Protein AF-A0A2T5AIU8-F1 (afdb_monomer)

Solvent-accessible surface area (backbone atoms only — not comparable to full-atom values): 19998 Å² total; per-residue (Å²): 137,63,82,73,59,71,76,35,58,77,46,49,92,80,31,31,62,62,38,62,52,37,28,42,78,91,49,69,61,44,92,79,61,49,42,42,34,36,24,27,36,80,25,52,30,54,57,97,58,95,59,57,52,13,32,35,37,31,43,36,38,22,48,62,93,35,72,90,40,69,86,61,35,29,20,31,48,48,67,57,96,86,39,82,37,73,33,77,52,66,91,57,44,40,65,41,39,76,44,79,57,72,44,51,73,44,50,68,58,85,93,58,89,50,55,31,31,52,32,32,37,42,33,38,24,51,37,68,66,67,58,32,32,41,39,34,15,21,28,97,40,35,39,34,35,30,38,17,79,38,99,65,29,75,59,39,82,76,52,73,49,52,36,37,46,72,70,36,50,100,70,26,63,60,38,51,56,26,27,56,55,50,90,47,45,39,90,70,41,38,40,37,34,36,38,37,28,33,60,85,82,76,63,42,51,66,90,92,67,63,84,55,61,43,101,37,77,44,84,46,77,54,70,80,76,37,87,67,58,82,72,68,70,36,82,85,50,53,53,49,66,38,89,67,50,39,79,43,56,68,29,42,53,72,44,72,81,65,33,54,81,84,48,58,84,42,64,45,34,39,50,30,57,33,63,38,76,61,40,42,45,35,37,36,36,42,45,22,34,55,34,29,37,38,39,41,21,25,9,60,57,50,101,38,22,22,26,37,51,37,72,63,44,54,30,33,21,51,99,87,46,76,42,74,62,52,76,67,48,60,46,60,79,71,47,58,42,65,81,46,39,56,60,34,68,35,36,36,39,34,51,80,44,68,23,33,22,42,31,46,34,30,33,26,12,56,86,51,21,12,34,23,36,6,30,45,43,32,30,24,101

Foldseek 3Di:
DDPLPPLCVLCVVQFADKAWAACDDPVVNPPPQKTKIKGWPFYQFWDPDPTDGTFFIWMKIARSVCSVPLQRIWTFQDDDPNHTDTHSDSVNTDGLGGGADFDQQFFQDPPFDHRTTQAHAEHWYQLVLVQKIWTWHDHPFKIWIWIANDPSGVIDTDDMAGQFTDQGDPLTDDFPHWYWNPVQQDPNSFKTKIWGAHDPVNRHYDPPDRPRRDRDIDIDGDAAAAEDAPDDADPVDFPCPPPQKDKDWLHWPRNPSPAAPPFLQDKTKNQRSGPDFKIKIKIFGSYKHKFFKKKFFFADQDQFFAFFQDQWFKWAADPRDTDTFAAWDKPPGQDNHCVSDHRDIIMIGGDIDMHRMMMTMHTTDGNSRMHMGRHMTTGRD

pLDDT: mean 90.87, std 12.68, range [26.88, 98.88]

Sequence (381 aa):
MDVGQEQTDVLRPDMHHGMFLDYGKDNAGSPDGYVYAYGLDHNWRDTFDPDPDPADLCLARVPATSVQDRSAWRFYAGNSAGTPQWTPDIGQRVSVLHDDHRIYQNVTTAGRARDLSVISQGGVVYDKPLNRYLCTSWTEYTYEFYEAPTPRGPWKHFTAKDFGGYPWTHAKHGGYATTIPSKYISADGRSVWLQSNVCPCGGGYPAGDFWAYTFSLRRMSLTPSVPTPDNRPDAARDLARGPGTVPVERVTHFGTAIYNDGNTAHNEDDWNDERKPTSWWGYTWPRTYRLDQVAYTTGTMFGDGGWFSSAPRIQVRRAGVWTDVTGQRVTPSYLTSPSAGTNRTYVFDFDTTTGDGMRVIGGSGGTQTSTSIAELEAYYR

Mean predicted aligned error: 5.68 Å

Radius of gyration: 22.45 Å; Cα contacts (8 Å, |Δi|>4): 1009; chains: 1; bounding box: 50×53×61 Å

Secondary structure (DSSP, 8-state):
--HHHHHHTTTTTT-EEEEEEE-SGGGTT-SSSEEEEEEESS-SSS-SSSSPPP-EEEEEEEEGGGTT-GGG-EEEEEEETTEEEEES-GGG--EEEE---EE-SSBSSTTS--SEES--SEEEEEETTTTEEEEEEEETTEEEEEEESSTT---EEEEEEE--SSPP-SSS---EEEE--GGGS-TTSSEEEEEEE--TTTT-S-TT--TTSS--EEEEE----B----PPP-TT--GGGSTT-EEEES--SSS----SSS-TT--EE---SB--S-EEEEEEEEEEEEEEEEEEEE----SS-BSBSSPPEEEEEETTEEEEPSS-EEESPPPSSGGG-TT-EEEEEEEEEEEEEEEEEEPBBTTTTBBEEEEEEEE--

Nearest PDB structures (foldseek):
  4cu9-assembly2_B  TM=6.836E-01  e=2.466E-06  Streptococcus pneumoniae
  4cua-assembly2_B  TM=6.799E-01  e=2.089E-06  Streptococcus pneumoniae
  8c5g-assembly1_A  TM=6.045E-01  e=7.195E-02  Homo sapiens
  2orz-assembly1_A  TM=5.692E-01  e=1.560E-01  Rattus norvegicus
  2qqi-assembly1_A  TM=4.805E-01  e=1.397E-01  Homo sapiens

Structure (mmCIF, N/CA/C/O backbone):
data_AF-A0A2T5AIU8-F1
#
_entry.id   AF-A0A2T5AIU8-F1
#
loop_
_atom_site.group_PDB
_atom_site.id
_atom_site.type_symbol
_atom_site.label_atom_id
_atom_site.label_alt_id
_atom_site.label_comp_id
_atom_site.label_asym_id
_atom_site.label_entity_id
_atom_site.label_seq_id
_atom_site.pdbx_PDB_ins_code
_atom_site.Cartn_x
_atom_site.Cartn_y
_atom_site.Cartn_z
_atom_site.occupancy
_atom_site.B_iso_or_equiv
_atom_site.auth_seq_id
_atom_site.auth_comp_id
_atom_site.auth_asym_id
_atom_site.auth_atom_id
_atom_site.pdbx_PDB_model_num
ATOM 1 N N . MET A 1 1 ? -15.758 25.044 16.605 1.00 26.88 1 MET A N 1
ATOM 2 C CA . MET A 1 1 ? -16.028 24.260 17.825 1.00 26.88 1 MET A CA 1
ATOM 3 C C . MET A 1 1 ? -16.363 22.870 17.354 1.00 26.88 1 MET A C 1
ATOM 5 O O . MET A 1 1 ? -17.387 22.683 16.712 1.00 26.88 1 MET A O 1
ATOM 9 N N . ASP A 1 2 ? -15.385 21.987 17.488 1.00 27.03 2 ASP A N 1
ATOM 10 C CA . ASP A 1 2 ? -15.324 20.699 16.812 1.00 27.03 2 ASP A CA 1
ATOM 11 C C . ASP A 1 2 ? -15.953 19.633 17.714 1.00 27.03 2 ASP A C 1
ATOM 13 O O . ASP A 1 2 ? -15.487 19.404 18.829 1.00 27.03 2 ASP A O 1
ATOM 17 N N . VAL A 1 3 ? -17.044 19.016 17.263 1.00 27.75 3 VAL A N 1
ATOM 18 C CA . VAL A 1 3 ? -17.853 18.071 18.057 1.00 27.75 3 VAL A CA 1
ATOM 19 C C . VAL A 1 3 ? -17.060 16.787 18.387 1.00 27.75 3 VAL A C 1
ATOM 21 O O . VAL A 1 3 ? -17.431 16.039 19.287 1.00 27.75 3 VAL A O 1
ATOM 24 N N . GLY A 1 4 ? -15.916 16.561 17.727 1.00 30.41 4 GLY A N 1
ATOM 25 C CA . GLY A 1 4 ? -14.970 15.485 18.046 1.00 30.41 4 GLY A CA 1
ATOM 26 C C . GLY A 1 4 ? -14.050 15.751 19.248 1.00 30.41 4 GLY A C 1
ATOM 27 O O . GLY A 1 4 ? -13.448 14.810 19.770 1.00 30.41 4 GLY A O 1
ATOM 28 N N . GLN A 1 5 ? -13.934 16.997 19.728 1.00 32.62 5 GLN A N 1
ATOM 29 C CA . GLN A 1 5 ? -13.047 17.300 20.856 1.00 32.62 5 GLN A CA 1
ATOM 30 C C . GLN A 1 5 ? -13.634 16.902 22.221 1.00 32.62 5 GLN A C 1
ATOM 32 O O . GLN A 1 5 ? -12.872 16.446 23.066 1.00 32.62 5 GLN A O 1
ATOM 37 N N . GLU A 1 6 ? -14.947 16.994 22.442 1.00 31.77 6 GLU A N 1
ATOM 38 C CA . GLU A 1 6 ? -15.528 16.737 23.775 1.00 31.77 6 GLU A CA 1
ATOM 39 C C . GLU A 1 6 ? -15.693 15.243 24.111 1.00 31.77 6 GLU A C 1
ATOM 41 O O . GLU A 1 6 ? -15.639 14.869 25.278 1.00 31.77 6 GLU A O 1
ATOM 46 N N . GLN A 1 7 ? -15.841 14.345 23.126 1.00 38.69 7 GLN A N 1
ATOM 47 C CA . GLN A 1 7 ? -15.993 12.905 23.413 1.00 38.69 7 GLN A CA 1
ATOM 48 C C . GLN A 1 7 ? -14.664 12.188 23.697 1.00 38.69 7 GLN A C 1
ATOM 50 O O . GLN A 1 7 ? -14.667 11.112 24.295 1.00 38.69 7 GLN A O 1
ATOM 55 N N . THR A 1 8 ? -13.528 12.785 23.319 1.00 45.75 8 THR A N 1
ATOM 56 C CA . THR A 1 8 ? -12.192 12.247 23.625 1.00 45.75 8 THR A CA 1
ATOM 57 C C . THR A 1 8 ? -11.673 12.682 24.997 1.00 45.75 8 THR A C 1
ATOM 59 O O . THR A 1 8 ? -10.803 12.000 25.535 1.00 45.75 8 THR A O 1
ATOM 62 N N . ASP A 1 9 ? -12.226 13.735 25.614 1.00 47.09 9 ASP A N 1
ATOM 63 C CA . ASP A 1 9 ? -11.744 14.285 26.897 1.00 47.09 9 ASP A CA 1
ATOM 64 C C . ASP A 1 9 ? -11.783 13.280 28.064 1.00 47.09 9 ASP A C 1
ATOM 66 O O . ASP A 1 9 ? -10.960 13.365 28.973 1.00 47.09 9 ASP A O 1
ATOM 70 N N . VAL A 1 10 ? -12.660 12.270 28.018 1.00 51.53 10 VAL A N 1
ATOM 71 C CA . VAL A 1 10 ? -12.718 11.204 29.040 1.00 51.53 10 VAL A CA 1
ATOM 72 C C . VAL A 1 10 ? -11.456 10.327 29.024 1.00 51.53 10 VAL A C 1
ATOM 74 O O . VAL A 1 10 ? -11.043 9.822 30.066 1.00 51.53 10 VAL A O 1
ATOM 77 N N . LEU A 1 11 ? -10.823 10.149 27.860 1.00 53.75 11 LEU A N 1
ATOM 78 C CA . LEU A 1 11 ? -9.623 9.321 27.681 1.00 53.75 11 LEU A CA 1
ATOM 79 C C . LEU A 1 11 ? -8.337 10.147 27.506 1.00 53.75 11 LEU A C 1
ATOM 81 O O . LEU A 1 11 ? -7.248 9.583 27.588 1.00 53.75 11 LEU A O 1
ATOM 85 N N . ARG A 1 12 ? -8.448 11.467 27.295 1.00 48.72 12 ARG A N 1
ATOM 86 C CA . ARG A 1 12 ? -7.322 12.367 26.990 1.00 48.72 12 ARG A CA 1
ATOM 87 C C . ARG A 1 12 ? -6.160 12.397 27.979 1.00 48.72 12 ARG A C 1
ATOM 89 O O . ARG A 1 12 ? -5.057 12.642 27.502 1.00 48.72 12 ARG A O 1
ATOM 96 N N . PRO A 1 13 ? -6.325 12.177 29.297 1.00 50.44 13 PRO A N 1
ATOM 97 C CA . PRO A 1 13 ? -5.159 12.121 30.175 1.00 50.44 13 PRO A CA 1
ATOM 98 C C . PRO A 1 13 ? -4.221 10.951 29.840 1.00 50.44 13 PRO A C 1
ATOM 100 O O . PRO A 1 13 ? -3.059 10.986 30.227 1.00 50.44 13 PRO A O 1
ATOM 103 N N . ASP A 1 14 ? -4.717 9.931 29.123 1.00 52.03 14 ASP A N 1
ATOM 104 C CA . ASP A 1 14 ? -4.091 8.612 29.106 1.00 52.03 14 ASP A CA 1
ATOM 105 C C . ASP A 1 14 ? -3.989 7.949 27.702 1.00 52.03 14 ASP A C 1
ATOM 107 O O . ASP A 1 14 ? -3.223 6.995 27.533 1.00 52.03 14 ASP A O 1
ATOM 111 N N . MET A 1 15 ? -4.735 8.428 26.691 1.00 57.19 15 MET A N 1
ATOM 112 C CA . MET A 1 15 ? -4.590 8.070 25.267 1.00 57.19 15 MET A CA 1
ATOM 113 C C . MET A 1 15 ? -4.591 9.323 24.387 1.00 57.19 15 MET A C 1
ATOM 115 O O . MET A 1 15 ? -5.536 10.118 24.434 1.00 57.19 15 MET A O 1
ATOM 119 N N . HIS A 1 16 ? -3.576 9.470 23.536 1.00 62.47 16 HIS A N 1
ATOM 120 C CA . HIS A 1 16 ? -3.516 10.565 22.574 1.00 62.47 16 HIS A CA 1
ATOM 121 C C . HIS A 1 16 ? -4.375 10.202 21.355 1.00 62.47 16 HIS A C 1
ATOM 123 O O . HIS A 1 16 ? -4.253 9.111 20.812 1.00 62.47 16 HIS A O 1
ATOM 129 N N . HIS A 1 17 ? -5.292 11.103 20.974 1.00 70.69 17 HIS A N 1
ATOM 130 C CA . HIS A 1 17 ? -6.260 10.951 19.868 1.00 70.69 17 HIS A CA 1
ATOM 131 C C . HIS A 1 17 ? -7.018 9.609 19.846 1.00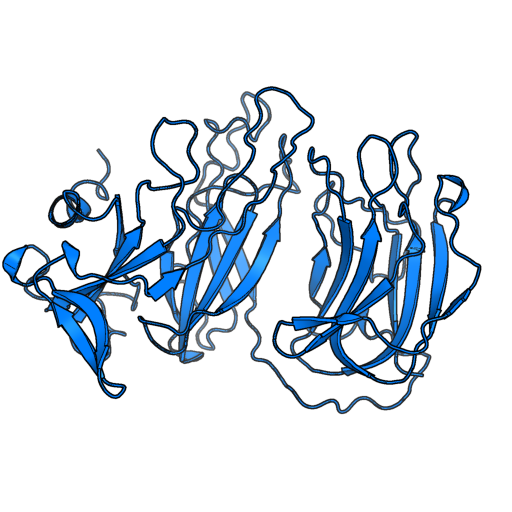 70.69 17 HIS A C 1
ATOM 133 O O . HIS A 1 17 ? -6.580 8.605 19.291 1.00 70.69 17 HIS A O 1
ATOM 139 N N . GLY A 1 18 ? -8.199 9.605 20.471 1.00 80.88 18 GLY A N 1
ATOM 140 C CA . GLY A 1 18 ? -9.083 8.442 20.499 1.00 80.88 18 GLY A CA 1
ATOM 141 C C . GLY A 1 18 ? -10.012 8.367 19.285 1.00 80.88 18 GLY A C 1
ATOM 142 O O . GLY A 1 18 ? -10.622 9.365 18.901 1.00 80.88 18 GLY A O 1
ATOM 143 N N . MET A 1 19 ? -10.189 7.163 18.743 1.00 90.81 19 MET A N 1
ATOM 144 C CA . MET A 1 19 ? -11.133 6.858 17.664 1.00 90.81 19 MET A CA 1
ATOM 145 C C . MET A 1 19 ? -12.041 5.686 18.053 1.00 90.81 19 MET A C 1
ATOM 147 O O . MET A 1 19 ? -11.572 4.642 18.506 1.00 90.81 19 MET A O 1
ATOM 151 N N . PHE A 1 20 ? -13.354 5.833 17.884 1.00 95.12 20 PHE A N 1
ATOM 152 C CA . PHE A 1 20 ? -14.283 4.723 18.097 1.00 95.12 20 PHE A CA 1
ATOM 153 C C . PHE A 1 20 ? -14.217 3.725 16.940 1.00 95.12 20 PHE A C 1
ATOM 155 O O . PHE A 1 20 ? -14.102 4.112 15.779 1.00 95.12 20 PHE A O 1
ATOM 162 N N . LEU A 1 21 ? -14.344 2.440 17.265 1.00 97.56 21 LEU A N 1
ATOM 163 C CA . LEU A 1 21 ? -14.570 1.391 16.279 1.00 97.56 21 LEU A CA 1
ATOM 164 C C . LEU A 1 21 ? -15.961 1.559 15.655 1.00 97.56 21 LEU A C 1
ATOM 166 O O . LEU A 1 21 ? -16.972 1.447 16.350 1.00 97.56 21 LEU A O 1
ATOM 170 N N . ASP A 1 22 ? -16.014 1.794 14.347 1.00 97.94 22 ASP A N 1
ATOM 171 C CA . ASP A 1 22 ? -17.262 1.938 13.603 1.00 97.94 22 ASP A CA 1
ATOM 172 C C . ASP A 1 22 ? -17.895 0.561 13.322 1.00 97.94 22 ASP A C 1
ATOM 174 O O . ASP A 1 22 ? -17.496 -0.173 12.415 1.00 97.94 22 ASP A O 1
ATOM 178 N N . TYR A 1 23 ? -18.906 0.215 14.121 1.00 97.62 23 TYR A N 1
ATOM 179 C CA . TYR A 1 23 ? -19.769 -0.960 13.936 1.00 97.62 23 TYR A CA 1
ATOM 180 C C . TYR A 1 23 ? -21.049 -0.661 13.140 1.00 97.62 23 TYR A C 1
ATOM 182 O O . TYR A 1 23 ? -21.981 -1.471 13.123 1.00 97.62 23 TYR A O 1
ATOM 190 N N . GLY A 1 24 ? -21.140 0.501 12.500 1.00 96.00 24 GLY A N 1
ATOM 191 C CA . GLY A 1 24 ? -22.365 0.973 11.878 1.00 96.00 24 GLY A CA 1
ATOM 192 C C . GLY A 1 24 ? -23.227 1.822 12.801 1.00 96.00 24 GLY A C 1
ATOM 193 O O . GLY A 1 24 ? -22.919 2.077 13.969 1.00 96.00 24 GLY A O 1
ATOM 194 N N . LYS A 1 25 ? -24.354 2.260 12.234 1.00 94.75 25 LYS A N 1
ATOM 195 C CA . LYS A 1 25 ? -25.335 3.108 12.911 1.00 94.75 25 LYS A CA 1
ATOM 196 C C . LYS A 1 25 ? -25.721 2.515 14.271 1.00 94.75 25 LYS A C 1
ATOM 198 O O . LYS A 1 25 ? -26.060 1.336 14.356 1.00 94.75 25 LYS A O 1
ATOM 203 N N . ASP A 1 26 ? -25.677 3.351 15.306 1.00 93.19 26 ASP A N 1
ATOM 204 C CA . ASP A 1 26 ? -26.059 3.019 16.683 1.00 93.19 26 ASP A CA 1
ATOM 205 C C . ASP A 1 26 ? -25.329 1.784 17.249 1.00 93.19 26 ASP A C 1
ATOM 207 O O . ASP A 1 26 ? -25.883 1.048 18.063 1.00 93.19 26 ASP A O 1
ATOM 211 N N . ASN A 1 27 ? -24.086 1.535 16.807 1.00 95.00 27 ASN A N 1
ATOM 212 C CA . ASN A 1 27 ? -23.272 0.384 17.220 1.00 95.00 27 ASN A CA 1
ATOM 213 C C . ASN A 1 27 ? -23.926 -0.980 16.896 1.00 95.00 27 ASN A C 1
ATOM 215 O O . ASN A 1 27 ? -23.592 -1.994 17.505 1.00 95.00 27 ASN A O 1
ATOM 219 N N . ALA A 1 28 ? -24.864 -1.028 15.939 1.00 94.44 28 ALA A N 1
ATOM 220 C CA . ALA A 1 28 ? -25.709 -2.199 15.677 1.00 94.44 28 ALA A CA 1
ATOM 221 C C . ALA A 1 28 ? -24.941 -3.451 15.211 1.00 94.44 28 ALA A C 1
ATOM 223 O O . ALA A 1 28 ? -25.461 -4.565 15.293 1.00 94.44 28 ALA A O 1
ATOM 224 N N . GLY A 1 29 ? -23.723 -3.285 14.690 1.00 93.44 29 GLY A N 1
ATOM 225 C CA . GLY A 1 29 ? -22.827 -4.381 14.328 1.00 93.44 29 GLY A CA 1
ATOM 226 C C . GLY A 1 29 ? -21.989 -4.935 15.484 1.00 93.44 29 GLY A C 1
ATOM 227 O O . GLY A 1 29 ? -21.296 -5.927 15.267 1.00 93.44 29 GLY A O 1
ATOM 228 N N . SER A 1 30 ? -22.027 -4.329 16.677 1.00 95.12 30 SER A N 1
ATOM 229 C CA . SER A 1 30 ? -21.240 -4.789 17.825 1.00 95.12 30 SER A CA 1
ATOM 230 C C . SER A 1 30 ? -21.755 -6.141 18.335 1.00 95.12 30 SER A C 1
ATOM 232 O O . SER A 1 30 ? -22.959 -6.294 18.560 1.00 95.12 30 SER A O 1
ATOM 234 N N . PRO A 1 31 ? -20.874 -7.138 18.534 1.00 93.56 31 PRO A N 1
ATOM 235 C CA . PRO A 1 31 ? -21.291 -8.490 18.894 1.00 93.56 31 PRO A CA 1
ATOM 236 C C . PRO A 1 31 ? -21.619 -8.671 20.383 1.00 93.56 31 PRO A C 1
ATOM 238 O O . PRO A 1 31 ? -22.216 -9.683 20.744 1.00 93.56 31 PRO A O 1
ATOM 241 N N . ASP A 1 32 ? -21.199 -7.753 21.258 1.00 94.69 32 ASP A N 1
ATOM 242 C CA . ASP A 1 32 ? -21.143 -8.000 22.706 1.00 94.69 32 ASP A CA 1
ATOM 243 C C . ASP A 1 32 ? -21.640 -6.834 23.578 1.00 94.69 32 ASP A C 1
ATOM 245 O O . ASP A 1 32 ? -21.476 -6.856 24.798 1.00 94.69 32 ASP A O 1
ATOM 249 N N . GLY A 1 33 ? -22.272 -5.823 22.975 1.00 94.31 33 GLY A N 1
ATOM 250 C CA . GLY A 1 33 ? -22.849 -4.682 23.696 1.00 94.31 33 GLY A CA 1
ATOM 251 C C . GLY A 1 33 ? -21.818 -3.678 24.224 1.00 94.31 33 GLY A C 1
ATOM 252 O O . GLY A 1 33 ? -22.191 -2.712 24.899 1.00 94.31 33 GLY A O 1
ATOM 253 N N . TYR A 1 34 ? -20.537 -3.869 23.900 1.00 97.31 34 TYR A N 1
ATOM 254 C CA . TYR A 1 34 ? -19.496 -2.888 24.163 1.00 97.31 34 TYR A CA 1
ATOM 255 C C . TYR A 1 34 ? -19.364 -1.897 23.003 1.00 97.31 34 TYR A C 1
ATOM 257 O O . TYR A 1 34 ? -19.585 -2.216 21.829 1.00 97.31 34 TYR A O 1
ATOM 265 N N . VAL A 1 35 ? -18.965 -0.680 23.360 1.00 97.38 35 VAL A N 1
ATOM 266 C CA . VAL A 1 35 ? -18.337 0.283 22.458 1.00 97.38 35 VAL A CA 1
ATOM 267 C C . VAL A 1 35 ? -16.830 0.128 22.621 1.00 97.38 35 VAL A C 1
ATOM 269 O O . VAL A 1 35 ? -16.327 0.059 23.745 1.00 97.38 35 VAL A O 1
ATOM 272 N N . TYR A 1 36 ? -16.121 0.053 21.501 1.00 97.62 36 TYR A N 1
ATOM 273 C CA . TYR A 1 36 ? -14.668 -0.064 21.461 1.00 97.62 36 TYR A CA 1
ATOM 274 C C . TYR A 1 36 ? -14.053 1.247 20.990 1.00 97.62 36 TYR A C 1
ATOM 276 O O . TYR A 1 36 ? -14.591 1.893 20.092 1.00 97.62 36 TYR A O 1
ATOM 284 N N . ALA A 1 37 ? -12.920 1.612 21.578 1.00 96.31 37 ALA A N 1
ATOM 285 C CA . ALA A 1 37 ? -12.130 2.757 21.153 1.00 96.31 37 ALA A CA 1
ATOM 286 C C . ALA A 1 37 ? -10.662 2.358 21.029 1.00 96.31 37 ALA A C 1
ATOM 288 O O . ALA A 1 37 ? -10.146 1.614 21.865 1.00 96.31 37 ALA A O 1
ATOM 289 N N . TYR A 1 38 ? -10.012 2.867 19.994 1.00 95.38 38 TYR A N 1
ATOM 290 C CA . TYR A 1 38 ? -8.573 2.795 19.823 1.00 95.38 38 TYR A CA 1
ATOM 291 C C . TYR A 1 38 ? -7.947 4.136 20.188 1.00 95.38 38 TYR A C 1
ATOM 293 O O . TYR A 1 38 ? -8.587 5.176 20.031 1.00 95.38 38 TYR A O 1
ATOM 301 N N . GLY A 1 39 ? -6.708 4.110 20.658 1.00 92.38 39 GLY A N 1
ATOM 302 C CA . GLY A 1 39 ? -5.926 5.319 20.897 1.00 92.38 39 GLY A CA 1
ATOM 303 C C . GLY A 1 39 ? -4.462 5.098 20.567 1.00 92.38 39 GLY A C 1
ATOM 304 O O . GLY A 1 39 ? -3.966 3.974 20.682 1.00 92.38 39 GLY A O 1
ATOM 305 N N . LEU A 1 40 ? -3.814 6.174 20.140 1.00 91.88 40 LEU A N 1
ATOM 306 C CA . LEU A 1 40 ? -2.410 6.196 19.757 1.00 91.88 40 LEU A CA 1
ATOM 307 C C . LEU A 1 40 ? -1.523 6.443 20.985 1.00 91.88 40 LEU A C 1
ATOM 309 O O . LEU A 1 40 ? -1.946 7.053 21.979 1.00 91.88 40 LEU A O 1
ATOM 313 N N . ASP A 1 41 ? -0.294 5.945 20.930 1.00 88.94 41 ASP A N 1
ATOM 314 C CA . ASP A 1 41 ? 0.767 6.327 21.852 1.00 88.94 41 ASP A CA 1
ATOM 315 C C . ASP A 1 41 ? 1.358 7.695 21.483 1.00 88.94 41 ASP A C 1
ATOM 317 O O . ASP A 1 41 ? 1.400 8.067 20.320 1.00 88.94 41 ASP A O 1
ATOM 321 N N . HIS A 1 42 ? 1.819 8.440 22.492 1.00 85.38 42 HIS A N 1
ATOM 322 C CA . HIS A 1 42 ? 2.572 9.701 22.378 1.00 85.38 42 HIS A CA 1
ATOM 323 C C . HIS A 1 42 ? 1.901 10.869 21.634 1.00 85.38 42 HIS A C 1
ATOM 325 O O . HIS A 1 42 ? 1.644 11.900 22.254 1.00 85.38 42 HIS A O 1
ATOM 331 N N . ASN A 1 43 ? 1.609 10.742 20.342 1.00 84.62 43 ASN A N 1
ATOM 332 C CA . ASN A 1 43 ? 1.022 11.794 19.528 1.00 84.62 43 ASN A CA 1
ATOM 333 C C . ASN A 1 43 ? -0.079 11.266 18.594 1.00 84.62 43 ASN A C 1
ATOM 335 O O . ASN A 1 43 ? -0.321 10.073 18.457 1.00 84.62 43 ASN A O 1
ATOM 339 N N . TRP A 1 44 ? -0.801 12.186 17.961 1.00 83.19 44 TRP A N 1
ATOM 340 C CA . TRP A 1 44 ? -1.914 11.877 17.068 1.00 83.19 44 TRP A CA 1
ATOM 341 C C . TRP A 1 44 ? -1.507 11.666 15.606 1.00 83.19 44 TRP A C 1
ATOM 343 O O . TRP A 1 44 ? -2.350 11.285 14.794 1.00 83.19 44 TRP A O 1
ATOM 353 N N . ARG A 1 45 ? -0.249 11.963 15.272 1.00 82.69 45 ARG A N 1
ATOM 354 C CA . ARG A 1 45 ? 0.362 11.813 13.948 1.00 82.69 45 ARG A CA 1
ATOM 355 C C . ARG A 1 45 ? 1.883 11.908 14.028 1.00 82.69 45 ARG A C 1
ATOM 357 O O . ARG A 1 45 ? 2.398 12.261 15.090 1.00 82.69 45 ARG A O 1
ATOM 364 N N . ASP A 1 46 ? 2.552 11.665 12.903 1.00 78.62 46 ASP A N 1
ATOM 365 C CA . ASP A 1 46 ? 3.955 12.025 12.693 1.00 78.62 46 ASP A CA 1
ATOM 366 C C . ASP A 1 46 ? 4.204 13.491 13.085 1.00 78.62 46 ASP A C 1
ATOM 368 O O . ASP A 1 46 ? 3.413 14.397 12.781 1.00 78.62 46 ASP A O 1
ATOM 372 N N . THR A 1 47 ? 5.251 13.721 13.869 1.00 66.31 47 THR A N 1
ATOM 373 C CA . THR A 1 47 ? 5.438 14.982 14.568 1.00 66.31 47 THR A CA 1
ATOM 374 C C . THR A 1 47 ? 6.289 15.948 13.751 1.00 66.31 47 THR A C 1
ATOM 376 O O . THR A 1 47 ? 7.296 15.619 13.128 1.00 66.31 47 THR A O 1
ATOM 379 N N . PHE A 1 48 ? 5.877 17.212 13.806 1.00 67.06 48 PHE A N 1
ATOM 380 C CA . PHE A 1 48 ? 6.743 18.368 13.562 1.00 67.06 48 PHE A CA 1
ATOM 381 C C . PHE A 1 48 ? 7.076 19.068 14.896 1.00 67.06 48 PHE A C 1
ATOM 383 O O . PHE A 1 48 ? 7.490 20.226 14.918 1.00 67.06 48 PHE A O 1
ATOM 390 N N . ASP A 1 49 ? 6.833 18.358 15.999 1.00 63.75 49 ASP A N 1
ATOM 391 C CA . ASP A 1 49 ? 6.685 18.818 17.380 1.00 63.75 49 ASP A CA 1
ATOM 392 C C . ASP A 1 49 ? 7.657 18.022 18.286 1.00 63.75 49 ASP A C 1
ATOM 394 O O . ASP A 1 49 ? 8.287 17.078 17.812 1.00 63.75 49 ASP A O 1
ATOM 398 N N . PRO A 1 50 ? 7.856 18.381 19.572 1.00 68.62 50 PRO A N 1
ATOM 399 C CA . PRO A 1 50 ? 8.835 17.694 20.426 1.00 68.62 50 PRO A CA 1
ATOM 400 C C . PRO A 1 50 ? 8.432 16.279 20.875 1.00 68.62 50 PRO A C 1
ATOM 402 O O . PRO A 1 50 ? 9.292 15.552 21.375 1.00 68.62 50 PRO A O 1
ATOM 405 N N . ASP A 1 51 ? 7.157 15.901 20.752 1.00 77.38 51 ASP A N 1
ATOM 406 C CA . ASP A 1 51 ? 6.678 14.582 21.172 1.00 77.38 51 ASP A CA 1
ATOM 407 C C . ASP A 1 51 ? 7.117 13.484 20.179 1.00 77.38 51 ASP A C 1
ATOM 409 O O . ASP A 1 51 ? 7.267 13.767 18.988 1.00 77.38 51 ASP A O 1
ATOM 413 N N . PRO A 1 52 ? 7.334 12.233 20.631 1.00 85.62 52 PRO A N 1
ATOM 414 C CA . PRO A 1 52 ? 7.620 11.114 19.735 1.00 85.62 52 PRO A CA 1
ATOM 415 C C . PRO A 1 52 ? 6.453 10.794 18.794 1.00 85.62 52 PRO A C 1
ATOM 417 O O . PRO A 1 52 ? 5.285 10.952 19.159 1.00 85.62 52 PRO A O 1
ATOM 420 N N . ASP A 1 53 ? 6.783 10.288 17.608 1.00 89.56 53 ASP A N 1
ATOM 421 C CA . ASP A 1 53 ? 5.794 9.790 16.653 1.00 89.56 53 ASP A CA 1
ATOM 422 C C . ASP A 1 53 ? 5.082 8.538 17.189 1.00 89.56 53 ASP A C 1
ATOM 424 O O . ASP A 1 53 ? 5.719 7.717 17.856 1.00 89.56 53 ASP A O 1
ATOM 428 N N . PRO A 1 54 ? 3.791 8.353 16.862 1.00 91.38 54 PRO A N 1
ATOM 429 C CA . PRO A 1 54 ? 3.063 7.154 17.240 1.00 91.38 54 PRO A CA 1
ATOM 430 C C . PRO A 1 54 ? 3.560 5.920 16.477 1.00 91.38 54 PRO A C 1
ATOM 432 O O . PRO A 1 54 ? 3.792 5.971 15.265 1.00 91.38 54 PRO A O 1
ATOM 435 N N . ALA A 1 55 ? 3.652 4.795 17.183 1.00 94.12 55 ALA A N 1
ATOM 436 C CA . ALA A 1 55 ? 3.970 3.470 16.638 1.00 94.12 55 ALA A CA 1
ATOM 437 C C . ALA A 1 55 ? 2.999 2.379 17.127 1.00 94.12 55 ALA A C 1
ATOM 439 O O . ALA A 1 55 ? 2.954 1.280 16.571 1.00 94.12 55 ALA A O 1
ATOM 440 N N . ASP A 1 56 ? 2.199 2.670 18.154 1.00 94.38 56 ASP A N 1
ATOM 441 C CA . ASP A 1 56 ? 1.343 1.713 18.838 1.00 94.38 56 ASP A CA 1
ATOM 442 C C . ASP A 1 56 ? -0.124 2.157 18.846 1.00 94.38 56 ASP A C 1
ATOM 444 O O . ASP A 1 56 ? -0.491 3.259 19.257 1.00 94.38 56 ASP A O 1
ATOM 448 N N . LEU A 1 57 ? -1.009 1.229 18.481 1.00 95.06 57 LEU A N 1
ATOM 449 C CA . LEU A 1 57 ? -2.450 1.373 18.655 1.00 95.06 57 LEU A CA 1
ATOM 450 C C . LEU A 1 57 ? -2.903 0.536 19.852 1.00 95.06 57 LEU A C 1
ATOM 452 O O . LEU A 1 57 ? -2.779 -0.692 19.863 1.00 95.06 57 LEU A O 1
ATOM 456 N N . CYS A 1 58 ? -3.472 1.187 20.859 1.00 95.56 58 CYS A N 1
ATOM 457 C CA . CYS A 1 58 ? -4.042 0.555 22.047 1.00 95.56 58 CYS A CA 1
ATOM 458 C C . CYS A 1 58 ? -5.562 0.403 21.915 1.00 95.56 58 CYS A C 1
ATOM 460 O O . CYS A 1 58 ? -6.205 1.176 21.212 1.00 95.56 58 CYS A O 1
ATOM 462 N N . LEU A 1 59 ? -6.156 -0.567 22.621 1.00 97.19 59 LEU A N 1
ATOM 463 C CA . LEU A 1 59 ? -7.603 -0.819 22.596 1.00 97.19 59 LEU A CA 1
ATOM 464 C C . LEU A 1 59 ? -8.232 -0.671 23.984 1.00 97.19 59 LEU A C 1
ATOM 466 O O . LEU A 1 59 ? -7.749 -1.227 24.973 1.00 97.19 59 LEU A O 1
ATOM 470 N N . ALA A 1 60 ? -9.384 -0.013 24.029 1.00 96.88 60 ALA A N 1
ATOM 471 C CA . ALA A 1 60 ? -10.274 0.037 25.176 1.00 96.88 60 ALA A CA 1
ATOM 472 C C . ALA A 1 60 ? -11.698 -0.379 24.802 1.00 96.88 60 ALA A C 1
ATOM 474 O O . ALA A 1 60 ? -12.093 -0.381 23.634 1.00 96.88 60 ALA A O 1
ATOM 475 N N . ARG A 1 61 ? -12.482 -0.723 25.822 1.00 97.38 61 ARG A N 1
ATOM 476 C CA . ARG A 1 61 ? -13.918 -0.959 25.697 1.00 97.38 61 ARG A CA 1
ATOM 477 C C . ARG A 1 61 ? -14.685 -0.426 26.897 1.00 97.38 61 ARG A C 1
ATOM 479 O O . ARG A 1 61 ? -14.152 -0.348 28.005 1.00 97.38 61 ARG A O 1
ATOM 486 N N . VAL A 1 62 ? -15.965 -0.160 26.685 1.00 97.50 62 VAL A N 1
ATOM 487 C CA . VAL A 1 62 ? -16.915 0.279 27.713 1.00 97.50 62 VAL A CA 1
ATOM 488 C C . VAL A 1 62 ? -18.316 -0.234 27.371 1.00 97.50 62 VAL A C 1
ATOM 490 O O . VAL A 1 62 ? -18.630 -0.354 26.183 1.00 97.50 62 VAL A O 1
ATOM 493 N N . PRO A 1 63 ? -19.167 -0.593 28.349 1.00 97.75 63 PRO A N 1
ATOM 494 C CA . PRO A 1 63 ? -20.571 -0.869 28.057 1.00 97.75 63 PRO A CA 1
ATOM 495 C C . PRO A 1 63 ? -21.204 0.320 27.325 1.00 97.75 63 PRO A C 1
ATOM 497 O O . PRO A 1 63 ? -20.969 1.469 27.703 1.00 97.75 63 PRO A O 1
ATOM 500 N N . ALA A 1 64 ? -22.019 0.067 26.296 1.00 96.00 64 ALA A N 1
ATOM 501 C CA . ALA A 1 64 ? -22.571 1.135 25.452 1.00 96.00 64 ALA A CA 1
ATOM 502 C C . ALA A 1 64 ? -23.375 2.197 26.232 1.00 96.00 64 ALA A C 1
ATOM 504 O O . ALA A 1 64 ? -23.425 3.359 25.840 1.00 96.00 64 ALA A O 1
ATOM 505 N N . THR A 1 65 ? -23.958 1.825 27.372 1.00 96.44 65 THR A N 1
ATOM 506 C CA . THR A 1 65 ? -24.723 2.717 28.259 1.00 96.44 65 THR A CA 1
ATOM 507 C C . THR A 1 65 ? -23.859 3.550 29.210 1.00 96.44 65 THR A C 1
ATOM 509 O O . THR A 1 65 ? -24.397 4.324 29.996 1.00 96.44 65 THR A O 1
ATOM 512 N N . SER A 1 66 ? -22.537 3.378 29.182 1.00 96.75 66 SER A N 1
ATOM 513 C CA . SER A 1 66 ? -21.611 3.916 30.187 1.00 96.75 66 SER A CA 1
ATOM 514 C C . SER A 1 66 ? -20.420 4.652 29.568 1.00 96.75 66 SER A C 1
ATOM 516 O O . SER A 1 66 ? -19.429 4.878 30.248 1.00 96.75 66 SER A O 1
ATOM 518 N N . VAL A 1 67 ? -20.499 5.049 28.291 1.00 92.44 67 VAL A N 1
ATOM 519 C CA . VAL A 1 67 ? -19.390 5.701 27.558 1.00 92.44 67 VAL A CA 1
ATOM 520 C C . VAL A 1 67 ? -18.853 6.944 28.282 1.00 92.44 67 VAL A C 1
ATOM 522 O O . VAL A 1 67 ? -17.646 7.168 28.301 1.00 92.44 67 VAL A O 1
ATOM 525 N N . GLN A 1 68 ? -19.733 7.718 28.921 1.00 91.38 68 GLN A N 1
ATOM 526 C CA . GLN A 1 68 ? -19.373 8.936 29.661 1.00 91.38 68 GLN A CA 1
ATOM 527 C C . GLN A 1 68 ? -18.810 8.663 31.072 1.00 91.38 68 GLN A C 1
ATOM 529 O O . GLN A 1 68 ? -18.342 9.583 31.736 1.00 91.38 68 GLN A O 1
ATOM 534 N N . ASP A 1 69 ? -18.840 7.417 31.553 1.00 94.25 69 ASP A N 1
ATOM 535 C CA . ASP A 1 69 ? -18.322 7.033 32.868 1.00 94.25 69 ASP A CA 1
ATOM 536 C C . ASP A 1 69 ? -16.896 6.480 32.747 1.00 94.25 69 ASP A C 1
ATOM 538 O O . ASP A 1 69 ? -16.690 5.308 32.419 1.00 94.25 69 ASP A O 1
ATOM 542 N N . ARG A 1 70 ? -15.894 7.310 33.073 1.00 90.06 70 ARG A N 1
ATOM 543 C CA . ARG A 1 70 ? -14.465 6.939 33.050 1.00 90.06 70 ARG A CA 1
ATOM 544 C C . ARG A 1 70 ? -14.154 5.658 33.833 1.00 90.06 70 ARG A C 1
ATOM 546 O O . ARG A 1 70 ? -13.239 4.924 33.452 1.00 90.06 70 ARG A O 1
ATOM 553 N N . SER A 1 71 ? -14.880 5.384 34.917 1.00 94.25 71 SER A N 1
ATOM 554 C CA . SER A 1 71 ? -14.635 4.227 35.787 1.00 94.25 71 SER A CA 1
ATOM 555 C C . SER A 1 71 ? -15.131 2.906 35.186 1.00 94.25 71 SER A C 1
ATOM 557 O O . SER A 1 71 ? -14.657 1.831 35.572 1.00 94.25 71 SER A O 1
ATOM 559 N N . ALA A 1 72 ? -16.039 2.969 34.207 1.00 96.62 72 ALA A N 1
ATOM 560 C CA . ALA A 1 72 ? -16.562 1.813 33.482 1.00 96.62 72 ALA A CA 1
ATOM 561 C C . ALA A 1 72 ? -15.633 1.343 32.350 1.00 96.62 72 ALA A C 1
ATOM 563 O O . ALA A 1 72 ? -15.726 0.193 31.910 1.00 96.62 72 ALA A O 1
ATOM 564 N N . TRP A 1 73 ? -14.719 2.202 31.893 1.00 96.81 73 TRP A N 1
ATOM 565 C CA . TRP A 1 73 ? -13.764 1.872 30.841 1.00 96.81 73 TRP A CA 1
ATOM 566 C C . TRP A 1 73 ? -12.779 0.788 31.274 1.00 96.81 73 TRP A C 1
ATOM 568 O O . TRP A 1 73 ? -12.326 0.729 32.422 1.00 96.81 73 TRP A O 1
ATOM 578 N N . ARG A 1 74 ? -12.444 -0.091 30.332 1.00 97.31 74 ARG A N 1
ATOM 579 C CA . ARG A 1 74 ? -11.433 -1.132 30.501 1.00 97.31 74 ARG A CA 1
ATOM 580 C C . ARG A 1 74 ? -10.481 -1.136 29.315 1.00 97.31 74 ARG A C 1
ATOM 582 O O . ARG A 1 74 ? -10.916 -1.020 28.173 1.00 97.31 74 ARG A O 1
ATOM 589 N N . PHE A 1 75 ? -9.205 -1.346 29.592 1.00 96.75 75 PHE A N 1
ATOM 590 C CA . PHE A 1 75 ? -8.117 -1.356 28.622 1.00 96.75 75 PHE A CA 1
ATOM 591 C C . PHE A 1 75 ? -7.665 -2.785 28.367 1.00 96.75 75 PHE A C 1
ATOM 593 O O . PHE A 1 75 ? -7.664 -3.614 29.281 1.00 96.75 75 PHE A O 1
ATOM 600 N N . TYR A 1 76 ? -7.331 -3.093 27.121 1.00 97.50 76 TYR A N 1
ATOM 601 C CA . TYR A 1 76 ? -6.822 -4.404 26.760 1.00 97.50 76 TYR A CA 1
ATOM 602 C C . TYR A 1 76 ? -5.418 -4.593 27.347 1.00 97.50 76 TYR A C 1
ATOM 604 O O . TYR A 1 76 ? -4.524 -3.792 27.089 1.00 97.50 76 TYR A O 1
ATOM 612 N N . ALA A 1 77 ? -5.235 -5.657 28.129 1.00 97.06 77 ALA A N 1
ATOM 613 C CA . ALA A 1 77 ? -3.991 -5.974 28.840 1.00 97.06 77 ALA A CA 1
ATOM 614 C C . ALA A 1 77 ? -3.346 -7.273 28.325 1.00 97.06 77 ALA A C 1
ATOM 616 O O . ALA A 1 77 ? -2.697 -8.008 29.067 1.00 97.06 77 ALA A O 1
ATOM 617 N N . GLY A 1 78 ? -3.581 -7.599 27.052 1.00 95.88 78 GLY A N 1
ATOM 618 C CA . GLY A 1 78 ? -3.063 -8.806 26.421 1.00 95.88 78 GLY A CA 1
ATOM 619 C C . GLY A 1 78 ? -3.983 -10.013 26.582 1.00 95.88 78 GLY A C 1
ATOM 620 O O . GLY A 1 78 ? -5.152 -9.906 26.958 1.00 95.88 78 GLY A O 1
ATOM 621 N N . ASN A 1 79 ? -3.441 -11.187 26.271 1.00 94.25 79 ASN A N 1
ATOM 622 C CA . ASN A 1 79 ? -4.149 -12.456 26.379 1.00 94.25 79 ASN A CA 1
ATOM 623 C C . ASN A 1 79 ? -3.542 -13.309 27.492 1.00 94.25 79 ASN A C 1
ATOM 625 O O . ASN A 1 79 ? -2.326 -13.447 27.586 1.00 94.25 79 ASN A O 1
ATOM 629 N N . SER A 1 80 ? -4.403 -13.958 28.272 1.00 94.00 80 SER A N 1
ATOM 630 C CA . SER A 1 80 ? -4.021 -15.023 29.200 1.00 94.00 80 SER A CA 1
ATOM 631 C C . SER A 1 80 ? -4.714 -16.308 28.766 1.00 94.00 80 SER A C 1
ATOM 633 O O . SER A 1 80 ? -5.936 -16.324 28.615 1.00 94.00 80 SER A O 1
ATOM 635 N N . ALA A 1 81 ? -3.936 -17.356 28.476 1.00 90.94 81 ALA A N 1
ATOM 636 C CA . ALA A 1 81 ? -4.434 -18.637 27.956 1.00 90.94 81 ALA A CA 1
ATOM 637 C C . ALA A 1 81 ? -5.418 -18.487 26.767 1.00 90.94 81 ALA A C 1
ATOM 639 O O . ALA A 1 81 ? -6.455 -19.143 26.708 1.00 90.94 81 ALA A O 1
ATOM 640 N N . GLY A 1 82 ? -5.121 -17.570 25.836 1.00 87.12 82 GLY A N 1
ATOM 641 C CA . GLY A 1 82 ? -5.962 -17.292 24.661 1.00 87.12 82 GLY A CA 1
ATOM 642 C C . GLY A 1 82 ? -7.209 -16.439 24.930 1.00 87.12 82 GLY A C 1
ATOM 643 O O . GLY A 1 82 ? -7.958 -16.156 23.999 1.00 87.12 82 GLY A O 1
ATOM 644 N N . THR A 1 83 ? -7.428 -15.996 26.171 1.00 92.19 83 THR A N 1
ATOM 645 C CA . THR A 1 83 ? -8.569 -15.154 26.555 1.00 92.19 83 THR A CA 1
ATOM 646 C C . THR A 1 83 ? -8.130 -13.702 26.766 1.00 92.19 83 THR A C 1
ATOM 648 O O . THR A 1 83 ? -7.179 -13.468 27.523 1.00 92.19 83 THR A O 1
ATOM 651 N N . PRO A 1 84 ? -8.828 -12.715 26.172 1.00 94.81 84 PRO A N 1
ATOM 652 C CA . PRO A 1 84 ? -8.479 -11.307 26.317 1.00 94.81 84 PRO A CA 1
ATOM 653 C C . PRO A 1 84 ? -8.671 -10.830 27.755 1.00 94.81 84 PRO A C 1
ATOM 655 O O . PRO A 1 84 ? -9.746 -10.990 28.337 1.00 94.81 84 PRO A O 1
ATOM 658 N N . GLN A 1 85 ? -7.631 -10.212 28.304 1.00 97.50 85 GLN A N 1
ATOM 659 C CA . GLN A 1 85 ? -7.643 -9.603 29.626 1.00 97.50 85 GLN A CA 1
ATOM 660 C C . GLN A 1 85 ? -7.969 -8.116 29.520 1.00 97.50 85 GLN A C 1
ATOM 662 O O . GLN A 1 85 ? -7.576 -7.433 28.571 1.00 97.50 85 GLN A O 1
ATOM 667 N N . TRP A 1 86 ? -8.713 -7.627 30.508 1.00 97.56 86 TRP A N 1
ATOM 668 C CA . TRP A 1 86 ? -9.217 -6.263 30.551 1.00 97.56 86 TRP A CA 1
ATOM 669 C C . TRP A 1 86 ? -8.984 -5.677 31.935 1.00 97.56 86 TRP A C 1
ATOM 671 O O . TRP A 1 86 ? -9.432 -6.244 32.929 1.00 97.56 86 TRP A O 1
ATOM 681 N N . THR A 1 87 ? -8.316 -4.534 31.992 1.00 97.00 87 THR A N 1
ATOM 682 C CA . THR A 1 87 ? -7.911 -3.873 33.238 1.00 97.00 87 THR A CA 1
ATOM 683 C C . THR A 1 87 ? -8.544 -2.482 33.339 1.00 97.00 87 THR A C 1
ATOM 685 O O . THR A 1 87 ? -8.759 -1.840 32.310 1.00 97.00 87 THR A O 1
ATOM 688 N N . PRO A 1 88 ? -8.904 -1.990 34.537 1.00 95.56 88 PRO A N 1
ATOM 689 C CA . PRO A 1 88 ? -9.259 -0.582 34.724 1.00 95.56 88 PRO A CA 1
ATOM 690 C C . PRO A 1 88 ? -8.033 0.348 34.691 1.00 95.56 88 PRO A C 1
ATOM 692 O O . PRO A 1 88 ? -8.199 1.554 34.510 1.00 95.56 88 PRO A O 1
ATOM 695 N N . ASP A 1 89 ? -6.827 -0.199 34.874 1.00 93.50 89 ASP A N 1
ATOM 696 C CA . ASP A 1 89 ? -5.568 0.544 34.919 1.00 93.50 89 ASP A CA 1
ATOM 697 C C . ASP A 1 89 ? -4.976 0.692 33.516 1.00 93.50 89 ASP A C 1
ATOM 699 O O . ASP A 1 89 ? -4.474 -0.259 32.918 1.00 93.50 89 ASP A O 1
ATOM 703 N N . ILE A 1 90 ? -5.014 1.909 32.986 1.00 88.69 90 ILE A N 1
ATOM 704 C CA . ILE A 1 90 ? -4.501 2.194 31.650 1.00 88.69 90 ILE A CA 1
ATOM 705 C C . ILE A 1 90 ? -2.984 2.005 31.536 1.00 88.69 90 ILE A C 1
ATOM 707 O O . ILE A 1 90 ? -2.499 1.710 30.444 1.00 88.69 90 ILE A O 1
ATOM 711 N N . GLY A 1 91 ? -2.231 2.106 32.637 1.00 90.19 91 GLY A N 1
ATOM 712 C CA . GLY A 1 91 ? -0.787 1.858 32.655 1.00 90.19 91 GLY A CA 1
ATOM 713 C C . GLY A 1 91 ? -0.416 0.401 32.361 1.00 90.19 91 GLY A 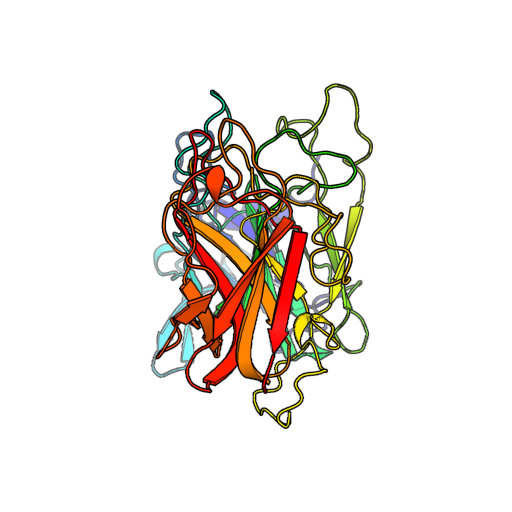C 1
ATOM 714 O O . GLY A 1 91 ? 0.717 0.124 31.986 1.00 90.19 91 GLY A O 1
ATOM 715 N N . GLN A 1 92 ? -1.376 -0.520 32.475 1.00 94.56 92 GLN A N 1
ATOM 716 C CA . GLN A 1 92 ? -1.215 -1.945 32.167 1.00 94.56 92 GLN A CA 1
ATOM 717 C C . GLN A 1 92 ? -1.701 -2.321 30.760 1.00 94.56 92 GLN A C 1
ATOM 719 O O . GLN A 1 92 ? -1.759 -3.506 30.421 1.00 94.56 92 GLN A O 1
ATOM 724 N N . ARG A 1 93 ? -2.107 -1.338 29.945 1.00 94.06 93 ARG A N 1
ATOM 725 C CA . ARG A 1 93 ? -2.512 -1.596 28.561 1.00 94.06 93 ARG A CA 1
ATOM 726 C C . ARG A 1 93 ? -1.337 -2.127 27.745 1.00 94.06 93 ARG A C 1
ATOM 728 O O . ARG A 1 93 ? -0.184 -1.795 28.006 1.00 94.06 93 ARG A O 1
ATOM 735 N N . VAL A 1 94 ? -1.655 -2.884 26.707 1.00 95.44 94 VAL A N 1
ATOM 736 C CA . VAL A 1 94 ? -0.691 -3.290 25.678 1.00 95.44 94 VAL A CA 1
ATOM 737 C C . VAL A 1 94 ? -1.223 -2.912 24.301 1.00 95.44 94 VAL A C 1
ATOM 739 O O . VAL A 1 94 ? -2.443 -2.803 24.115 1.00 95.44 94 VAL A O 1
ATOM 742 N N . SER A 1 95 ? -0.323 -2.729 23.335 1.00 95.94 95 SER A N 1
ATOM 743 C CA . SER A 1 95 ? -0.720 -2.461 21.958 1.00 95.94 95 SER A CA 1
ATOM 744 C C . SER A 1 95 ? -1.398 -3.681 21.331 1.00 95.94 95 SER A C 1
ATOM 746 O O . SER A 1 95 ? -1.095 -4.840 21.633 1.00 95.94 95 SER A O 1
ATOM 748 N N . VAL A 1 96 ? -2.397 -3.413 20.492 1.00 97.19 96 VAL A N 1
ATOM 749 C CA . VAL A 1 96 ? -3.029 -4.423 19.633 1.00 97.19 96 VAL A CA 1
ATOM 750 C C . VAL A 1 96 ? -2.398 -4.429 18.246 1.00 97.19 96 VAL A C 1
ATOM 752 O O . VAL A 1 96 ? -2.373 -5.476 17.606 1.00 97.19 96 VAL A O 1
ATOM 755 N N . LEU A 1 97 ? -1.863 -3.290 17.810 1.00 96.94 97 LEU A N 1
ATOM 756 C CA . LEU A 1 97 ? -1.111 -3.112 16.575 1.00 96.94 97 LEU A CA 1
ATOM 757 C C . LEU A 1 97 ? 0.146 -2.312 16.919 1.00 96.94 97 LEU A C 1
ATOM 759 O O . LEU A 1 97 ? 0.029 -1.270 17.557 1.00 96.94 97 LEU A O 1
ATOM 763 N N . HIS A 1 98 ? 1.300 -2.817 16.495 1.00 96.50 98 HIS A N 1
ATOM 764 C CA . HIS A 1 98 ? 2.588 -2.138 16.570 1.00 96.50 98 HIS A CA 1
ATOM 765 C C . HIS A 1 98 ? 3.178 -2.077 15.162 1.00 96.50 98 HIS A C 1
ATOM 767 O O . HIS A 1 98 ? 3.257 -3.117 14.498 1.00 96.50 98 HIS A O 1
ATOM 773 N N . ASP A 1 99 ? 3.554 -0.885 14.714 1.00 96.31 99 ASP A N 1
ATOM 774 C CA . ASP A 1 99 ? 4.289 -0.678 13.472 1.00 96.31 99 ASP A CA 1
ATOM 775 C C . ASP A 1 99 ? 5.182 0.569 13.607 1.00 96.31 99 ASP A C 1
ATOM 777 O O . ASP A 1 99 ? 4.706 1.705 13.613 1.00 96.31 99 ASP A O 1
ATOM 781 N N . ASP A 1 100 ? 6.485 0.332 13.753 1.00 94.62 100 ASP A N 1
ATOM 782 C CA . ASP A 1 100 ? 7.526 1.345 13.924 1.00 94.62 100 ASP A CA 1
ATOM 783 C C . ASP A 1 100 ? 8.255 1.680 12.611 1.00 94.62 100 ASP A C 1
ATOM 785 O O . ASP A 1 100 ? 9.278 2.377 12.621 1.00 94.62 100 ASP A O 1
ATOM 789 N N . HIS A 1 101 ? 7.747 1.207 11.463 1.00 93.31 101 HIS A N 1
ATOM 790 C CA . HIS A 1 101 ? 8.371 1.491 10.180 1.00 93.31 101 HIS A CA 1
ATOM 791 C C . HIS A 1 101 ? 8.407 3.000 9.912 1.00 93.31 101 HIS A C 1
ATOM 793 O O . HIS A 1 101 ? 7.450 3.745 10.143 1.00 93.31 101 HIS A O 1
ATOM 799 N N . ARG A 1 102 ? 9.542 3.439 9.364 1.00 93.00 102 ARG A N 1
ATOM 800 C CA . ARG A 1 102 ? 9.787 4.824 8.964 1.00 93.00 102 ARG A CA 1
ATOM 801 C C . ARG A 1 102 ? 9.860 4.928 7.456 1.00 93.00 102 ARG A C 1
ATOM 803 O O . ARG A 1 102 ? 10.522 4.122 6.800 1.00 93.00 102 ARG A O 1
ATOM 810 N N . ILE A 1 103 ? 9.238 5.965 6.918 1.00 93.25 103 ILE A N 1
ATOM 811 C CA . ILE A 1 103 ? 9.298 6.303 5.495 1.00 93.25 103 ILE A CA 1
ATOM 812 C C . ILE A 1 103 ? 9.806 7.732 5.313 1.00 93.25 103 ILE A C 1
ATOM 814 O O . ILE A 1 103 ? 9.755 8.543 6.236 1.00 93.25 103 ILE A O 1
ATOM 818 N N . TYR A 1 104 ? 10.314 8.060 4.122 1.00 93.62 104 TYR A N 1
ATOM 819 C CA . TYR A 1 104 ? 10.793 9.410 3.808 1.00 93.62 104 TYR A CA 1
ATOM 820 C C . TYR A 1 104 ? 11.933 9.880 4.717 1.00 93.62 104 TYR A C 1
ATOM 822 O O . TYR A 1 104 ? 12.040 11.056 5.047 1.00 93.62 104 TYR A O 1
ATOM 830 N N . GLN A 1 105 ? 12.828 8.978 5.124 1.00 92.25 105 GLN A N 1
ATOM 831 C CA . GLN A 1 105 ? 13.903 9.298 6.076 1.00 92.25 105 GLN A CA 1
ATOM 832 C C . GLN A 1 105 ? 14.935 10.285 5.507 1.00 92.25 105 GLN A C 1
ATOM 834 O O . GLN A 1 105 ? 15.628 10.979 6.251 1.00 92.25 105 GLN A O 1
ATOM 839 N N . ASN A 1 106 ? 15.042 10.360 4.178 1.00 92.94 106 ASN A N 1
ATOM 840 C CA . ASN A 1 106 ? 16.002 11.211 3.486 1.00 92.94 106 ASN A CA 1
ATOM 841 C C . ASN A 1 106 ? 15.330 11.992 2.352 1.00 92.94 106 ASN A C 1
ATOM 843 O O . ASN A 1 106 ? 15.405 11.605 1.189 1.00 92.94 106 ASN A O 1
ATOM 847 N N . VAL A 1 107 ? 14.654 13.088 2.687 1.00 93.19 107 VAL A N 1
ATOM 848 C CA . VAL A 1 107 ? 13.998 13.961 1.702 1.00 93.19 107 VAL A CA 1
ATOM 849 C C . VAL A 1 107 ? 14.982 14.973 1.118 1.00 93.19 107 VAL A C 1
ATOM 851 O O . VAL A 1 107 ? 15.809 15.544 1.830 1.00 93.19 107 VAL A O 1
ATOM 854 N N . THR A 1 108 ? 14.903 15.179 -0.196 1.00 90.94 108 THR A N 1
ATOM 855 C CA . THR A 1 108 ? 15.826 16.018 -0.968 1.00 90.94 108 THR A CA 1
ATOM 856 C C . THR A 1 108 ? 15.531 17.498 -0.778 1.00 90.94 108 THR A C 1
ATOM 858 O O . THR A 1 108 ? 16.457 18.290 -0.583 1.00 90.94 108 THR A O 1
ATOM 861 N N . THR A 1 109 ? 14.258 17.885 -0.834 1.00 90.19 109 THR A N 1
ATOM 862 C CA . THR A 1 109 ? 13.859 19.282 -0.673 1.00 90.19 109 THR A CA 1
ATOM 863 C C . THR A 1 109 ? 13.905 19.694 0.798 1.00 90.19 109 THR A C 1
ATOM 865 O O . THR A 1 109 ? 13.251 19.114 1.665 1.00 90.19 109 THR A O 1
ATOM 868 N N . ALA A 1 110 ? 14.681 20.739 1.090 1.00 88.38 110 ALA A N 1
ATOM 869 C CA . ALA A 1 110 ? 14.814 21.270 2.440 1.00 88.38 110 ALA A CA 1
ATOM 870 C C . ALA A 1 110 ? 13.466 21.766 2.996 1.00 88.38 110 ALA A C 1
ATOM 872 O O . ALA A 1 110 ? 12.683 22.399 2.289 1.00 88.38 110 ALA A O 1
ATOM 873 N N . GLY A 1 111 ? 13.223 21.509 4.285 1.00 84.50 111 GLY A N 1
ATOM 874 C CA . GLY A 1 111 ? 12.017 21.959 4.992 1.00 84.50 111 GLY A CA 1
ATOM 875 C C . GLY A 1 111 ? 10.756 21.132 4.719 1.00 84.50 111 GLY A C 1
ATOM 876 O O . GLY A 1 111 ? 9.680 21.518 5.166 1.00 84.50 111 GLY A O 1
ATOM 877 N N . ARG A 1 112 ? 10.864 20.013 3.995 1.00 86.69 112 ARG A N 1
ATOM 878 C CA . ARG A 1 112 ? 9.765 19.059 3.809 1.00 86.69 112 ARG A CA 1
ATOM 879 C C . ARG A 1 112 ? 9.649 18.082 4.977 1.00 86.69 112 ARG A C 1
ATOM 881 O O . ARG A 1 112 ? 10.633 17.817 5.671 1.00 86.69 112 ARG A O 1
ATOM 888 N N . ALA A 1 113 ? 8.444 17.536 5.142 1.00 87.06 113 ALA A N 1
ATOM 889 C CA . ALA A 1 113 ? 8.183 16.436 6.062 1.00 87.06 113 ALA A CA 1
ATOM 890 C C . ALA A 1 113 ? 9.070 15.243 5.702 1.00 87.06 113 ALA A C 1
ATOM 892 O O . ALA A 1 113 ? 9.250 14.956 4.515 1.00 87.06 113 ALA A O 1
ATOM 893 N N . ARG A 1 114 ? 9.660 14.605 6.711 1.00 90.44 114 ARG A N 1
ATOM 894 C CA . ARG A 1 114 ? 10.649 13.534 6.576 1.00 90.44 114 ARG A CA 1
ATOM 895 C C . ARG A 1 114 ? 10.636 12.664 7.822 1.00 90.44 114 ARG A C 1
ATOM 897 O O . ARG A 1 114 ? 10.250 13.159 8.871 1.00 90.44 114 ARG A O 1
ATOM 904 N N . ASP A 1 115 ? 11.172 11.454 7.688 1.00 91.19 115 ASP A N 1
ATOM 905 C CA . ASP A 1 115 ? 11.229 10.439 8.739 1.00 91.19 115 ASP A CA 1
ATOM 906 C C . ASP A 1 115 ? 9.859 10.315 9.407 1.00 91.19 115 ASP A C 1
ATOM 908 O O . ASP A 1 115 ? 9.659 10.795 10.506 1.00 91.19 115 ASP A O 1
ATOM 912 N N . LEU A 1 116 ? 8.886 9.776 8.680 1.00 91.31 116 LEU A N 1
ATOM 913 C CA . LEU A 1 116 ? 7.485 9.755 9.096 1.00 91.31 116 LEU A CA 1
ATOM 914 C C . LEU A 1 116 ? 7.121 8.368 9.623 1.00 91.31 116 LEU A C 1
ATOM 916 O O . LEU A 1 116 ? 7.550 7.365 9.040 1.00 91.31 116 LEU A O 1
ATOM 920 N N . SER A 1 117 ? 6.313 8.302 10.684 1.00 92.94 117 SER A N 1
ATOM 921 C CA . SER A 1 117 ? 5.679 7.050 11.114 1.00 92.94 117 SER A CA 1
ATOM 922 C C . SER A 1 117 ? 4.583 6.637 10.138 1.00 92.94 117 SER A C 1
ATOM 924 O O . SER A 1 117 ? 4.079 7.442 9.355 1.00 92.94 117 SER A O 1
ATOM 926 N N . VAL A 1 118 ? 4.203 5.364 10.196 1.00 93.69 118 VAL A N 1
ATOM 927 C CA . VAL A 1 118 ? 3.112 4.788 9.393 1.00 93.69 118 VAL A CA 1
ATOM 928 C C . VAL A 1 118 ? 1.825 4.587 10.200 1.00 93.69 118 VAL A C 1
ATOM 930 O O . VAL A 1 118 ? 0.749 4.375 9.634 1.00 93.69 118 VAL A O 1
ATOM 933 N N . ILE A 1 119 ? 1.910 4.706 11.525 1.00 93.00 119 ILE A N 1
ATOM 934 C CA . ILE A 1 119 ? 0.772 4.782 12.440 1.00 93.00 119 ILE A CA 1
ATOM 935 C C . ILE A 1 119 ? 0.537 6.243 12.790 1.00 93.00 119 ILE A C 1
ATOM 937 O O . ILE A 1 119 ? 1.480 6.960 13.102 1.00 93.00 119 ILE A O 1
ATOM 941 N N . SER A 1 120 ? -0.710 6.690 12.651 1.00 90.38 120 SER A N 1
ATOM 942 C CA . SER A 1 120 ? -1.144 8.079 12.800 1.00 90.38 120 SER A CA 1
ATOM 943 C C . SER A 1 120 ? -2.684 8.140 12.711 1.00 90.38 120 SER A C 1
ATOM 945 O O . SER A 1 120 ? -3.372 7.114 12.716 1.00 90.38 120 SER A O 1
ATOM 947 N N . GLN A 1 121 ? -3.250 9.345 12.673 1.00 89.50 121 GLN A N 1
ATOM 948 C CA . GLN A 1 121 ? -4.680 9.608 12.581 1.00 89.50 121 GLN A CA 1
ATOM 949 C C . GLN A 1 121 ? -5.353 8.819 11.449 1.00 89.50 121 GLN A C 1
ATOM 951 O O . GLN A 1 121 ? -4.932 8.841 10.292 1.00 89.50 121 GLN A O 1
ATOM 956 N N . GLY A 1 122 ? -6.481 8.195 11.776 1.00 92.69 122 GLY A N 1
ATOM 957 C CA . GLY A 1 122 ? -7.290 7.447 10.826 1.00 92.69 122 GLY A CA 1
ATOM 958 C C . GLY A 1 122 ? -8.550 6.894 11.479 1.00 92.69 122 GLY A C 1
ATOM 959 O O . GLY A 1 122 ? -9.229 7.617 12.210 1.00 92.69 122 GLY A O 1
ATOM 960 N N . GLY A 1 123 ? -8.891 5.635 11.208 1.00 94.81 123 GLY A N 1
ATOM 961 C CA . GLY A 1 123 ? -10.104 5.025 11.749 1.00 94.81 123 GLY A CA 1
ATOM 962 C C . GLY A 1 123 ? -10.099 3.506 11.690 1.00 94.81 123 GLY A C 1
ATOM 963 O O . GLY A 1 123 ? -9.370 2.899 10.910 1.00 94.81 123 GLY A O 1
ATOM 964 N N . VAL A 1 124 ? -10.964 2.890 12.497 1.00 97.62 124 VAL A N 1
ATOM 965 C CA . VAL A 1 124 ? -11.194 1.445 12.462 1.00 97.62 124 VAL A CA 1
ATOM 966 C C . VAL A 1 124 ? -12.671 1.171 12.216 1.00 97.62 124 VAL A C 1
ATOM 968 O O . VAL A 1 124 ? -13.527 1.719 12.908 1.00 97.62 124 VAL A O 1
ATOM 971 N N . VAL A 1 125 ? -12.975 0.310 11.245 1.00 98.38 125 VAL A N 1
ATOM 972 C CA . VAL A 1 125 ? -14.342 -0.072 10.865 1.00 98.38 125 VAL A CA 1
ATOM 973 C C . VAL A 1 125 ? -14.494 -1.588 10.820 1.00 98.38 125 VAL A C 1
ATOM 975 O O . VAL A 1 125 ? -13.556 -2.310 10.475 1.00 98.38 125 VAL A O 1
ATOM 978 N N . TYR A 1 126 ? -15.683 -2.084 11.153 1.00 98.44 126 TYR A N 1
ATOM 979 C CA . TYR A 1 126 ? -16.051 -3.479 10.935 1.00 98.44 126 TYR A CA 1
ATOM 980 C C . TYR A 1 126 ? -16.802 -3.654 9.608 1.00 98.44 126 TYR A C 1
ATOM 982 O O . TYR A 1 126 ? -17.960 -3.255 9.464 1.00 98.44 126 TYR A O 1
ATOM 990 N N . ASP A 1 127 ? -16.158 -4.312 8.648 1.00 98.00 127 ASP A N 1
ATOM 991 C CA . ASP A 1 127 ? -16.794 -4.822 7.437 1.00 98.00 127 ASP A CA 1
ATOM 992 C C . ASP A 1 127 ? -17.505 -6.143 7.766 1.00 98.00 127 ASP A C 1
ATOM 994 O O . ASP A 1 127 ? -16.912 -7.227 7.782 1.00 98.00 127 ASP A O 1
ATOM 998 N N . LYS A 1 128 ? -18.800 -6.041 8.080 1.00 96.00 128 LYS A N 1
ATOM 999 C CA . LYS A 1 128 ? -19.635 -7.191 8.447 1.00 96.00 128 LYS A CA 1
ATOM 1000 C C . LYS A 1 128 ? -19.760 -8.235 7.323 1.00 96.00 128 LYS A C 1
ATOM 1002 O O . LYS A 1 128 ? -19.619 -9.416 7.642 1.00 96.00 128 LYS A O 1
ATOM 1007 N N . PRO A 1 129 ? -20.018 -7.872 6.048 1.00 96.88 129 PRO A N 1
ATOM 1008 C CA . PRO A 1 129 ? -20.075 -8.849 4.957 1.00 96.88 129 PRO A CA 1
ATOM 1009 C C . PRO A 1 129 ? -18.797 -9.676 4.774 1.00 96.88 129 PRO A C 1
ATOM 1011 O O . PRO A 1 129 ? -18.887 -10.888 4.571 1.00 96.88 129 PRO A O 1
ATOM 1014 N N . LEU A 1 130 ? -17.615 -9.056 4.876 1.00 96.88 130 LEU A N 1
ATOM 1015 C CA . LEU A 1 130 ? -16.336 -9.777 4.804 1.00 96.88 130 LEU A CA 1
ATOM 1016 C C . LEU A 1 130 ? -15.909 -10.381 6.148 1.00 96.88 130 LEU A C 1
ATOM 1018 O O . LEU A 1 130 ? -14.983 -11.195 6.197 1.00 96.88 130 LEU A O 1
ATOM 1022 N N . ASN A 1 131 ? -16.594 -10.013 7.231 1.00 96.75 131 ASN A N 1
ATOM 1023 C CA . ASN A 1 131 ? -16.254 -10.345 8.607 1.00 96.75 131 ASN A CA 1
ATOM 1024 C C . ASN A 1 131 ? -14.793 -9.988 8.929 1.00 96.75 131 ASN A C 1
ATOM 1026 O O . ASN A 1 131 ? -13.997 -10.840 9.346 1.00 96.75 131 ASN A O 1
ATOM 1030 N N . ARG A 1 132 ? -14.429 -8.729 8.668 1.00 97.50 132 ARG A N 1
ATOM 1031 C CA . ARG A 1 132 ? -13.083 -8.193 8.896 1.00 97.50 132 ARG A CA 1
ATOM 1032 C C . ARG A 1 132 ? -13.120 -6.812 9.518 1.00 97.50 132 ARG A C 1
ATOM 1034 O O . ARG A 1 132 ? -13.996 -6.007 9.228 1.00 97.50 132 ARG A O 1
ATOM 1041 N N . TYR A 1 133 ? -12.136 -6.553 10.365 1.00 98.25 133 TYR A N 1
ATOM 1042 C CA . TYR A 1 133 ? -11.847 -5.226 10.885 1.00 98.25 133 TYR A CA 1
ATOM 1043 C C . TYR A 1 133 ? -10.799 -4.590 9.987 1.00 98.25 133 TYR A C 1
ATOM 1045 O O . TYR A 1 133 ? -9.790 -5.230 9.699 1.00 98.25 133 TYR A O 1
ATOM 1053 N N . LEU A 1 134 ? -11.046 -3.363 9.544 1.00 98.19 134 LEU A N 1
ATOM 1054 C CA . LEU A 1 134 ? -10.138 -2.595 8.701 1.00 98.19 134 LEU A CA 1
ATOM 1055 C C . LEU A 1 134 ? -9.675 -1.376 9.489 1.00 98.19 134 LEU A C 1
ATOM 1057 O O . LEU A 1 134 ? -10.510 -0.639 10.009 1.00 98.19 134 LEU A O 1
ATOM 1061 N N . CYS A 1 135 ? -8.366 -1.179 9.573 1.00 97.69 135 CYS A N 1
ATOM 1062 C CA . CYS A 1 135 ? -7.750 0.009 10.144 1.00 97.69 135 CYS A CA 1
ATOM 1063 C C . CYS A 1 135 ? -7.089 0.800 9.016 1.00 97.69 135 CYS A C 1
ATOM 1065 O O . CYS A 1 135 ? -6.345 0.238 8.206 1.00 97.69 135 CYS A O 1
ATOM 1067 N N . THR A 1 136 ? -7.392 2.090 8.957 1.00 96.94 136 THR A N 1
ATOM 1068 C CA . THR A 1 136 ? -6.745 3.058 8.078 1.00 96.94 136 THR A CA 1
ATOM 1069 C C . THR A 1 136 ? -5.872 3.972 8.913 1.00 96.94 136 THR A C 1
ATOM 1071 O O . THR A 1 136 ? -6.299 4.434 9.969 1.00 96.94 136 THR A O 1
ATOM 1074 N N . SER A 1 137 ? -4.677 4.264 8.417 1.00 94.56 137 SER A N 1
ATOM 1075 C CA . SER A 1 137 ? -3.769 5.251 8.994 1.00 94.56 137 SER A CA 1
ATOM 1076 C C . SER A 1 137 ? -3.303 6.197 7.891 1.00 94.56 137 SER A C 1
ATOM 1078 O O . SER A 1 137 ? -3.011 5.767 6.772 1.00 94.56 137 SER A O 1
ATOM 1080 N N . TRP A 1 138 ? -3.304 7.496 8.178 1.00 91.75 138 TRP A N 1
ATOM 1081 C CA . TRP A 1 138 ? -2.735 8.517 7.306 1.00 91.75 138 TRP A CA 1
ATOM 1082 C C . TRP A 1 138 ? -1.408 8.994 7.876 1.00 91.75 138 TRP A C 1
ATOM 1084 O O . TRP A 1 138 ? -1.375 9.517 8.981 1.00 91.75 138 TRP A O 1
ATOM 1094 N N . THR A 1 139 ? -0.354 8.918 7.082 1.00 87.12 139 THR A N 1
ATOM 1095 C CA . THR A 1 139 ? 0.891 9.662 7.300 1.00 87.12 139 THR A CA 1
ATOM 1096 C C . THR A 1 139 ? 1.044 10.678 6.177 1.00 87.12 139 THR A C 1
ATOM 1098 O O . THR A 1 139 ? 0.442 10.495 5.114 1.00 87.12 139 THR A O 1
ATOM 1101 N N . GLU A 1 140 ? 1.795 11.761 6.394 1.00 87.06 140 GLU A N 1
ATOM 1102 C CA . GLU A 1 140 ? 1.833 12.938 5.510 1.00 87.06 140 GLU A CA 1
ATOM 1103 C C . GLU A 1 140 ? 1.795 12.580 4.008 1.00 87.06 140 GLU A C 1
ATOM 1105 O O . GLU A 1 140 ? 1.001 13.157 3.261 1.00 87.06 140 GLU A O 1
ATOM 1110 N N . TYR A 1 141 ? 2.559 11.563 3.578 1.00 90.50 141 TYR A N 1
ATOM 1111 C CA . TYR A 1 141 ? 2.643 11.138 2.175 1.00 90.50 141 TYR A CA 1
ATOM 1112 C C . TYR A 1 141 ? 1.932 9.833 1.791 1.00 90.50 141 TYR A C 1
ATOM 1114 O O . TYR A 1 141 ? 1.822 9.556 0.592 1.00 90.50 141 TYR A O 1
ATOM 1122 N N . THR A 1 142 ? 1.445 9.026 2.737 1.00 93.19 142 THR A N 1
ATOM 1123 C CA . THR A 1 142 ? 0.896 7.692 2.427 1.00 93.19 142 THR A CA 1
ATOM 1124 C C . THR A 1 142 ? -0.371 7.362 3.208 1.00 93.19 142 THR A C 1
ATOM 1126 O O . THR A 1 142 ? -0.683 7.937 4.252 1.00 93.19 142 THR A O 1
ATOM 1129 N N . TYR A 1 143 ? -1.141 6.424 2.660 1.00 94.88 143 TYR A N 1
ATOM 1130 C CA . TYR A 1 143 ? -2.186 5.709 3.386 1.00 94.88 143 TYR A CA 1
ATOM 1131 C C . TYR A 1 143 ? -1.728 4.297 3.668 1.00 94.88 143 TYR A C 1
ATOM 1133 O O . TYR A 1 143 ? -1.258 3.614 2.761 1.00 94.88 143 TYR A O 1
ATOM 1141 N N . GLU A 1 144 ? -1.968 3.848 4.888 1.00 96.25 144 GLU A N 1
ATOM 1142 C CA . GLU A 1 144 ? -1.590 2.527 5.366 1.00 96.25 144 GLU A CA 1
ATOM 1143 C C . GLU A 1 144 ? -2.855 1.771 5.771 1.00 96.25 144 GLU A C 1
ATOM 1145 O O . GLU A 1 144 ? -3.754 2.328 6.416 1.00 96.25 144 GLU A O 1
ATOM 1150 N N . PHE A 1 145 ? -2.952 0.508 5.353 1.00 96.88 145 PHE A N 1
ATOM 1151 C CA . PHE A 1 145 ? -4.161 -0.290 5.525 1.00 96.88 145 PHE A CA 1
ATOM 1152 C C . PHE A 1 145 ? -3.868 -1.624 6.202 1.00 96.88 145 PHE A C 1
ATOM 1154 O O . PHE A 1 145 ? -3.119 -2.466 5.691 1.00 96.88 145 PHE A O 1
ATOM 1161 N N . TYR A 1 146 ? -4.545 -1.856 7.323 1.00 97.75 146 TYR A N 1
ATOM 1162 C CA . TYR A 1 146 ? -4.408 -3.066 8.122 1.00 97.75 146 TYR A CA 1
ATOM 1163 C C . TYR A 1 146 ? -5.742 -3.803 8.226 1.00 97.75 146 TYR A C 1
ATOM 1165 O O . TYR A 1 146 ? -6.806 -3.185 8.250 1.00 97.75 146 TYR A O 1
ATOM 1173 N N . GLU A 1 147 ? -5.694 -5.130 8.313 1.00 97.56 147 GLU A N 1
ATOM 1174 C CA . GLU A 1 147 ? -6.870 -5.969 8.549 1.00 97.56 147 GLU A CA 1
ATOM 1175 C C . GLU A 1 147 ? -6.683 -6.898 9.747 1.00 97.56 147 GLU A C 1
ATOM 1177 O O . GLU A 1 147 ? -5.562 -7.296 10.071 1.00 97.56 147 GLU A O 1
ATOM 1182 N N . ALA A 1 148 ? -7.786 -7.248 10.403 1.00 97.62 148 ALA A N 1
ATOM 1183 C CA . ALA A 1 148 ? -7.797 -8.200 11.502 1.00 97.62 148 ALA A CA 1
ATOM 1184 C C . ALA A 1 148 ? -9.091 -9.034 11.548 1.00 97.62 148 ALA A C 1
ATOM 1186 O O . ALA A 1 148 ? -10.163 -8.566 11.147 1.00 97.62 148 ALA A O 1
ATOM 1187 N N . PRO A 1 149 ? -9.035 -10.260 12.105 1.00 96.75 149 PRO A N 1
ATOM 1188 C CA . PRO A 1 149 ? -10.220 -11.086 12.338 1.00 96.75 149 PRO A CA 1
ATOM 1189 C C . PRO A 1 149 ? -10.996 -10.688 13.605 1.00 96.75 149 PRO A C 1
ATOM 1191 O O . PRO A 1 149 ? -12.145 -11.087 13.768 1.00 96.75 149 PRO A O 1
ATOM 1194 N N . THR A 1 150 ? -10.378 -9.937 14.522 1.00 95.69 150 THR A N 1
ATOM 1195 C CA . THR A 1 150 ? -11.005 -9.446 15.760 1.00 95.69 150 THR A CA 1
ATOM 1196 C C . THR A 1 150 ? -10.593 -7.995 16.022 1.00 95.69 150 THR A C 1
ATOM 1198 O O . THR A 1 150 ? -9.553 -7.578 15.510 1.00 95.69 150 THR A O 1
ATOM 1201 N N . PRO A 1 151 ? -11.298 -7.243 16.894 1.00 95.19 151 PRO A N 1
ATOM 1202 C CA . PRO A 1 151 ? -10.899 -5.875 17.245 1.00 95.19 151 PRO A CA 1
ATOM 1203 C C . PRO A 1 151 ? -9.482 -5.779 17.837 1.00 95.19 151 PRO A C 1
ATOM 1205 O O . PRO A 1 151 ? -8.848 -4.729 17.800 1.00 95.19 151 PRO A O 1
ATOM 1208 N N . ARG A 1 152 ? -8.973 -6.874 18.410 1.00 95.19 152 ARG A N 1
ATOM 1209 C CA . ARG A 1 152 ? -7.657 -6.945 19.066 1.00 95.19 152 ARG A CA 1
ATOM 1210 C C . ARG A 1 152 ? -6.557 -7.469 18.144 1.00 95.19 152 ARG A C 1
ATOM 1212 O O . ARG A 1 152 ? -5.448 -7.690 18.613 1.00 95.19 152 ARG A O 1
ATOM 121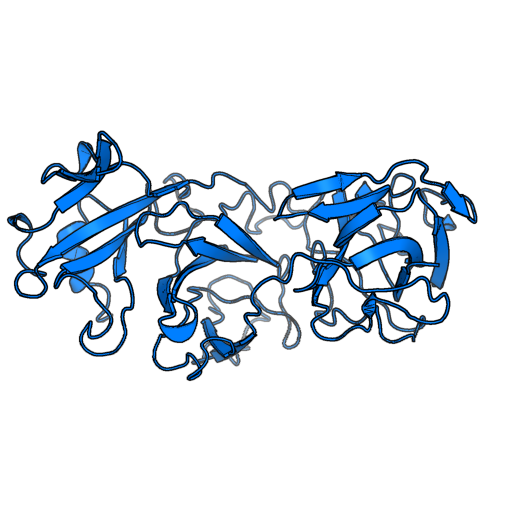9 N N . GLY A 1 153 ? -6.864 -7.744 16.878 1.00 94.75 153 GLY A N 1
ATOM 1220 C CA . GLY A 1 153 ? -5.930 -8.396 15.971 1.00 94.75 153 GLY A CA 1
ATOM 1221 C C . GLY A 1 153 ? -6.070 -9.931 15.911 1.00 94.75 153 GLY A C 1
ATOM 1222 O O . GLY A 1 153 ? -7.139 -10.469 16.235 1.00 94.75 153 GLY A O 1
ATOM 1223 N N . PRO A 1 154 ? -5.013 -10.645 15.477 1.00 95.62 154 PRO A N 1
ATOM 1224 C CA . PRO A 1 154 ? -3.740 -10.078 15.019 1.00 95.62 154 PRO A CA 1
ATOM 1225 C C . PRO A 1 154 ? -3.958 -9.163 13.810 1.00 95.62 154 PRO A C 1
ATOM 1227 O O . PRO A 1 154 ? -4.682 -9.529 12.885 1.00 95.62 154 PRO A O 1
ATOM 1230 N N . TRP A 1 155 ? -3.384 -7.962 13.865 1.00 97.44 155 TRP A N 1
ATOM 1231 C CA . TRP A 1 155 ? -3.440 -7.009 12.763 1.00 97.44 155 TRP A CA 1
ATOM 1232 C C . TRP A 1 155 ? -2.377 -7.343 11.730 1.00 97.44 155 TRP A C 1
ATOM 1234 O O . TRP A 1 155 ? -1.255 -7.719 12.068 1.00 97.44 155 TRP A O 1
ATOM 1244 N N . LYS A 1 156 ? -2.742 -7.203 10.463 1.00 95.06 156 LYS A N 1
ATOM 1245 C CA . LYS A 1 156 ? -1.864 -7.439 9.327 1.00 95.06 156 LYS A CA 1
ATOM 1246 C C . LYS A 1 156 ? -1.894 -6.229 8.413 1.00 95.06 156 LYS A C 1
ATOM 1248 O O . LYS A 1 156 ? -2.954 -5.905 7.884 1.00 95.06 156 LYS A O 1
ATOM 1253 N N . HIS A 1 157 ? -0.732 -5.636 8.162 1.00 94.94 157 HIS A N 1
ATOM 1254 C CA . HIS A 1 157 ? -0.574 -4.668 7.084 1.00 94.94 157 HIS A CA 1
ATOM 1255 C C . HIS A 1 157 ? -0.781 -5.374 5.734 1.00 94.94 157 HIS A C 1
ATOM 1257 O O . HIS A 1 157 ? -0.097 -6.361 5.437 1.00 94.94 157 HIS A O 1
ATOM 1263 N N . PHE A 1 158 ? -1.764 -4.944 4.936 1.00 91.94 158 PHE A N 1
ATOM 1264 C CA . PHE A 1 158 ? -2.092 -5.622 3.675 1.00 91.94 158 PHE A CA 1
ATOM 1265 C C . PHE A 1 158 ? -1.779 -4.802 2.428 1.00 91.94 158 PHE A C 1
ATOM 1267 O O . PHE A 1 158 ? -1.483 -5.412 1.397 1.00 91.94 158 PHE A O 1
ATOM 1274 N N . THR A 1 159 ? -1.805 -3.470 2.509 1.00 92.00 159 THR A N 1
ATOM 1275 C CA . THR A 1 159 ? -1.342 -2.586 1.436 1.00 92.00 159 THR A CA 1
ATOM 1276 C C . THR A 1 159 ? -1.111 -1.172 1.953 1.00 92.00 159 THR A C 1
ATOM 1278 O O . THR A 1 159 ? -1.802 -0.734 2.867 1.00 92.00 159 THR A O 1
ATOM 1281 N N . ALA A 1 160 ? -0.229 -0.447 1.271 1.00 93.94 160 ALA A N 1
ATOM 1282 C CA . ALA A 1 160 ? -0.092 0.998 1.375 1.00 93.94 160 ALA A CA 1
ATOM 1283 C C . ALA A 1 160 ? -0.543 1.665 0.064 1.00 93.94 160 ALA A C 1
ATOM 1285 O O . ALA A 1 160 ? -0.633 1.001 -0.977 1.00 93.94 160 ALA A O 1
ATOM 1286 N N . LYS A 1 161 ? -0.774 2.979 0.087 1.00 94.00 161 LYS A N 1
ATOM 1287 C CA . LYS A 1 161 ? -0.742 3.828 -1.110 1.00 94.00 161 LYS A CA 1
ATOM 1288 C C . LYS A 1 161 ? 0.115 5.055 -0.845 1.00 94.00 161 LYS A C 1
ATOM 1290 O O . LYS A 1 161 ? -0.217 5.860 0.016 1.00 94.00 161 LYS A O 1
ATOM 1295 N N . ASP A 1 162 ? 1.171 5.204 -1.634 1.00 94.25 162 ASP A N 1
ATOM 1296 C CA . ASP A 1 162 ? 2.077 6.345 -1.570 1.00 94.25 162 ASP A CA 1
ATOM 1297 C C . ASP A 1 162 ? 1.715 7.404 -2.625 1.00 94.25 162 ASP A C 1
ATOM 1299 O O . ASP A 1 162 ? 1.448 7.075 -3.788 1.00 94.25 162 ASP A O 1
ATOM 1303 N N . PHE A 1 163 ? 1.689 8.672 -2.212 1.00 92.06 163 PHE A N 1
ATOM 1304 C CA . PHE A 1 163 ? 1.380 9.827 -3.059 1.00 92.06 163 PHE A CA 1
ATOM 1305 C C . PHE A 1 163 ? 2.603 10.695 -3.389 1.00 92.06 163 PHE A C 1
ATOM 1307 O O . PHE A 1 163 ? 2.514 11.582 -4.242 1.00 92.06 163 PHE A O 1
ATOM 1314 N N . GLY A 1 164 ? 3.754 10.420 -2.784 1.00 92.06 164 GLY A N 1
ATOM 1315 C CA . GLY A 1 164 ? 4.989 11.163 -2.975 1.00 92.06 164 GLY A CA 1
ATOM 1316 C C . GLY A 1 164 ? 5.086 12.416 -2.117 1.00 92.06 164 GLY A C 1
ATOM 1317 O O . GLY A 1 164 ? 4.079 12.934 -1.631 1.00 92.06 164 GLY A O 1
ATOM 1318 N N . GLY A 1 165 ? 6.305 12.946 -2.012 1.00 88.75 165 GLY A N 1
ATOM 1319 C CA . GLY A 1 165 ? 6.529 14.298 -1.524 1.00 88.75 165 GLY A CA 1
ATOM 1320 C C . GLY A 1 165 ? 5.815 15.357 -2.373 1.00 88.75 165 GLY A C 1
ATOM 1321 O O . GLY A 1 165 ? 5.409 15.136 -3.518 1.00 88.75 165 GLY A O 1
ATOM 1322 N N . TYR A 1 166 ? 5.656 16.534 -1.784 1.00 84.88 166 TYR A N 1
ATOM 1323 C CA . TYR A 1 166 ? 4.979 17.680 -2.382 1.00 84.88 166 TYR A CA 1
ATOM 1324 C C . TYR A 1 166 ? 5.773 18.360 -3.516 1.00 84.88 166 TYR A C 1
ATOM 1326 O O . TYR A 1 166 ? 7.003 18.332 -3.506 1.00 84.88 166 TYR A O 1
ATOM 1334 N N . PRO A 1 167 ? 5.106 19.107 -4.421 1.00 83.00 167 PRO A N 1
ATOM 1335 C CA . PRO A 1 167 ? 3.668 19.389 -4.449 1.00 83.00 167 PRO A CA 1
ATOM 1336 C C . PRO A 1 167 ? 2.847 18.244 -5.050 1.00 83.00 167 PRO A C 1
ATOM 1338 O O . PRO A 1 167 ? 3.252 17.606 -6.020 1.00 83.00 167 PRO A O 1
ATOM 1341 N N . TRP A 1 168 ? 1.652 18.029 -4.504 1.00 85.94 168 TRP A N 1
ATOM 1342 C CA . TRP A 1 168 ? 0.652 17.179 -5.138 1.00 85.94 168 TRP A CA 1
ATOM 1343 C C . TRP A 1 168 ? -0.084 17.920 -6.256 1.00 85.94 168 TRP A C 1
ATOM 1345 O O . TRP A 1 168 ? -0.069 19.150 -6.347 1.00 85.94 168 TRP A O 1
ATOM 1355 N N . THR A 1 169 ? -0.731 17.150 -7.126 1.00 83.62 169 THR A N 1
ATOM 1356 C CA . THR A 1 169 ? -1.451 17.637 -8.307 1.00 83.62 169 THR A CA 1
ATOM 1357 C C . THR A 1 169 ? -2.918 17.214 -8.259 1.00 83.62 169 THR A C 1
ATOM 1359 O O . THR A 1 169 ? -3.329 16.418 -7.417 1.00 83.62 169 THR A O 1
ATOM 1362 N N . HIS A 1 170 ? -3.729 17.704 -9.203 1.00 82.56 170 HIS A N 1
ATOM 1363 C CA . HIS A 1 170 ? -5.125 17.259 -9.345 1.00 82.56 170 HIS A CA 1
ATOM 1364 C C . HIS A 1 170 ? -5.247 15.774 -9.705 1.00 82.56 170 HIS A C 1
ATOM 1366 O O . HIS A 1 170 ? -6.255 15.150 -9.392 1.00 82.56 170 HIS A O 1
ATOM 1372 N N . ALA A 1 171 ? -4.216 15.203 -10.331 1.00 82.69 171 ALA A N 1
ATOM 1373 C CA . ALA A 1 171 ? -4.171 13.790 -10.694 1.00 82.69 171 ALA A CA 1
ATOM 1374 C C . ALA A 1 171 ? -3.591 12.904 -9.579 1.00 82.69 171 ALA A C 1
ATOM 1376 O O . ALA A 1 171 ? -3.897 11.717 -9.513 1.00 82.69 171 ALA A O 1
ATOM 1377 N N . LYS A 1 172 ? -2.763 13.470 -8.693 1.00 87.50 172 LYS A N 1
ATOM 1378 C CA . LYS A 1 172 ? -2.065 12.734 -7.640 1.00 87.50 172 LYS A CA 1
ATOM 1379 C C . LYS A 1 172 ? -2.035 13.537 -6.353 1.00 87.50 172 LYS A C 1
ATOM 1381 O O . LYS A 1 172 ? -1.226 14.453 -6.231 1.00 87.50 172 LYS A O 1
ATOM 1386 N N . HIS A 1 173 ? -2.857 13.146 -5.387 1.00 86.88 173 HIS A N 1
ATOM 1387 C CA . HIS A 1 173 ? -2.850 13.742 -4.058 1.00 86.88 173 HIS A CA 1
ATOM 1388 C C . HIS A 1 173 ? -3.288 12.742 -2.982 1.00 86.88 173 HIS A C 1
ATOM 1390 O O . HIS A 1 173 ? -4.309 12.054 -3.118 1.00 86.88 173 HIS A O 1
ATOM 1396 N N . GLY A 1 174 ? -2.518 12.708 -1.895 1.00 82.88 174 GLY A N 1
ATOM 1397 C CA . GLY A 1 174 ? -2.956 12.160 -0.617 1.00 82.88 174 GLY A CA 1
ATOM 1398 C C . GLY A 1 174 ? -3.866 13.171 0.073 1.00 82.88 174 GLY A C 1
ATOM 1399 O O . GLY A 1 174 ? -4.325 14.130 -0.533 1.00 82.88 174 GLY A O 1
ATOM 1400 N N . GLY A 1 175 ? -4.179 12.985 1.338 1.00 80.75 175 GLY A N 1
ATOM 1401 C CA . GLY A 1 175 ? -5.099 13.839 2.086 1.00 80.75 175 GLY A CA 1
ATOM 1402 C C . GLY A 1 175 ? -5.246 13.264 3.478 1.00 80.75 175 GLY A C 1
ATOM 1403 O O . GLY A 1 175 ? -5.187 12.050 3.614 1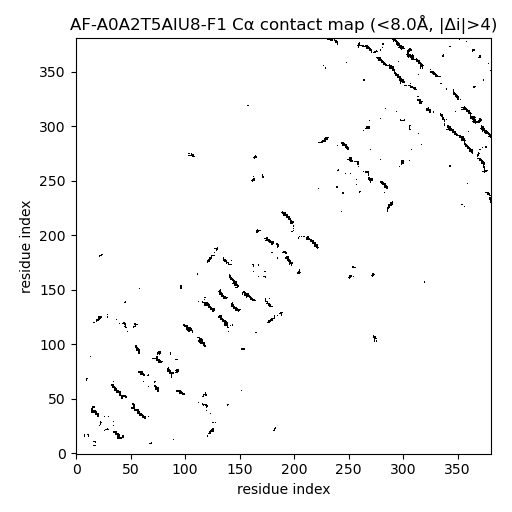.00 80.75 175 GLY A O 1
ATOM 1404 N N . TYR A 1 176 ? -5.400 14.096 4.492 1.00 82.75 176 TYR A N 1
ATOM 1405 C CA . TYR A 1 176 ? -5.307 13.662 5.879 1.00 82.75 176 TYR A CA 1
ATOM 1406 C C . TYR A 1 176 ? -6.580 12.969 6.383 1.00 82.75 176 TYR A C 1
ATOM 1408 O O . TYR A 1 176 ? -7.647 13.057 5.760 1.00 82.75 176 TYR A O 1
ATOM 1416 N N . ALA A 1 177 ? -6.441 12.306 7.537 1.00 80.94 177 ALA A N 1
ATOM 1417 C CA . ALA A 1 177 ? -7.511 11.644 8.285 1.00 80.94 177 ALA A CA 1
ATOM 1418 C C . ALA A 1 177 ? -8.279 10.580 7.484 1.00 80.94 177 ALA A C 1
ATOM 1420 O O . ALA A 1 177 ? -9.511 10.580 7.453 1.00 80.94 177 ALA A O 1
ATOM 1421 N N . THR A 1 178 ? -7.563 9.677 6.814 1.00 91.12 178 THR A N 1
ATOM 1422 C CA . THR A 1 178 ? -8.197 8.636 5.998 1.00 91.12 178 THR A CA 1
ATOM 1423 C C . THR A 1 178 ? -9.054 7.712 6.855 1.00 91.12 178 THR A C 1
ATOM 1425 O O . THR A 1 178 ? -8.550 7.065 7.771 1.00 91.12 178 THR A O 1
ATOM 1428 N N . THR A 1 179 ? -10.344 7.618 6.532 1.00 94.62 179 THR A N 1
ATOM 1429 C CA . THR A 1 179 ? -11.311 6.726 7.191 1.00 94.62 179 THR A CA 1
ATOM 1430 C C . THR A 1 179 ? -12.159 5.964 6.174 1.00 94.62 179 THR A C 1
ATOM 1432 O O . THR A 1 179 ? -12.300 6.380 5.022 1.00 94.62 179 THR A O 1
ATOM 1435 N N . ILE A 1 180 ? -12.757 4.848 6.603 1.00 97.25 180 ILE A N 1
ATOM 1436 C CA . ILE A 1 180 ? -13.778 4.105 5.849 1.00 97.25 180 ILE A CA 1
ATOM 1437 C C . ILE A 1 180 ? -15.095 4.177 6.635 1.00 97.25 180 ILE A C 1
ATOM 1439 O O . ILE A 1 180 ? -15.284 3.391 7.563 1.00 97.25 180 ILE A O 1
ATOM 1443 N N . PRO A 1 181 ? -16.024 5.090 6.303 1.00 95.88 181 PRO A N 1
ATOM 1444 C CA . PRO A 1 181 ? -17.311 5.142 6.987 1.00 95.88 181 PRO A CA 1
ATOM 1445 C C . PRO A 1 181 ? -18.157 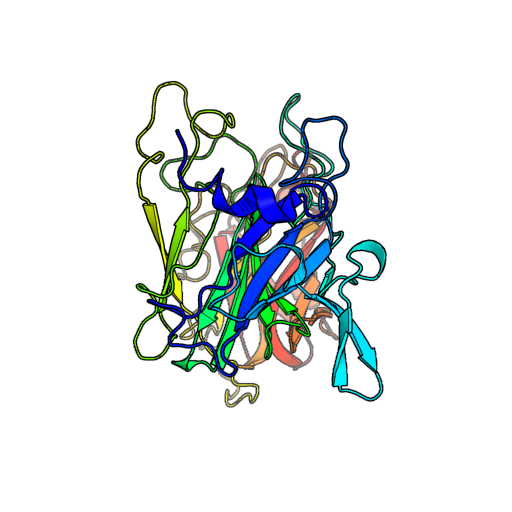3.910 6.646 1.00 95.88 181 PRO A C 1
ATOM 1447 O O . PRO A 1 181 ? -18.449 3.658 5.472 1.00 95.88 181 PRO A O 1
ATOM 1450 N N . SER A 1 182 ? -18.630 3.182 7.659 1.00 96.94 182 SER A N 1
ATOM 1451 C CA . SER A 1 182 ? -19.415 1.944 7.496 1.00 96.94 182 SER A CA 1
ATOM 1452 C C . SER A 1 182 ? -20.649 2.099 6.598 1.00 96.94 182 SER A C 1
ATOM 1454 O O . SER A 1 182 ? -21.017 1.187 5.859 1.00 96.94 182 SER A O 1
ATOM 1456 N N . LYS A 1 183 ? -21.267 3.288 6.601 1.00 95.56 183 LYS A N 1
ATOM 1457 C CA . LYS A 1 183 ? -22.417 3.648 5.752 1.00 95.56 183 LYS A CA 1
ATOM 1458 C C . LYS A 1 183 ? -22.144 3.481 4.251 1.00 95.56 183 LYS A C 1
ATOM 1460 O O . LYS A 1 183 ? -23.089 3.324 3.479 1.00 95.56 183 LYS A O 1
ATOM 1465 N N . TYR A 1 184 ? -20.883 3.556 3.838 1.00 96.19 184 TYR A N 1
ATOM 1466 C CA . TYR A 1 184 ? -20.466 3.511 2.440 1.00 96.19 184 TYR A CA 1
ATOM 1467 C C . TYR A 1 184 ? -19.764 2.198 2.059 1.00 96.19 184 TYR A C 1
ATOM 1469 O O . TYR A 1 184 ? -19.115 2.127 1.015 1.00 96.19 184 TYR A O 1
ATOM 1477 N N . ILE A 1 185 ? -19.919 1.155 2.877 1.00 97.88 185 ILE A N 1
ATOM 1478 C CA . ILE A 1 185 ? -19.525 -0.216 2.543 1.00 97.88 185 ILE A CA 1
ATOM 1479 C C . ILE A 1 185 ? -20.660 -0.870 1.739 1.00 97.88 185 ILE A C 1
ATOM 1481 O O . ILE A 1 185 ? -21.834 -0.784 2.108 1.00 97.88 185 ILE A O 1
ATOM 1485 N N . SER A 1 186 ? -20.330 -1.503 0.611 1.00 98.06 186 SER A N 1
ATOM 1486 C CA . SER A 1 186 ? -21.299 -2.236 -0.210 1.00 98.06 186 SER A CA 1
ATOM 1487 C C . SER A 1 186 ? -21.892 -3.437 0.530 1.00 98.06 186 SER A C 1
ATOM 1489 O O . SER A 1 186 ? -21.315 -3.962 1.477 1.00 98.06 186 SER A O 1
ATOM 1491 N N . ALA A 1 187 ? -23.046 -3.925 0.069 1.00 97.69 187 ALA A N 1
ATOM 1492 C CA . ALA A 1 187 ? -23.735 -5.053 0.702 1.00 97.69 187 ALA A CA 1
ATOM 1493 C C . ALA A 1 187 ? -22.892 -6.344 0.765 1.00 97.69 187 ALA A C 1
ATOM 1495 O O . ALA A 1 187 ? -23.110 -7.172 1.644 1.00 97.69 187 ALA A O 1
ATOM 1496 N N . ASP A 1 188 ? -21.939 -6.513 -0.156 1.00 97.75 188 ASP A N 1
ATOM 1497 C CA . ASP A 1 188 ? -20.989 -7.628 -0.186 1.00 97.75 188 ASP A CA 1
ATOM 1498 C C . ASP A 1 188 ? -19.633 -7.309 0.475 1.00 97.75 188 ASP A C 1
ATOM 1500 O O . ASP A 1 188 ? -18.759 -8.174 0.498 1.00 97.75 188 ASP A O 1
ATOM 1504 N N . GLY A 1 189 ? -19.442 -6.083 0.979 1.00 97.69 189 GLY A N 1
ATOM 1505 C CA . GLY A 1 189 ? -18.200 -5.594 1.591 1.00 97.69 189 GLY A CA 1
ATOM 1506 C C . GLY A 1 189 ? -17.041 -5.360 0.616 1.00 97.69 189 GLY A C 1
ATOM 1507 O O . GLY A 1 189 ? -15.957 -4.940 0.998 1.00 97.69 189 GLY A O 1
ATOM 1508 N N . ARG A 1 190 ? -17.225 -5.606 -0.685 1.00 97.19 190 ARG A N 1
ATOM 1509 C CA . ARG A 1 190 ? -16.115 -5.570 -1.656 1.00 97.19 190 ARG A CA 1
ATOM 1510 C C . ARG A 1 190 ? -15.840 -4.197 -2.249 1.00 97.19 190 ARG A C 1
ATOM 1512 O O . ARG A 1 190 ? -14.844 -4.023 -2.945 1.00 97.19 190 ARG A O 1
ATOM 1519 N N . SER A 1 191 ? -16.703 -3.220 -2.003 1.00 97.75 191 SER A N 1
ATOM 1520 C CA . SER A 1 191 ? -16.538 -1.844 -2.451 1.00 97.75 191 SER A CA 1
ATOM 1521 C C . SER A 1 191 ? -16.751 -0.917 -1.268 1.00 97.75 191 SER A C 1
ATOM 1523 O O . SER A 1 191 ? -17.844 -0.864 -0.708 1.00 97.75 191 SER A O 1
ATOM 1525 N N . VAL A 1 192 ? -15.728 -0.136 -0.945 1.00 97.44 192 VAL A N 1
ATOM 1526 C CA . VAL A 1 192 ? -15.763 0.839 0.146 1.00 97.44 192 VAL A CA 1
ATOM 1527 C C . VAL A 1 192 ? -15.416 2.228 -0.378 1.00 97.44 192 VAL A C 1
ATOM 1529 O O . VAL A 1 192 ? -14.781 2.377 -1.428 1.00 97.44 192 VAL A O 1
ATOM 1532 N N . TRP A 1 193 ? -15.840 3.252 0.353 1.00 96.81 193 TRP A N 1
ATOM 1533 C CA . TRP A 1 193 ? -15.425 4.627 0.107 1.00 96.81 193 TRP A CA 1
ATOM 1534 C C . TRP A 1 193 ? -14.494 5.094 1.219 1.00 96.81 193 TRP A C 1
ATOM 1536 O O . TRP A 1 193 ? -14.857 5.075 2.392 1.00 96.81 193 TRP A O 1
ATOM 1546 N N . LEU A 1 194 ? -13.304 5.526 0.819 1.00 95.38 194 LEU A N 1
ATOM 1547 C CA . LEU A 1 194 ? -12.328 6.203 1.655 1.00 95.38 194 LEU A CA 1
ATOM 1548 C C . LEU A 1 194 ? -12.680 7.683 1.711 1.00 95.38 194 LEU A C 1
ATOM 1550 O O . LEU A 1 194 ? -12.744 8.333 0.665 1.00 95.38 194 LEU A O 1
ATOM 1554 N N . GLN A 1 195 ? -12.881 8.216 2.908 1.00 93.12 195 GLN A N 1
ATOM 1555 C CA . GLN A 1 195 ? -12.975 9.652 3.123 1.00 93.12 195 GLN A CA 1
ATOM 1556 C C . GLN A 1 195 ? -11.603 10.178 3.530 1.00 93.12 195 GLN A C 1
ATOM 1558 O O . GLN A 1 195 ? -11.009 9.676 4.479 1.00 93.12 195 GLN A O 1
ATOM 1563 N N . SER A 1 196 ? -11.111 11.180 2.806 1.00 89.81 196 SER A N 1
ATOM 1564 C CA . SER A 1 196 ? -9.901 11.922 3.171 1.00 89.81 196 SER A CA 1
ATOM 1565 C C . SER A 1 196 ? -9.852 13.252 2.428 1.00 89.81 196 SER A C 1
ATOM 1567 O O . SER A 1 196 ? -10.206 13.324 1.247 1.00 89.81 196 SER A O 1
ATOM 1569 N N . ASN A 1 197 ? -9.399 14.309 3.097 1.00 84.88 197 ASN A N 1
ATOM 1570 C CA . ASN A 1 197 ? -9.451 15.677 2.568 1.00 84.88 197 ASN A CA 1
ATOM 1571 C C . ASN A 1 197 ? -8.036 16.254 2.482 1.00 84.88 197 ASN A C 1
ATOM 1573 O O . ASN A 1 197 ? -7.160 15.862 3.243 1.00 84.88 197 ASN A O 1
ATOM 1577 N N . VAL A 1 198 ? -7.779 17.196 1.579 1.00 79.12 198 VAL A N 1
ATOM 1578 C CA . VAL A 1 198 ? -6.440 17.799 1.449 1.00 79.12 198 VAL A CA 1
ATOM 1579 C C . VAL A 1 198 ? -6.400 19.102 2.226 1.00 79.12 198 VAL A C 1
ATOM 1581 O O . VAL A 1 198 ? -7.040 20.060 1.803 1.00 79.12 198 VAL A O 1
ATOM 1584 N N . CYS A 1 199 ? -5.678 19.163 3.353 1.00 73.38 199 CYS A N 1
ATOM 1585 C CA . CYS A 1 199 ? -5.543 20.434 4.063 1.00 73.38 199 CYS A CA 1
ATOM 1586 C C . CYS A 1 199 ? -4.635 21.383 3.269 1.00 73.38 199 CYS A C 1
ATOM 1588 O O . CYS A 1 199 ? -3.480 21.040 3.006 1.00 73.38 199 CYS A O 1
ATOM 1590 N N . PRO A 1 200 ? -5.078 22.623 3.010 1.00 65.25 200 PRO A N 1
ATOM 1591 C CA . PRO A 1 200 ? -4.219 23.668 2.476 1.00 65.25 200 PRO A CA 1
ATOM 1592 C C . PRO A 1 200 ? -3.137 24.117 3.488 1.00 65.25 200 PRO A C 1
ATOM 1594 O O . PRO A 1 200 ? -2.259 24.919 3.223 1.00 65.25 200 PRO A O 1
ATOM 1597 N N . CYS A 1 201 ? -3.188 23.650 4.725 1.00 62.34 201 CYS A N 1
ATOM 1598 C CA . CYS A 1 201 ? -2.216 24.026 5.740 1.00 62.34 201 CYS A CA 1
ATOM 1599 C C . CYS A 1 201 ? -0.914 23.205 5.674 1.00 62.34 201 CYS A C 1
ATOM 1601 O O . CYS A 1 201 ? 0.115 23.683 6.138 1.00 62.34 201 CYS A O 1
ATOM 1603 N N . GLY A 1 202 ? -0.938 22.002 5.081 1.00 62.03 202 GLY A N 1
ATOM 1604 C CA . GLY A 1 202 ? 0.193 21.057 5.075 1.00 62.03 202 GLY A CA 1
ATOM 1605 C C . GLY A 1 202 ? 1.235 21.291 3.976 1.00 62.03 202 GLY A C 1
ATOM 1606 O O . GLY A 1 202 ? 2.180 20.529 3.843 1.00 62.03 202 GLY A O 1
ATOM 1607 N N . GLY A 1 203 ? 1.086 22.330 3.146 1.00 61.84 203 GLY A N 1
ATOM 1608 C CA . GLY A 1 203 ? 2.053 22.626 2.075 1.00 61.84 203 GLY A CA 1
ATOM 1609 C C . GLY A 1 203 ? 1.993 21.681 0.867 1.00 61.84 203 GLY A C 1
ATOM 1610 O O . GLY A 1 203 ? 2.902 21.702 0.029 1.00 61.84 203 GLY A O 1
ATOM 1611 N N . GLY A 1 204 ? 0.921 20.888 0.760 1.00 61.94 204 GLY A N 1
ATOM 1612 C CA . GLY A 1 204 ? 0.755 19.879 -0.281 1.00 61.94 204 GLY A CA 1
ATOM 1613 C C . GLY A 1 204 ? 0.179 20.319 -1.616 1.00 61.94 204 GLY A C 1
ATOM 1614 O O . GLY A 1 204 ? -0.065 19.480 -2.472 1.00 61.94 204 GLY A O 1
ATOM 1615 N N . TYR A 1 205 ? -0.035 21.610 -1.830 1.00 68.31 205 TYR A N 1
ATOM 1616 C CA . TYR A 1 205 ? -0.829 22.110 -2.949 1.00 68.31 205 TYR A CA 1
ATOM 1617 C C . TYR A 1 205 ? -0.301 23.474 -3.426 1.00 68.31 205 TYR A C 1
ATOM 1619 O O . TYR A 1 205 ? 0.358 24.191 -2.662 1.00 68.31 205 TYR A O 1
ATOM 1627 N N . PRO A 1 206 ? -0.577 23.857 -4.685 1.00 64.06 206 PRO A N 1
ATOM 1628 C CA . PRO A 1 206 ? -0.302 25.204 -5.172 1.00 64.06 206 PRO A CA 1
ATOM 1629 C C . PRO A 1 206 ? -1.065 26.260 -4.356 1.00 64.06 206 PRO A C 1
ATOM 1631 O O . PRO A 1 206 ? -2.270 26.136 -4.136 1.00 64.06 206 PRO A O 1
ATOM 1634 N N . ALA A 1 207 ? -0.381 27.321 -3.921 1.00 65.25 207 ALA A N 1
ATOM 1635 C CA . ALA A 1 207 ? -0.988 28.374 -3.108 1.00 65.25 207 ALA A CA 1
ATOM 1636 C C . ALA A 1 207 ? -2.255 28.960 -3.770 1.00 65.25 207 ALA A C 1
ATOM 1638 O O . ALA A 1 207 ? -2.216 29.399 -4.917 1.00 65.25 207 ALA A O 1
ATOM 1639 N N . GLY A 1 208 ? -3.364 28.997 -3.022 1.00 65.19 208 GLY A N 1
ATOM 1640 C CA . GLY A 1 208 ? -4.643 29.564 -3.471 1.00 65.19 208 GLY A CA 1
ATOM 1641 C C . GLY A 1 208 ? -5.640 28.576 -4.091 1.00 65.19 208 GLY A C 1
ATOM 1642 O O . GLY A 1 208 ? -6.744 28.998 -4.427 1.00 65.19 208 GLY A O 1
ATOM 1643 N N . ASP A 1 209 ? -5.303 27.287 -4.205 1.00 72.50 209 ASP A N 1
ATOM 1644 C CA . ASP A 1 209 ? -6.172 26.269 -4.810 1.00 72.50 209 ASP A CA 1
ATOM 1645 C C . ASP A 1 209 ? -6.774 25.298 -3.766 1.00 72.50 209 ASP A C 1
ATOM 1647 O O . ASP A 1 209 ? -6.107 24.394 -3.271 1.00 72.50 209 ASP A O 1
ATOM 1651 N N . PHE A 1 210 ? -8.048 25.489 -3.403 1.00 72.00 210 PHE A N 1
ATOM 1652 C CA . PHE A 1 210 ? -8.719 24.794 -2.284 1.00 72.00 210 PHE A CA 1
ATOM 1653 C C . PHE A 1 210 ? -9.630 23.631 -2.710 1.00 72.00 210 PHE A C 1
ATOM 1655 O O . PHE A 1 210 ? -10.374 23.098 -1.886 1.00 72.00 210 PHE A O 1
ATOM 1662 N N . TRP A 1 211 ? -9.611 23.244 -3.987 1.00 72.94 211 TRP A N 1
ATOM 1663 C CA . TRP A 1 211 ? -10.590 22.322 -4.581 1.00 72.94 211 TRP A CA 1
ATOM 1664 C C . TRP A 1 211 ? -10.728 20.976 -3.844 1.00 72.94 211 TRP A C 1
ATOM 1666 O O . TRP A 1 211 ? -11.830 20.434 -3.767 1.00 72.94 211 TRP A O 1
ATOM 1676 N N . ALA A 1 212 ? -9.636 20.458 -3.270 1.00 71.62 212 ALA A N 1
ATOM 1677 C CA . ALA A 1 212 ? -9.604 19.168 -2.581 1.00 71.62 212 ALA A CA 1
ATOM 1678 C C . ALA A 1 212 ? -9.775 19.261 -1.050 1.00 71.62 212 ALA A C 1
ATOM 1680 O O . ALA A 1 212 ? -9.786 18.229 -0.370 1.00 71.62 212 ALA A O 1
ATOM 1681 N N . TYR A 1 213 ? -9.970 20.465 -0.492 1.00 80.75 213 TYR A N 1
ATOM 1682 C CA . TYR A 1 213 ? -10.393 20.649 0.904 1.00 80.75 213 TYR A CA 1
ATOM 1683 C C . TYR A 1 213 ? -11.921 20.662 1.021 1.00 80.75 213 TYR A C 1
ATOM 1685 O O . TYR A 1 213 ? -12.549 21.576 1.551 1.00 80.75 213 TYR A O 1
ATOM 1693 N N . THR A 1 214 ? -12.522 19.617 0.467 1.00 79.75 214 THR A N 1
ATOM 1694 C CA . THR A 1 214 ? -13.957 19.341 0.483 1.00 79.75 214 THR A CA 1
ATOM 1695 C C . THR A 1 214 ? -14.181 17.923 0.989 1.00 79.75 214 THR A C 1
ATOM 1697 O O . THR A 1 214 ? -13.225 17.158 1.127 1.00 79.75 214 THR A O 1
ATOM 1700 N N . PHE A 1 215 ? -15.435 17.548 1.232 1.00 84.69 215 PHE A N 1
ATOM 1701 C CA . PHE A 1 215 ? -15.792 16.162 1.508 1.00 84.69 215 PHE A CA 1
ATOM 1702 C C . PHE A 1 215 ? -15.484 15.294 0.280 1.00 84.69 215 PHE A C 1
ATOM 1704 O O . PHE A 1 215 ? -16.265 15.239 -0.672 1.00 84.69 215 PHE A O 1
ATOM 1711 N N . SER A 1 216 ? -14.321 14.644 0.298 1.00 86.00 216 SER A N 1
ATOM 1712 C CA . SER A 1 216 ? -13.796 13.891 -0.840 1.00 86.00 216 SER A CA 1
ATOM 1713 C C . SER A 1 216 ? -13.840 12.400 -0.548 1.00 86.00 216 SER A C 1
ATOM 1715 O O . SER A 1 216 ? -13.356 11.942 0.488 1.00 86.00 216 SER A O 1
ATOM 1717 N N . LEU A 1 217 ? -14.417 11.643 -1.481 1.00 90.06 217 LEU A N 1
ATOM 1718 C CA . LEU A 1 217 ? -14.525 10.194 -1.395 1.00 90.06 217 LEU A CA 1
ATOM 1719 C C . LEU A 1 217 ? -13.723 9.534 -2.516 1.00 90.06 217 LEU A C 1
ATOM 1721 O O . LEU A 1 217 ? -13.865 9.889 -3.685 1.00 90.06 217 LEU A O 1
ATOM 1725 N N . ARG A 1 218 ? -12.911 8.537 -2.162 1.00 91.62 218 ARG A N 1
ATOM 1726 C CA . ARG A 1 218 ? -12.153 7.701 -3.102 1.00 91.62 218 ARG A CA 1
ATOM 1727 C C . ARG A 1 218 ? -12.646 6.272 -2.994 1.00 91.62 218 ARG A C 1
ATOM 1729 O O . ARG A 1 218 ? -12.816 5.752 -1.896 1.00 91.62 218 ARG A O 1
ATOM 1736 N N . ARG A 1 219 ? -12.901 5.625 -4.125 1.00 93.62 219 ARG A N 1
ATOM 1737 C CA . ARG A 1 219 ? -13.379 4.243 -4.120 1.00 93.62 219 ARG A CA 1
ATOM 1738 C C . ARG A 1 219 ? -12.205 3.286 -3.931 1.00 93.62 219 ARG A C 1
ATOM 1740 O O . ARG A 1 219 ? -11.210 3.401 -4.637 1.00 93.62 219 ARG A O 1
ATOM 1747 N N . MET A 1 220 ? -12.359 2.312 -3.043 1.00 94.81 220 MET A N 1
ATOM 1748 C CA . MET A 1 220 ? -11.433 1.193 -2.877 1.00 94.81 220 MET A CA 1
ATOM 1749 C C . MET A 1 220 ? -12.195 -0.119 -3.065 1.00 94.81 220 MET A C 1
ATOM 1751 O O . MET A 1 220 ? -13.333 -0.259 -2.614 1.00 94.81 220 MET A O 1
ATOM 1755 N N . SER A 1 221 ? -11.572 -1.071 -3.758 1.00 95.19 221 SER A N 1
ATOM 1756 C CA . SER A 1 221 ? -12.121 -2.417 -3.935 1.00 95.19 221 SER A CA 1
ATOM 1757 C C . SER A 1 221 ? -11.359 -3.405 -3.060 1.00 95.19 221 SER A C 1
ATOM 1759 O O . SER A 1 221 ? -10.131 -3.426 -3.078 1.00 95.19 221 SER A O 1
ATOM 1761 N N . LEU A 1 222 ? -12.089 -4.238 -2.324 1.00 95.12 222 LEU A N 1
ATOM 1762 C CA . LEU A 1 222 ? -11.553 -5.282 -1.458 1.00 95.12 222 LEU A CA 1
ATOM 1763 C C . LEU A 1 222 ? -11.885 -6.640 -2.067 1.00 95.12 222 LEU A C 1
ATOM 1765 O O . LEU A 1 222 ? -13.050 -6.976 -2.276 1.00 95.12 222 LEU A O 1
ATOM 1769 N N . THR A 1 223 ? -10.858 -7.434 -2.362 1.00 92.88 223 THR A N 1
ATOM 1770 C CA . THR A 1 223 ? -11.041 -8.765 -2.950 1.00 92.88 223 THR A CA 1
ATOM 1771 C C . THR A 1 223 ? -10.372 -9.815 -2.067 1.00 92.88 223 THR A C 1
ATOM 1773 O O . THR A 1 223 ? -9.153 -9.769 -1.907 1.00 92.88 223 THR A O 1
ATOM 1776 N N . PRO A 1 224 ? -11.135 -10.768 -1.497 1.00 91.44 224 PRO A N 1
ATOM 1777 C CA . PRO A 1 224 ? -10.563 -11.881 -0.747 1.00 91.44 224 PRO A CA 1
ATOM 1778 C C . PRO A 1 224 ? -9.575 -12.698 -1.585 1.00 91.44 224 PRO A C 1
ATOM 1780 O O . PRO A 1 224 ? -9.772 -12.881 -2.789 1.00 91.44 224 PRO A O 1
ATOM 1783 N N . SER A 1 225 ? -8.533 -13.219 -0.938 1.00 90.94 225 SER A N 1
ATOM 1784 C CA . SER A 1 225 ? -7.503 -13.997 -1.621 1.00 90.94 225 SER A CA 1
ATOM 1785 C C . SER A 1 225 ? -7.997 -15.381 -2.062 1.00 90.94 225 SER A C 1
ATOM 1787 O O . SER A 1 225 ? -8.810 -16.030 -1.402 1.00 90.94 225 SER A O 1
ATOM 1789 N N . VAL A 1 226 ? -7.461 -15.853 -3.187 1.00 92.50 226 VAL A N 1
ATOM 1790 C CA . VAL A 1 226 ? -7.675 -17.182 -3.767 1.00 92.50 226 VAL A CA 1
ATOM 1791 C C . VAL A 1 226 ? -6.299 -17.852 -3.896 1.00 92.50 226 VAL A C 1
ATOM 1793 O O . VAL A 1 226 ? -5.598 -17.630 -4.885 1.00 92.50 226 VAL A O 1
ATOM 1796 N N . PRO A 1 227 ? -5.871 -18.660 -2.908 1.00 91.00 227 PRO A N 1
ATOM 1797 C CA . PRO A 1 227 ? -4.476 -19.099 -2.776 1.00 91.00 227 PRO A CA 1
ATOM 1798 C C . PRO A 1 227 ? -4.068 -20.220 -3.746 1.00 91.00 227 PRO A C 1
ATOM 1800 O O . PRO A 1 227 ? -2.955 -20.738 -3.670 1.00 91.00 227 PRO A O 1
ATOM 1803 N N . THR A 1 228 ? -4.966 -20.649 -4.634 1.00 91.62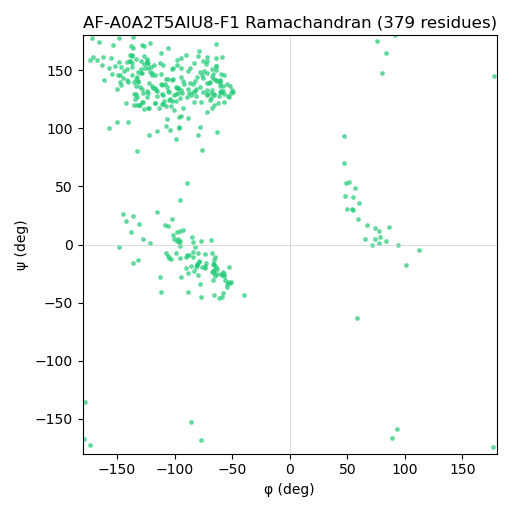 228 THR A N 1
ATOM 1804 C CA . THR A 1 228 ? -4.733 -21.787 -5.527 1.00 91.62 228 THR A CA 1
ATOM 1805 C C . THR A 1 228 ? -4.521 -21.319 -6.968 1.00 91.62 228 THR A C 1
ATOM 1807 O O . THR A 1 228 ? -5.443 -20.740 -7.558 1.00 91.62 228 THR A O 1
ATOM 1810 N N . PRO A 1 229 ? -3.349 -21.606 -7.567 1.00 93.62 229 PRO A N 1
ATOM 1811 C CA . PRO A 1 229 ? -3.123 -21.355 -8.980 1.00 93.62 229 PRO A CA 1
ATOM 1812 C C . PRO A 1 229 ? -3.823 -22.394 -9.851 1.00 93.62 229 PRO A C 1
ATOM 1814 O O . PRO A 1 229 ? -3.671 -23.601 -9.658 1.00 93.62 229 PRO A O 1
ATOM 1817 N N . ASP A 1 230 ? -4.552 -21.916 -10.855 1.00 92.94 230 ASP A N 1
ATOM 1818 C CA . ASP A 1 230 ? -5.219 -22.731 -11.875 1.00 92.94 230 ASP A CA 1
ATOM 1819 C C . ASP A 1 230 ? -4.763 -22.398 -13.304 1.00 92.94 230 ASP A C 1
ATOM 1821 O O . ASP A 1 230 ? -5.215 -23.031 -14.260 1.00 92.94 230 ASP A O 1
ATOM 1825 N N . ASN A 1 231 ? -3.830 -21.453 -13.468 1.00 96.00 231 ASN A N 1
ATOM 1826 C CA . ASN A 1 231 ? -3.295 -21.113 -14.777 1.00 96.00 231 ASN A CA 1
ATOM 1827 C C . ASN A 1 231 ? -2.403 -22.236 -15.332 1.00 96.00 231 ASN A C 1
ATOM 1829 O O . ASN A 1 231 ? -1.609 -22.867 -14.621 1.00 96.00 231 ASN A O 1
ATOM 1833 N N . ARG A 1 232 ? -2.570 -22.475 -16.634 1.00 96.69 232 ARG A N 1
ATOM 1834 C CA . ARG A 1 232 ? -1.707 -23.316 -17.467 1.00 96.69 232 ARG A CA 1
ATOM 1835 C C . ARG A 1 232 ? -0.655 -22.437 -18.155 1.00 96.69 232 ARG A C 1
ATOM 1837 O O . ARG A 1 232 ? -0.890 -21.229 -18.229 1.00 96.69 232 ARG A O 1
ATOM 1844 N N . PRO A 1 233 ? 0.457 -23.019 -18.635 1.00 97.62 233 PRO A N 1
ATOM 1845 C CA . PRO A 1 233 ? 1.406 -22.287 -19.463 1.00 97.62 233 PRO A CA 1
ATOM 1846 C C . PRO A 1 233 ? 0.700 -21.717 -20.698 1.00 97.62 233 PRO A C 1
ATOM 1848 O O . PRO A 1 233 ? -0.047 -22.436 -21.368 1.00 97.62 233 PRO A O 1
ATOM 1851 N N . ASP A 1 234 ? 0.887 -20.426 -20.949 1.00 97.50 234 ASP A N 1
ATOM 1852 C CA . ASP A 1 234 ? 0.338 -19.692 -22.085 1.00 97.50 234 ASP A CA 1
ATOM 1853 C C . ASP A 1 234 ? 1.191 -18.442 -22.350 1.00 97.50 234 ASP A C 1
ATOM 1855 O O . ASP A 1 234 ? 1.049 -17.406 -21.695 1.00 97.50 234 ASP A O 1
ATOM 1859 N N . ALA A 1 235 ? 2.078 -18.534 -23.342 1.00 94.38 235 ALA A N 1
ATOM 1860 C CA . ALA A 1 235 ? 2.986 -17.451 -23.704 1.00 94.38 235 ALA A CA 1
ATOM 1861 C C . ALA A 1 235 ? 2.287 -16.198 -24.261 1.00 94.38 235 ALA A C 1
ATOM 1863 O O . ALA A 1 235 ? 2.914 -15.142 -24.304 1.00 94.38 235 ALA A O 1
ATOM 1864 N N . ALA A 1 236 ? 1.020 -16.291 -24.682 1.00 95.56 236 ALA A N 1
ATOM 1865 C CA . ALA A 1 236 ? 0.248 -15.147 -25.168 1.00 95.56 236 ALA A CA 1
ATOM 1866 C C . ALA A 1 236 ? -0.531 -14.437 -24.048 1.00 95.56 236 ALA A C 1
ATOM 1868 O O . ALA A 1 236 ? -1.076 -13.352 -24.264 1.00 95.56 236 ALA A O 1
ATOM 1869 N N . ARG A 1 237 ? -0.610 -15.037 -22.854 1.00 96.88 237 ARG A N 1
ATOM 1870 C CA . ARG A 1 237 ? -1.376 -14.505 -21.730 1.00 96.88 237 ARG A CA 1
ATOM 1871 C C . ARG A 1 237 ? -0.485 -13.711 -20.784 1.00 96.88 237 ARG A C 1
ATOM 1873 O O . ARG A 1 237 ? 0.143 -14.276 -19.891 1.00 96.88 237 ARG A O 1
ATOM 1880 N N . ASP A 1 238 ? -0.541 -12.393 -20.917 1.00 97.50 238 ASP A N 1
ATOM 1881 C CA . ASP A 1 238 ? 0.002 -11.481 -19.915 1.00 97.50 238 ASP A CA 1
ATOM 1882 C C . ASP A 1 238 ? -0.882 -11.471 -18.653 1.00 97.50 238 ASP A C 1
ATOM 1884 O O . ASP A 1 238 ? -2.044 -11.049 -18.659 1.00 97.50 238 ASP A O 1
ATOM 1888 N N . LEU A 1 239 ? -0.325 -11.963 -17.549 1.00 97.56 239 LEU A N 1
ATOM 1889 C CA . LEU A 1 239 ? -0.967 -11.999 -16.239 1.00 97.56 239 LEU A CA 1
ATOM 1890 C C . LEU A 1 239 ? -1.155 -10.592 -15.654 1.00 97.56 239 LEU A C 1
ATOM 1892 O O . LEU A 1 239 ? -2.073 -10.405 -14.852 1.00 97.56 239 LEU A O 1
ATOM 1896 N N . ALA A 1 240 ? -0.363 -9.600 -16.080 1.00 97.00 240 ALA A N 1
ATOM 1897 C CA . ALA A 1 240 ? -0.513 -8.204 -15.666 1.00 97.00 240 ALA A CA 1
ATOM 1898 C C . ALA A 1 240 ? -1.820 -7.564 -16.169 1.00 97.00 240 ALA A C 1
ATOM 1900 O O . ALA A 1 240 ? -2.280 -6.563 -15.622 1.00 97.00 240 ALA A O 1
ATOM 1901 N N . ARG A 1 241 ? -2.476 -8.165 -17.168 1.00 95.38 241 ARG A N 1
ATOM 1902 C CA . ARG A 1 241 ? -3.789 -7.738 -17.690 1.00 95.38 241 ARG A CA 1
ATOM 1903 C C . ARG A 1 241 ? -4.945 -8.576 -17.159 1.00 95.38 241 ARG A C 1
ATOM 1905 O O . ARG A 1 241 ? -6.093 -8.416 -17.575 1.00 95.38 241 ARG A O 1
ATOM 1912 N N . GLY A 1 242 ? -4.652 -9.502 -16.248 1.00 91.12 242 GLY A N 1
ATOM 1913 C CA . GLY A 1 242 ? -5.654 -10.353 -15.630 1.00 91.12 242 GLY A CA 1
ATOM 1914 C C . GLY A 1 242 ? -6.657 -9.554 -14.787 1.00 91.12 242 GLY A C 1
ATOM 1915 O O . GLY A 1 242 ? -6.326 -8.490 -14.253 1.00 91.12 242 GLY A O 1
ATOM 1916 N N . PRO A 1 243 ? -7.885 -10.066 -14.605 1.00 89.25 243 PRO A N 1
ATOM 1917 C CA . PRO A 1 243 ? -8.869 -9.429 -13.739 1.00 89.25 243 PRO A CA 1
ATOM 1918 C C . PRO A 1 243 ? -8.359 -9.344 -12.295 1.00 89.25 243 PRO A C 1
ATOM 1920 O O . PRO A 1 243 ? -7.822 -10.312 -11.753 1.00 89.25 243 PRO A O 1
ATOM 1923 N N . GLY A 1 244 ? -8.565 -8.185 -11.667 1.00 90.88 244 GLY A N 1
ATOM 1924 C CA . GLY A 1 244 ? -8.127 -7.924 -10.295 1.00 90.88 244 GLY A CA 1
ATOM 1925 C C . GLY A 1 244 ? -6.632 -7.632 -10.150 1.00 90.88 244 GLY A C 1
ATOM 1926 O O . GLY A 1 244 ? -6.146 -7.629 -9.024 1.00 90.88 244 GLY A O 1
ATOM 1927 N N . THR A 1 245 ? -5.905 -7.406 -11.248 1.00 94.88 245 THR A N 1
ATOM 1928 C CA . THR A 1 245 ? -4.520 -6.926 -11.176 1.00 94.88 245 THR A CA 1
ATOM 1929 C C . THR A 1 245 ? -4.480 -5.518 -10.592 1.00 94.88 245 THR A C 1
ATOM 1931 O O . THR A 1 245 ? -5.201 -4.634 -11.054 1.00 94.88 245 THR A O 1
ATOM 1934 N N . VAL A 1 246 ? -3.631 -5.317 -9.587 1.00 94.69 246 VAL A N 1
ATOM 1935 C CA . VAL A 1 246 ? -3.411 -4.021 -8.941 1.00 94.69 246 VAL A CA 1
ATOM 1936 C C . VAL A 1 246 ? -1.927 -3.661 -9.049 1.00 94.69 246 VAL A C 1
ATOM 1938 O O . VAL A 1 246 ? -1.109 -4.407 -8.499 1.00 94.69 246 VAL A O 1
ATOM 1941 N N . PRO A 1 247 ? -1.573 -2.559 -9.737 1.00 95.56 247 PRO A N 1
ATOM 1942 C CA . PRO A 1 247 ? -0.226 -1.991 -9.734 1.00 95.56 247 PRO A CA 1
ATOM 1943 C C . PRO A 1 247 ? 0.304 -1.775 -8.311 1.00 95.56 247 PRO A C 1
ATOM 1945 O O . PRO A 1 247 ? -0.432 -1.325 -7.431 1.00 95.56 247 PRO A O 1
ATOM 1948 N N . VAL A 1 248 ? 1.567 -2.128 -8.082 1.00 95.00 248 VAL A N 1
ATOM 1949 C CA . VAL A 1 248 ? 2.295 -1.831 -6.846 1.00 95.00 248 VAL A CA 1
ATOM 1950 C C . VAL A 1 248 ? 3.667 -1.264 -7.178 1.00 95.00 248 VAL A C 1
ATOM 1952 O O . VAL A 1 248 ? 4.522 -1.915 -7.773 1.00 95.00 248 VAL A O 1
ATOM 1955 N N . GLU A 1 249 ? 3.906 -0.048 -6.725 1.00 95.69 249 GLU A N 1
ATOM 1956 C CA . GLU A 1 249 ? 5.114 0.717 -7.007 1.00 95.69 249 GLU A CA 1
ATOM 1957 C C . GLU A 1 249 ? 5.614 1.391 -5.731 1.00 95.69 249 GLU A C 1
ATOM 1959 O O . GLU A 1 249 ? 4.913 1.399 -4.714 1.00 95.69 249 GLU A O 1
ATOM 1964 N N . ARG A 1 250 ? 6.831 1.945 -5.755 1.00 94.25 250 ARG A N 1
ATOM 1965 C CA . ARG A 1 250 ? 7.275 2.828 -4.665 1.00 94.25 250 ARG A CA 1
ATOM 1966 C C . ARG A 1 250 ? 6.333 4.022 -4.538 1.00 94.25 250 ARG A C 1
ATOM 1968 O O . ARG A 1 250 ? 5.986 4.397 -3.424 1.00 94.25 250 ARG A O 1
ATOM 1975 N N . VAL A 1 251 ? 5.998 4.612 -5.681 1.00 94.88 251 VAL A N 1
ATOM 1976 C CA . VAL A 1 251 ? 5.126 5.771 -5.889 1.00 94.88 251 VAL A CA 1
ATOM 1977 C C . VAL A 1 251 ? 4.952 5.948 -7.401 1.00 94.88 251 VAL A C 1
ATOM 1979 O O . VAL A 1 251 ? 5.787 5.498 -8.183 1.00 94.88 251 VAL A O 1
ATOM 1982 N N . THR A 1 252 ? 3.899 6.636 -7.816 1.00 94.44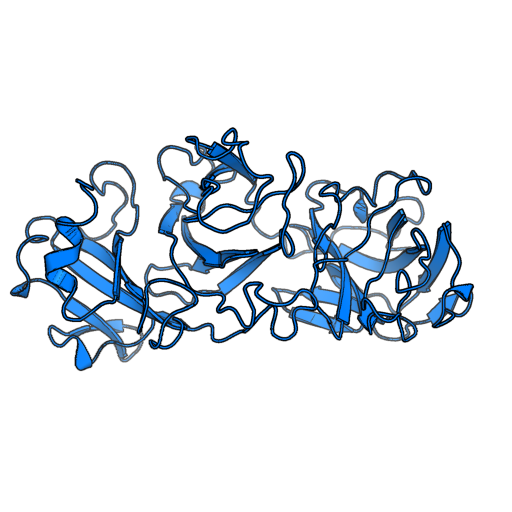 252 THR A N 1
ATOM 1983 C CA . THR A 1 252 ? 3.785 7.187 -9.172 1.00 94.44 252 THR A CA 1
ATOM 1984 C C . THR A 1 252 ? 4.073 8.677 -9.124 1.00 94.44 252 THR A C 1
ATOM 1986 O O . THR A 1 252 ? 3.380 9.388 -8.395 1.00 94.44 252 THR A O 1
ATOM 1989 N N . HIS A 1 253 ? 5.038 9.188 -9.877 1.00 93.75 253 HIS A N 1
ATOM 1990 C CA . HIS A 1 253 ? 5.323 10.617 -9.907 1.00 93.75 253 HIS A CA 1
ATOM 1991 C C . HIS A 1 253 ? 4.148 11.401 -10.508 1.00 93.75 253 HIS A C 1
ATOM 1993 O O . HIS A 1 253 ? 3.709 12.385 -9.906 1.00 93.75 253 HIS A O 1
ATOM 1999 N N . PHE A 1 254 ? 3.552 10.926 -11.602 1.00 91.38 254 PHE A N 1
ATOM 2000 C CA . PHE A 1 254 ? 2.456 11.622 -12.286 1.00 91.38 254 PHE A CA 1
ATOM 2001 C C . PHE A 1 254 ? 1.055 11.150 -11.881 1.00 91.38 254 PHE A C 1
ATOM 2003 O O . PHE A 1 254 ? 0.073 11.829 -12.178 1.00 91.38 254 PHE A O 1
ATOM 2010 N N . GLY A 1 255 ? 0.947 10.035 -11.155 1.00 89.56 255 GLY A N 1
ATOM 2011 C CA . GLY A 1 255 ? -0.337 9.510 -10.678 1.00 89.56 255 GLY A CA 1
ATOM 2012 C C . GLY A 1 255 ? -1.054 8.607 -11.673 1.00 89.56 255 GLY A C 1
ATOM 2013 O O . GLY A 1 255 ? -2.247 8.368 -11.509 1.00 89.56 255 GLY A O 1
ATOM 2014 N N . THR A 1 256 ? -0.368 8.132 -12.715 1.00 85.88 256 THR A N 1
ATOM 2015 C CA . THR A 1 256 ? -1.035 7.395 -13.793 1.00 85.88 256 THR A CA 1
ATOM 2016 C C . THR A 1 256 ? -1.117 5.901 -13.502 1.00 85.88 256 THR A C 1
ATOM 2018 O O . THR A 1 256 ? -2.176 5.320 -13.704 1.00 85.88 256 THR A O 1
ATOM 2021 N N . ALA A 1 257 ? -0.058 5.286 -12.960 1.00 82.56 257 ALA A N 1
ATOM 2022 C CA . ALA A 1 257 ? 0.020 3.839 -12.692 1.00 82.56 257 ALA A CA 1
ATOM 2023 C C . ALA A 1 257 ? -0.388 2.960 -13.899 1.00 82.56 257 ALA A C 1
ATOM 2025 O O . ALA A 1 257 ? -0.935 1.872 -13.720 1.00 82.56 257 ALA A O 1
ATOM 2026 N N . ILE A 1 258 ? -0.156 3.435 -15.128 1.00 87.25 258 ILE A N 1
ATOM 2027 C CA . ILE A 1 258 ? -0.476 2.714 -16.366 1.00 87.25 258 ILE A CA 1
ATOM 2028 C C . ILE A 1 258 ? 0.830 2.159 -16.929 1.00 87.25 258 ILE A C 1
ATOM 2030 O O . ILE A 1 258 ? 1.598 2.892 -17.546 1.00 87.25 258 ILE A O 1
ATOM 2034 N N . TYR A 1 259 ? 1.092 0.879 -16.668 1.00 96.38 259 TYR A N 1
ATOM 2035 C CA . TYR A 1 259 ? 2.270 0.168 -17.179 1.00 96.38 259 TYR A CA 1
ATOM 2036 C C . TYR A 1 259 ? 1.974 -1.312 -17.510 1.00 96.38 259 TYR A C 1
ATOM 2038 O O . TYR A 1 259 ? 2.867 -2.153 -17.468 1.00 96.38 259 TYR A O 1
ATOM 2046 N N . ASN A 1 260 ? 0.710 -1.631 -17.821 1.00 96.62 260 ASN A N 1
ATOM 2047 C CA . ASN A 1 260 ? 0.216 -2.939 -18.286 1.00 96.62 260 ASN A CA 1
ATOM 2048 C C . ASN A 1 260 ? -0.777 -2.820 -19.459 1.00 96.62 260 ASN A C 1
ATOM 2050 O O . ASN A 1 260 ? -1.652 -3.675 -19.620 1.00 96.62 260 ASN A O 1
ATOM 2054 N N . ASP A 1 261 ? -0.732 -1.740 -20.235 1.00 94.88 261 ASP A N 1
ATOM 2055 C CA . ASP A 1 261 ? -1.716 -1.474 -21.296 1.00 94.88 261 ASP A CA 1
ATOM 2056 C C . ASP A 1 261 ? -1.218 -1.866 -22.697 1.00 94.88 261 ASP A C 1
ATOM 2058 O O . ASP A 1 261 ? -1.991 -1.886 -23.660 1.00 94.88 261 ASP A O 1
ATOM 2062 N N . GLY A 1 262 ? 0.055 -2.243 -22.816 1.00 94.50 262 GLY A N 1
ATOM 2063 C CA . GLY A 1 262 ? 0.720 -2.590 -24.068 1.00 94.50 262 GLY A CA 1
ATOM 2064 C C . GLY A 1 262 ? 1.235 -1.398 -24.844 1.00 94.50 262 GLY A C 1
ATOM 2065 O O . GLY A 1 262 ? 1.755 -1.580 -25.946 1.00 94.50 262 GLY A O 1
ATOM 2066 N N . ASN A 1 263 ? 1.101 -0.193 -24.299 1.00 94.19 263 ASN A N 1
ATOM 2067 C CA . ASN A 1 263 ? 1.617 1.010 -24.904 1.00 94.19 263 ASN A CA 1
ATOM 2068 C C . ASN A 1 263 ? 2.955 1.397 -24.274 1.00 94.19 263 ASN A C 1
ATOM 2070 O O . ASN A 1 263 ? 3.034 2.230 -23.377 1.00 94.19 263 ASN A O 1
ATOM 2074 N N . THR A 1 264 ? 4.044 0.905 -24.860 1.00 93.44 264 THR A N 1
ATOM 2075 C CA . THR A 1 264 ? 5.412 1.239 -24.431 1.00 93.44 264 THR A CA 1
ATOM 2076 C C . THR A 1 264 ? 5.820 2.695 -24.709 1.00 93.44 264 THR A C 1
ATOM 2078 O O . THR A 1 264 ? 6.988 3.042 -24.548 1.00 93.44 264 THR A O 1
ATOM 2081 N N . ALA A 1 265 ? 4.917 3.541 -25.219 1.00 90.94 265 ALA A N 1
ATOM 2082 C CA . ALA A 1 265 ? 5.130 4.984 -25.308 1.00 90.94 265 ALA A CA 1
ATOM 2083 C C . ALA A 1 265 ? 4.633 5.724 -24.057 1.00 90.94 265 ALA A C 1
ATOM 2085 O O . ALA A 1 265 ? 5.075 6.849 -23.808 1.00 90.94 265 ALA A O 1
ATOM 2086 N N . HIS A 1 266 ? 3.741 5.119 -23.266 1.00 93.69 266 HIS A N 1
ATOM 2087 C CA . HIS A 1 266 ? 3.408 5.636 -21.944 1.00 93.69 266 HIS A CA 1
ATOM 2088 C C . HIS A 1 266 ? 4.607 5.498 -21.011 1.00 93.69 266 HIS A C 1
ATOM 2090 O O . HIS A 1 266 ? 5.492 4.675 -21.226 1.00 93.69 266 HIS A O 1
ATOM 2096 N N . ASN A 1 267 ? 4.690 6.402 -20.043 1.00 94.06 267 ASN A N 1
ATOM 2097 C CA . ASN A 1 267 ? 5.834 6.530 -19.161 1.00 94.06 267 ASN A CA 1
ATOM 2098 C C . ASN A 1 267 ? 5.355 6.972 -17.780 1.00 94.06 267 ASN A C 1
ATOM 2100 O O . ASN A 1 267 ? 4.546 7.891 -17.665 1.00 94.06 267 ASN A O 1
ATOM 2104 N N . GLU A 1 268 ? 5.914 6.352 -16.752 1.00 96.19 268 GLU A N 1
ATOM 2105 C CA . GLU A 1 268 ? 5.797 6.760 -15.357 1.00 96.19 268 GLU A CA 1
ATOM 2106 C C . GLU A 1 268 ? 7.179 6.646 -14.706 1.00 96.19 268 GLU A C 1
ATOM 2108 O O . GLU A 1 268 ? 8.050 5.905 -15.173 1.00 96.19 268 GLU A O 1
ATOM 2113 N N . ASP A 1 269 ? 7.404 7.394 -13.635 1.00 96.88 269 ASP A N 1
ATOM 2114 C CA . ASP A 1 269 ? 8.603 7.261 -12.819 1.00 96.88 269 ASP A CA 1
ATOM 2115 C C . ASP A 1 269 ? 8.252 7.315 -11.334 1.00 96.88 269 ASP A C 1
ATOM 2117 O O . ASP A 1 269 ? 7.140 7.672 -10.948 1.00 96.88 269 ASP A O 1
ATOM 2121 N N . ASP A 1 270 ? 9.178 6.867 -10.495 1.00 96.69 270 ASP A N 1
ATOM 2122 C CA . ASP A 1 270 ? 8.955 6.789 -9.054 1.00 96.69 270 ASP A CA 1
ATOM 2123 C C . ASP A 1 270 ? 9.628 7.932 -8.283 1.00 96.69 270 ASP A C 1
ATOM 2125 O O . ASP A 1 270 ? 9.926 7.795 -7.092 1.00 96.69 270 ASP A O 1
ATOM 2129 N N . TRP A 1 271 ? 9.922 9.060 -8.934 1.00 95.56 271 TRP A N 1
ATOM 2130 C CA . TRP A 1 271 ? 10.415 10.231 -8.226 1.00 95.56 271 TRP A CA 1
ATOM 2131 C C . TRP A 1 271 ? 9.368 10.723 -7.213 1.00 95.56 271 TRP A C 1
ATOM 2133 O O . TRP A 1 271 ? 8.193 10.929 -7.524 1.00 95.56 271 TRP A O 1
ATOM 2143 N N . ASN A 1 272 ? 9.803 10.898 -5.965 1.00 94.12 272 ASN A N 1
ATOM 2144 C CA . ASN A 1 272 ? 8.947 11.252 -4.831 1.00 94.12 272 ASN A CA 1
ATOM 2145 C C . ASN A 1 272 ? 9.594 12.229 -3.853 1.00 94.12 272 ASN A C 1
ATOM 2147 O O . ASN A 1 272 ? 9.166 12.287 -2.706 1.00 94.12 272 ASN A O 1
ATOM 2151 N N . ASP A 1 273 ? 10.623 12.963 -4.278 1.00 93.81 273 ASP A N 1
ATOM 2152 C CA . ASP A 1 273 ? 11.415 13.850 -3.413 1.00 93.81 273 ASP A CA 1
ATOM 2153 C C . ASP A 1 273 ? 12.219 13.117 -2.311 1.00 93.81 273 ASP A C 1
ATOM 2155 O O . ASP A 1 273 ? 12.919 13.750 -1.526 1.00 93.81 273 ASP A O 1
ATOM 2159 N N . GLU A 1 274 ? 12.225 11.781 -2.275 1.00 95.19 274 GLU A N 1
ATOM 2160 C CA . GLU A 1 274 ? 13.050 10.982 -1.362 1.00 95.19 274 GLU A CA 1
ATOM 2161 C C . GLU A 1 274 ? 14.321 10.466 -2.052 1.00 95.19 274 GLU A C 1
ATOM 2163 O O . GLU A 1 274 ? 14.280 9.907 -3.150 1.00 95.19 274 GLU A O 1
ATOM 2168 N N . ARG A 1 275 ? 15.459 10.573 -1.360 1.00 94.88 275 ARG A N 1
ATOM 2169 C CA . ARG A 1 275 ? 16.689 9.844 -1.678 1.00 94.88 275 ARG A CA 1
ATOM 2170 C C . ARG A 1 275 ? 16.559 8.393 -1.234 1.00 94.88 275 ARG A C 1
ATOM 2172 O O . ARG A 1 275 ? 17.022 8.016 -0.155 1.00 94.88 275 ARG A O 1
ATOM 2179 N N . LYS A 1 276 ? 15.907 7.585 -2.061 1.00 93.75 276 LYS A N 1
ATOM 2180 C CA . LYS A 1 276 ? 15.558 6.203 -1.733 1.00 93.75 276 LYS A CA 1
ATOM 2181 C C . LYS A 1 276 ? 16.632 5.202 -2.182 1.00 93.75 276 LYS A C 1
ATOM 2183 O O . LYS A 1 276 ? 17.156 5.302 -3.289 1.00 93.75 276 LYS A O 1
ATOM 2188 N N . PRO A 1 277 ? 16.968 4.197 -1.353 1.00 94.06 277 PRO A N 1
ATOM 2189 C CA . PRO A 1 277 ? 17.958 3.186 -1.718 1.00 94.06 277 PRO A CA 1
ATOM 2190 C C . PRO A 1 277 ? 17.392 2.120 -2.662 1.00 94.06 277 PRO A C 1
ATOM 2192 O O . PRO A 1 277 ? 18.148 1.313 -3.199 1.00 94.06 277 PRO A O 1
ATOM 2195 N N . THR A 1 278 ? 16.069 2.034 -2.812 1.00 96.50 278 THR A N 1
ATOM 2196 C CA . THR A 1 278 ? 15.402 0.956 -3.541 1.00 96.50 278 THR A CA 1
ATOM 2197 C C . THR A 1 278 ? 14.138 1.457 -4.224 1.00 96.50 278 THR A C 1
ATOM 2199 O O . THR A 1 278 ? 13.359 2.216 -3.651 1.00 96.50 278 THR A O 1
ATOM 2202 N N . SER A 1 279 ? 13.940 0.959 -5.438 1.00 97.56 279 SER A N 1
ATOM 2203 C CA . SER A 1 279 ? 12.784 1.191 -6.295 1.00 97.56 279 SER A CA 1
ATOM 2204 C C . SER A 1 279 ? 12.149 -0.140 -6.667 1.00 97.56 279 SER A C 1
ATOM 2206 O O . SER A 1 279 ? 12.840 -1.162 -6.733 1.00 97.56 279 SER A O 1
ATOM 2208 N N . TRP A 1 280 ? 10.845 -0.138 -6.930 1.00 98.19 280 TRP A N 1
ATOM 2209 C CA . TRP A 1 280 ? 10.154 -1.309 -7.455 1.00 98.19 280 TRP A CA 1
ATOM 2210 C C . TRP A 1 280 ? 8.935 -0.936 -8.288 1.00 98.19 280 TRP A C 1
ATOM 2212 O O . TRP A 1 280 ? 8.285 0.079 -8.038 1.00 98.19 280 TRP A O 1
ATOM 2222 N N . TRP A 1 281 ? 8.609 -1.834 -9.213 1.00 98.50 281 TRP A N 1
ATOM 2223 C CA . TRP A 1 281 ? 7.398 -1.820 -10.027 1.00 98.50 281 TRP A CA 1
ATOM 2224 C C . TRP A 1 281 ? 6.818 -3.219 -10.057 1.00 98.50 281 TRP A C 1
ATOM 2226 O O . TRP A 1 281 ? 7.565 -4.198 -10.149 1.00 98.50 281 TRP A O 1
ATOM 2236 N N . GLY A 1 282 ? 5.504 -3.352 -9.981 1.00 98.12 282 GLY A N 1
ATOM 2237 C CA . GLY A 1 282 ? 4.921 -4.672 -9.938 1.00 98.12 282 GLY A CA 1
ATOM 2238 C C . GLY A 1 282 ? 3.419 -4.715 -9.873 1.00 98.12 282 GLY A C 1
ATOM 2239 O O . GLY A 1 282 ? 2.734 -3.722 -10.077 1.00 98.12 282 GLY A O 1
ATOM 2240 N N . TYR A 1 283 ? 2.925 -5.906 -9.567 1.00 97.81 283 TYR A N 1
ATOM 2241 C CA . TYR A 1 283 ? 1.508 -6.169 -9.423 1.00 97.81 283 TYR A CA 1
ATOM 2242 C C . TYR A 1 283 ? 1.230 -7.048 -8.218 1.00 97.81 283 TYR A C 1
ATOM 2244 O O . TYR A 1 283 ? 2.039 -7.894 -7.828 1.00 97.81 283 TYR A O 1
ATOM 2252 N N . THR A 1 284 ? 0.030 -6.894 -7.679 1.00 96.62 284 THR A N 1
ATOM 2253 C CA . THR A 1 284 ? -0.610 -7.901 -6.838 1.00 96.62 284 THR A CA 1
ATOM 2254 C C . THR A 1 284 ? -1.893 -8.384 -7.492 1.00 96.62 284 THR A C 1
ATOM 2256 O O . THR A 1 284 ? -2.513 -7.688 -8.300 1.00 96.62 284 THR A O 1
ATOM 2259 N N . TRP A 1 285 ? -2.281 -9.601 -7.138 1.00 95.62 285 TRP A N 1
ATOM 2260 C CA . TRP A 1 285 ? -3.490 -10.251 -7.602 1.00 95.62 285 TRP A CA 1
ATOM 2261 C C . TRP A 1 285 ? -4.239 -10.842 -6.409 1.00 95.62 285 TRP A C 1
ATOM 2263 O O . TRP A 1 285 ? -3.619 -11.337 -5.467 1.00 95.62 285 TRP A O 1
ATOM 2273 N N . PRO A 1 286 ? -5.579 -10.900 -6.456 1.00 93.25 286 PRO A N 1
ATOM 2274 C CA . PRO A 1 286 ? -6.334 -11.659 -5.467 1.00 93.25 286 PRO A CA 1
ATOM 2275 C C . PRO A 1 286 ? -6.039 -13.159 -5.568 1.00 93.25 286 PRO A C 1
ATOM 2277 O O . PRO A 1 286 ? -6.148 -13.881 -4.583 1.00 93.25 286 PRO A O 1
ATOM 2280 N N . ARG A 1 287 ? -5.664 -13.646 -6.753 1.00 93.50 287 ARG A N 1
ATOM 2281 C CA . ARG A 1 287 ? -5.371 -15.052 -7.021 1.00 93.50 287 ARG A CA 1
ATOM 2282 C C . ARG A 1 287 ? -3.868 -15.309 -7.060 1.00 93.50 287 ARG A C 1
ATOM 2284 O O . ARG A 1 287 ? -3.122 -14.535 -7.645 1.00 93.50 287 ARG A O 1
ATOM 2291 N N . THR A 1 288 ? -3.447 -16.455 -6.536 1.00 96.00 288 THR A N 1
ATOM 2292 C CA . THR A 1 288 ? -2.100 -16.982 -6.778 1.00 96.00 288 THR A CA 1
ATOM 2293 C C . THR A 1 288 ? -1.965 -17.494 -8.212 1.00 96.00 288 THR A C 1
ATOM 2295 O O . THR A 1 288 ? -2.767 -18.314 -8.644 1.00 96.00 288 THR A O 1
ATOM 2298 N N . TYR A 1 289 ? -0.926 -17.078 -8.929 1.00 97.38 289 TYR A N 1
ATOM 2299 C CA . TYR A 1 289 ? -0.570 -17.585 -10.256 1.00 97.38 289 TYR A CA 1
ATOM 2300 C C . TYR A 1 289 ? 0.714 -18.412 -10.205 1.00 97.38 289 TYR A C 1
ATOM 2302 O O . TYR A 1 289 ? 1.545 -18.204 -9.325 1.00 97.38 289 TYR A O 1
ATOM 2310 N N . ARG A 1 290 ? 0.884 -19.344 -11.149 1.00 98.44 290 ARG A N 1
ATOM 2311 C CA . ARG A 1 290 ? 2.209 -19.806 -11.596 1.00 98.44 290 ARG A CA 1
ATOM 2312 C C . ARG A 1 290 ? 2.828 -18.746 -12.503 1.00 98.44 290 ARG A C 1
ATOM 2314 O O . ARG A 1 290 ? 2.073 -18.106 -13.229 1.00 98.44 290 ARG A O 1
ATOM 2321 N N . LEU A 1 291 ? 4.147 -18.584 -12.457 1.00 98.00 291 LEU A N 1
ATOM 2322 C CA . LEU A 1 291 ? 4.914 -17.654 -13.287 1.00 98.00 291 LEU A CA 1
ATOM 2323 C C . LEU A 1 291 ? 6.378 -18.092 -13.404 1.00 98.00 291 LEU A C 1
ATOM 2325 O O . LEU A 1 291 ? 6.907 -18.728 -12.488 1.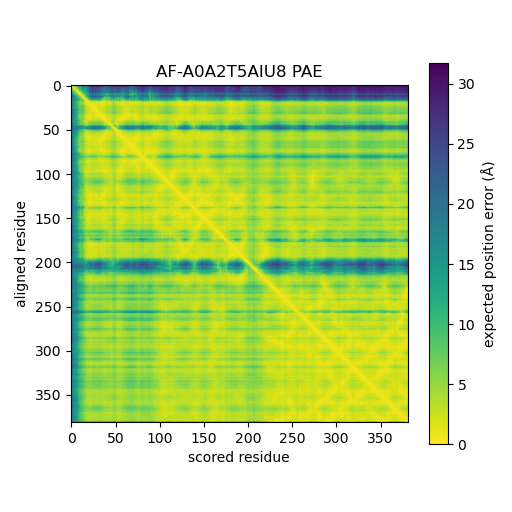00 98.00 291 LEU A O 1
ATOM 2329 N N . ASP A 1 292 ? 7.011 -17.737 -14.516 1.00 98.69 292 ASP A N 1
ATOM 2330 C CA . ASP A 1 292 ? 8.423 -18.019 -14.830 1.00 98.69 292 ASP A CA 1
ATOM 2331 C C . ASP A 1 292 ? 9.099 -16.943 -15.696 1.00 98.69 292 ASP A C 1
ATOM 2333 O O . ASP A 1 292 ? 10.300 -17.036 -15.957 1.00 98.69 292 ASP A O 1
ATOM 2337 N N . GLN A 1 293 ? 8.363 -15.907 -16.118 1.00 98.69 293 GLN A N 1
ATOM 2338 C CA . GLN A 1 293 ? 8.940 -14.805 -16.875 1.00 98.69 293 GLN A CA 1
ATOM 2339 C C . GLN A 1 293 ? 8.297 -13.454 -16.541 1.00 98.69 293 GLN A C 1
ATOM 2341 O O . GLN A 1 293 ? 7.086 -13.348 -16.347 1.00 98.69 293 GLN A O 1
ATOM 2346 N N . VAL A 1 294 ? 9.121 -12.408 -16.529 1.00 98.75 294 VAL A N 1
ATOM 2347 C CA . VAL A 1 294 ? 8.718 -10.998 -16.461 1.00 98.75 294 VAL A CA 1
ATOM 2348 C C . VAL A 1 294 ? 9.410 -10.234 -17.586 1.00 98.75 294 VAL A C 1
ATOM 2350 O O . VAL A 1 294 ? 10.614 -10.392 -17.778 1.00 98.75 294 VAL A O 1
ATOM 2353 N N . ALA A 1 295 ? 8.682 -9.393 -18.315 1.00 98.62 295 ALA A N 1
ATOM 2354 C CA . ALA A 1 295 ? 9.269 -8.455 -19.269 1.00 98.62 295 ALA A CA 1
ATOM 2355 C C . ALA A 1 295 ? 9.104 -7.032 -18.732 1.00 98.62 295 ALA A C 1
ATOM 2357 O O . ALA A 1 295 ? 7.993 -6.592 -18.463 1.00 98.62 295 ALA A O 1
ATOM 2358 N N . TYR A 1 296 ? 10.218 -6.331 -18.540 1.00 98.75 296 TYR A N 1
ATOM 2359 C CA . TYR A 1 296 ? 10.255 -4.961 -18.038 1.00 98.75 296 TYR A CA 1
ATOM 2360 C C . TYR A 1 296 ? 10.763 -4.035 -19.135 1.00 98.75 296 TYR A C 1
ATOM 2362 O O . TYR A 1 296 ? 11.905 -4.158 -19.579 1.00 98.75 296 TYR A O 1
ATOM 2370 N N . THR A 1 297 ? 9.922 -3.101 -19.556 1.00 98.69 297 THR A N 1
ATOM 2371 C CA . THR A 1 297 ? 10.284 -2.040 -20.489 1.00 98.69 297 THR A CA 1
ATOM 2372 C C . THR A 1 297 ? 10.545 -0.766 -19.706 1.00 98.69 297 THR A C 1
ATOM 2374 O O . THR A 1 297 ? 9.651 -0.228 -19.051 1.00 98.69 297 THR A O 1
ATOM 2377 N N . THR A 1 298 ? 11.789 -0.295 -19.763 1.00 98.38 298 THR A N 1
ATOM 2378 C CA . THR A 1 298 ? 12.212 0.947 -19.109 1.00 98.38 298 THR A CA 1
ATOM 2379 C C . THR A 1 298 ? 11.429 2.144 -19.630 1.00 98.38 298 THR A C 1
ATOM 2381 O O . THR A 1 298 ? 11.095 2.210 -20.812 1.00 98.38 298 THR A O 1
ATOM 2384 N N . GLY A 1 299 ? 11.186 3.111 -18.752 1.00 97.38 299 GLY A N 1
ATOM 2385 C CA . GLY A 1 299 ? 10.649 4.407 -19.138 1.00 97.38 299 GLY A CA 1
ATOM 2386 C C . GLY A 1 299 ? 11.746 5.384 -19.560 1.00 97.38 299 GLY A C 1
ATOM 2387 O O . GLY A 1 299 ? 12.826 5.011 -20.025 1.00 97.38 299 GLY A O 1
ATOM 2388 N N . THR A 1 300 ? 11.465 6.668 -19.378 1.00 96.81 300 THR A N 1
ATOM 2389 C CA . THR A 1 300 ? 12.347 7.777 -19.745 1.00 96.81 300 THR A CA 1
ATOM 2390 C C . THR A 1 300 ? 13.613 7.802 -18.889 1.00 96.81 300 THR A C 1
ATOM 2392 O O . THR A 1 300 ? 13.553 7.706 -17.664 1.00 96.81 300 THR A O 1
ATOM 2395 N N . MET A 1 301 ? 14.769 7.958 -19.537 1.00 97.38 301 MET A N 1
ATOM 2396 C CA . MET A 1 301 ? 16.048 8.203 -18.868 1.00 97.38 301 MET A CA 1
ATOM 2397 C C . MET A 1 301 ? 16.265 9.705 -18.683 1.00 97.38 301 MET A C 1
ATOM 2399 O O . MET A 1 301 ? 16.217 10.467 -19.651 1.00 97.38 301 MET A O 1
ATOM 2403 N N . PHE A 1 302 ? 16.544 10.119 -17.453 1.00 96.38 302 PHE A N 1
ATOM 2404 C CA . PHE A 1 302 ? 16.825 11.504 -17.089 1.00 96.38 302 PHE A CA 1
ATOM 2405 C C . PHE A 1 302 ? 18.321 11.689 -16.809 1.00 96.38 302 PHE A C 1
ATOM 2407 O O . PHE A 1 302 ? 19.083 10.727 -16.712 1.00 96.38 302 PHE A O 1
ATOM 2414 N N . GLY A 1 303 ? 18.774 12.938 -16.683 1.00 96.25 303 GLY A N 1
ATOM 2415 C CA . GLY A 1 303 ? 20.167 13.215 -16.308 1.00 96.25 303 GLY A CA 1
ATOM 2416 C C . GLY A 1 303 ? 20.509 12.758 -14.883 1.00 96.25 303 GLY A C 1
ATOM 2417 O O . GLY A 1 303 ? 21.672 12.529 -14.562 1.00 96.25 303 GLY A O 1
ATOM 2418 N N . ASP A 1 304 ? 19.493 12.605 -14.041 1.00 95.81 304 ASP A N 1
ATOM 2419 C CA . ASP A 1 304 ? 19.581 12.408 -12.600 1.00 95.81 304 ASP A CA 1
ATOM 2420 C C . ASP A 1 304 ? 18.812 11.177 -12.089 1.00 95.81 304 ASP A C 1
ATOM 2422 O O . ASP A 1 304 ? 18.804 10.941 -10.880 1.00 95.81 304 ASP A O 1
ATOM 2426 N N . GLY A 1 305 ? 18.227 10.363 -12.972 1.00 97.50 305 GLY A N 1
ATOM 2427 C CA . GLY A 1 305 ? 17.484 9.151 -12.614 1.00 97.50 305 GLY A CA 1
ATOM 2428 C C . GLY A 1 305 ? 16.836 8.449 -13.812 1.00 97.50 305 GLY A C 1
ATOM 2429 O O . GLY A 1 305 ? 17.042 8.826 -14.965 1.00 97.50 305 GLY A O 1
ATOM 2430 N N . GLY A 1 306 ? 16.053 7.404 -13.545 1.00 98.06 306 GLY A N 1
ATOM 2431 C CA . GLY A 1 306 ? 15.316 6.628 -14.555 1.00 98.06 306 GLY A CA 1
ATOM 2432 C C . GLY A 1 306 ? 15.814 5.191 -14.757 1.00 98.06 306 GLY A C 1
ATOM 2433 O O . GLY A 1 306 ? 15.175 4.411 -15.455 1.00 98.06 306 GLY A O 1
ATOM 2434 N N . TRP A 1 307 ? 16.906 4.783 -14.110 1.00 98.62 307 TRP A N 1
ATOM 2435 C CA . TRP A 1 307 ? 17.473 3.432 -14.227 1.00 98.62 307 TRP A CA 1
ATOM 2436 C C . TRP A 1 307 ? 17.713 2.798 -12.857 1.00 98.62 307 TRP A C 1
ATOM 2438 O O . TRP A 1 307 ? 17.868 3.495 -11.857 1.00 98.62 307 TRP A O 1
ATOM 2448 N N . PHE A 1 308 ? 17.794 1.468 -12.800 1.00 98.62 308 PHE A N 1
ATOM 2449 C CA . PHE A 1 308 ? 18.243 0.769 -11.597 1.00 98.62 308 PHE A CA 1
ATOM 2450 C C . PHE A 1 308 ? 19.777 0.837 -11.477 1.00 98.62 308 PHE A C 1
ATOM 2452 O O . PHE A 1 308 ? 20.503 0.594 -12.441 1.00 98.62 308 PHE A O 1
ATOM 2459 N N . SER A 1 309 ? 20.303 1.130 -10.286 1.00 97.75 309 SER A N 1
ATOM 2460 C CA . SER A 1 309 ? 21.750 1.198 -10.006 1.00 97.75 309 SER A CA 1
ATOM 2461 C C . SER A 1 309 ? 22.437 -0.170 -9.932 1.00 97.75 309 SER A C 1
ATOM 2463 O O . SER A 1 309 ? 23.663 -0.254 -9.894 1.00 97.75 309 SER A O 1
ATOM 2465 N N . SER A 1 310 ? 21.660 -1.250 -9.954 1.00 95.12 310 SER A N 1
ATOM 2466 C CA . SER A 1 310 ? 22.110 -2.628 -10.153 1.00 95.12 310 SER A CA 1
ATOM 2467 C C . SER A 1 310 ? 21.152 -3.343 -11.106 1.00 95.12 310 SER A C 1
ATOM 2469 O O . SER A 1 310 ? 20.038 -2.872 -11.327 1.00 95.12 310 SER A O 1
ATOM 2471 N N . ALA A 1 311 ? 21.572 -4.469 -11.693 1.00 95.38 311 ALA A N 1
ATOM 2472 C CA . ALA A 1 311 ? 20.641 -5.308 -12.445 1.00 95.38 311 ALA A CA 1
ATOM 2473 C C . ALA A 1 311 ? 19.478 -5.703 -11.514 1.00 95.38 311 ALA A C 1
ATOM 2475 O O . ALA A 1 311 ? 19.739 -6.254 -10.437 1.00 95.38 311 ALA A O 1
ATOM 2476 N N . PRO A 1 312 ? 18.220 -5.394 -11.871 1.00 97.94 312 PRO A N 1
ATOM 2477 C CA . PRO A 1 312 ? 17.126 -5.590 -10.943 1.00 97.94 312 PRO A CA 1
ATOM 2478 C C . PRO A 1 312 ? 16.815 -7.080 -10.772 1.00 97.94 312 PRO A C 1
ATOM 2480 O O . PRO A 1 312 ? 17.112 -7.928 -11.619 1.00 97.94 312 PRO A O 1
ATOM 2483 N N . ARG A 1 313 ? 16.223 -7.397 -9.627 1.00 98.62 313 ARG A N 1
ATOM 2484 C CA . ARG A 1 313 ? 15.765 -8.733 -9.255 1.00 98.62 313 ARG A CA 1
ATOM 2485 C C . ARG A 1 313 ? 14.261 -8.825 -9.440 1.00 98.62 313 ARG A C 1
ATOM 2487 O O . ARG A 1 313 ? 13.553 -7.829 -9.305 1.00 98.62 313 ARG A O 1
ATOM 2494 N N . ILE A 1 314 ? 13.783 -10.029 -9.703 1.00 98.81 314 ILE A N 1
ATOM 2495 C CA . ILE A 1 314 ? 12.369 -10.363 -9.679 1.00 98.81 314 ILE A CA 1
ATOM 2496 C C . ILE A 1 314 ? 12.052 -10.978 -8.323 1.00 98.81 314 ILE A C 1
ATOM 2498 O O . ILE A 1 314 ? 12.722 -11.901 -7.857 1.00 98.81 314 ILE A O 1
ATOM 2502 N N . GLN A 1 315 ? 11.004 -10.461 -7.697 1.00 98.88 315 GLN A N 1
ATOM 2503 C CA . GLN A 1 315 ? 10.427 -11.030 -6.492 1.00 98.88 315 GLN A CA 1
ATOM 2504 C C . GLN A 1 315 ? 9.000 -11.472 -6.749 1.00 98.88 315 GLN A C 1
ATOM 2506 O O . GLN A 1 315 ? 8.257 -10.814 -7.476 1.00 98.88 315 GLN A O 1
ATOM 2511 N N . VAL A 1 316 ? 8.600 -12.551 -6.085 1.00 98.56 316 VAL A N 1
ATOM 2512 C CA . VAL A 1 316 ? 7.203 -12.978 -6.003 1.00 98.56 316 VAL A CA 1
ATOM 2513 C C . VAL A 1 316 ? 6.686 -12.810 -4.589 1.00 98.56 316 VAL A C 1
ATOM 2515 O O . VAL A 1 316 ? 7.432 -12.961 -3.620 1.00 98.56 316 VAL A O 1
ATOM 2518 N N . ARG A 1 317 ? 5.400 -12.489 -4.467 1.00 97.75 317 ARG A N 1
ATOM 2519 C CA . ARG A 1 317 ? 4.718 -12.349 -3.184 1.00 97.75 317 ARG A CA 1
ATOM 2520 C C . ARG A 1 317 ? 3.952 -13.620 -2.851 1.00 97.75 317 ARG A C 1
ATOM 2522 O O . ARG A 1 317 ? 3.260 -14.182 -3.700 1.00 97.75 317 ARG A O 1
ATOM 2529 N N . ARG A 1 318 ? 4.070 -14.083 -1.610 1.00 94.50 318 ARG A N 1
ATOM 2530 C CA . ARG A 1 318 ? 3.274 -15.184 -1.058 1.00 94.50 318 ARG A CA 1
ATOM 2531 C C . ARG A 1 318 ? 2.796 -14.794 0.327 1.00 94.50 318 ARG A C 1
ATOM 2533 O O . ARG A 1 318 ? 3.608 -14.536 1.210 1.00 94.50 318 ARG A O 1
ATOM 2540 N N . ALA A 1 319 ? 1.478 -14.748 0.517 1.00 87.19 319 ALA A N 1
ATOM 2541 C CA . ALA A 1 319 ? 0.866 -14.468 1.816 1.00 87.19 319 ALA A CA 1
ATOM 2542 C C . ALA A 1 319 ? 1.346 -13.155 2.475 1.00 87.19 319 ALA A C 1
ATOM 2544 O O . ALA A 1 319 ? 1.340 -13.038 3.697 1.00 87.19 319 ALA A O 1
ATOM 2545 N N . GLY A 1 320 ? 1.719 -12.147 1.680 1.00 88.69 320 GLY A N 1
ATOM 2546 C CA . GLY A 1 320 ? 2.251 -10.874 2.187 1.00 88.69 320 GLY A CA 1
ATOM 2547 C C . GLY A 1 320 ? 3.768 -10.727 2.104 1.00 88.69 320 GLY A C 1
ATOM 2548 O O . GLY A 1 320 ? 4.254 -9.604 2.145 1.00 88.69 320 GLY A O 1
ATOM 2549 N N . VAL A 1 321 ? 4.511 -11.822 1.935 1.00 93.88 321 VAL A N 1
ATOM 2550 C CA . VAL A 1 321 ? 5.978 -11.811 1.968 1.00 93.88 321 VAL A CA 1
ATOM 2551 C C . VAL A 1 321 ? 6.540 -11.827 0.554 1.00 93.88 321 VAL A C 1
ATOM 2553 O O . VAL A 1 321 ? 6.167 -12.679 -0.251 1.00 93.88 321 VAL A O 1
ATOM 2556 N N . TRP A 1 322 ? 7.441 -10.892 0.261 1.00 97.56 322 TRP A N 1
ATOM 2557 C CA . TRP A 1 322 ? 8.187 -10.830 -0.995 1.00 97.56 322 TRP A CA 1
ATOM 2558 C C . TRP A 1 322 ? 9.471 -11.659 -0.903 1.00 97.56 322 TRP A C 1
ATOM 2560 O O . TRP A 1 322 ? 10.206 -11.559 0.078 1.00 97.56 322 TRP A O 1
ATOM 2570 N N . THR A 1 323 ? 9.761 -12.476 -1.913 1.00 98.38 323 THR A N 1
ATOM 2571 C CA . THR A 1 323 ? 10.970 -13.317 -1.959 1.00 98.38 323 THR A CA 1
ATOM 2572 C C . THR A 1 323 ? 11.547 -13.339 -3.369 1.00 98.38 323 THR A C 1
ATOM 2574 O O . THR A 1 323 ? 10.786 -13.387 -4.337 1.00 98.38 323 THR A O 1
ATOM 2577 N N . ASP A 1 324 ? 12.877 -13.291 -3.482 1.00 98.75 324 ASP A N 1
ATOM 2578 C CA . ASP A 1 324 ? 13.588 -13.392 -4.762 1.00 98.75 324 ASP A CA 1
ATOM 2579 C C . ASP A 1 324 ? 13.289 -14.738 -5.442 1.00 98.75 324 ASP A C 1
ATOM 2581 O O . ASP A 1 324 ? 13.184 -15.781 -4.788 1.00 98.75 324 ASP A O 1
ATOM 2585 N N . VAL A 1 325 ? 13.144 -14.715 -6.766 1.00 98.75 325 VAL A N 1
ATOM 2586 C CA . VAL A 1 325 ? 13.034 -15.935 -7.576 1.00 98.75 325 VAL A CA 1
ATOM 2587 C C . VAL A 1 325 ? 14.397 -16.620 -7.726 1.00 98.75 325 VAL A C 1
ATOM 2589 O O . VAL A 1 325 ? 15.447 -15.988 -7.602 1.00 98.75 325 VAL A O 1
ATOM 2592 N N . THR A 1 326 ? 14.399 -17.919 -8.023 1.00 98.69 326 THR A N 1
ATOM 2593 C CA . THR A 1 326 ? 15.624 -18.685 -8.305 1.00 98.69 326 THR A CA 1
ATOM 2594 C C . THR A 1 326 ? 15.853 -18.824 -9.808 1.00 98.69 326 THR A C 1
ATOM 2596 O O . THR A 1 326 ? 14.934 -18.645 -10.605 1.00 98.69 326 THR A O 1
ATOM 2599 N N . GLY A 1 327 ? 17.095 -19.094 -10.218 1.00 98.38 327 GLY A N 1
ATOM 2600 C CA . GLY A 1 327 ? 17.418 -19.323 -11.633 1.00 98.38 327 GLY A CA 1
ATOM 2601 C C . GLY A 1 327 ? 17.258 -18.092 -12.535 1.00 98.38 327 GLY A C 1
ATOM 2602 O O . GLY A 1 327 ? 17.191 -18.241 -13.755 1.00 98.38 327 GLY A O 1
ATOM 2603 N N . GLN A 1 328 ? 17.190 -16.885 -11.954 1.00 98.56 328 GLN A N 1
ATOM 2604 C CA . GLN A 1 328 ? 16.965 -15.655 -12.708 1.00 98.56 328 GLN A CA 1
ATOM 2605 C C . GLN A 1 328 ? 18.062 -15.415 -13.754 1.00 98.56 328 GLN A C 1
ATOM 2607 O O . GLN A 1 328 ? 19.252 -15.392 -13.437 1.00 98.56 328 GLN A O 1
ATOM 2612 N N . ARG A 1 329 ? 17.646 -15.121 -14.985 1.00 98.44 329 ARG A N 1
ATOM 2613 C CA . ARG A 1 329 ? 18.490 -14.627 -16.080 1.00 98.44 329 ARG A CA 1
ATOM 2614 C C . ARG A 1 329 ? 17.807 -13.449 -16.765 1.00 98.44 329 ARG A C 1
ATOM 2616 O O . ARG A 1 329 ? 16.594 -13.467 -16.928 1.00 98.44 329 ARG A O 1
ATOM 2623 N N . VAL A 1 330 ? 18.578 -12.443 -17.175 1.00 98.56 330 VAL A N 1
ATOM 2624 C CA . VAL A 1 330 ? 18.066 -11.259 -17.884 1.00 98.56 330 VAL A CA 1
ATOM 2625 C C . VAL A 1 330 ? 18.656 -11.175 -19.288 1.00 98.56 330 VAL A C 1
ATOM 2627 O O . VAL A 1 330 ? 19.856 -11.385 -19.466 1.00 98.56 330 VAL A O 1
ATOM 2630 N N . THR A 1 331 ? 17.823 -10.899 -20.292 1.00 98.19 331 THR A N 1
ATOM 2631 C CA . THR A 1 331 ? 18.248 -10.684 -21.684 1.00 98.19 331 THR A CA 1
ATOM 2632 C C . THR A 1 331 ? 17.544 -9.463 -22.291 1.00 98.19 331 THR A C 1
ATOM 2634 O O . THR A 1 331 ? 16.315 -9.394 -22.236 1.00 98.19 331 THR A O 1
ATOM 2637 N N . PRO A 1 332 ? 18.285 -8.515 -22.903 1.00 98.25 332 PRO A N 1
ATOM 2638 C CA . PRO A 1 332 ? 19.750 -8.394 -22.872 1.00 98.25 332 PRO A CA 1
ATOM 2639 C C . PRO A 1 332 ? 20.267 -8.121 -21.447 1.00 98.25 332 PRO A C 1
ATOM 2641 O O . PRO A 1 332 ? 19.482 -7.889 -20.533 1.00 98.25 332 PRO A O 1
ATOM 2644 N N . SER A 1 333 ? 21.584 -8.137 -21.230 1.00 98.00 333 SER A N 1
ATOM 2645 C CA . SER A 1 333 ? 22.147 -7.745 -19.930 1.00 98.00 333 SER A CA 1
ATOM 2646 C C . SER A 1 333 ? 21.735 -6.316 -19.562 1.00 98.00 333 SER A C 1
ATOM 2648 O O . SER A 1 333 ? 21.862 -5.401 -20.379 1.00 98.00 333 SER A O 1
ATOM 2650 N N . TYR A 1 334 ? 21.265 -6.116 -18.330 1.00 98.12 334 TYR A N 1
ATOM 2651 C CA . TYR A 1 334 ? 20.865 -4.795 -17.843 1.00 98.12 334 TYR A CA 1
ATOM 2652 C C . TYR A 1 334 ? 22.085 -3.898 -17.599 1.00 98.12 334 TYR A C 1
ATOM 2654 O O . TYR A 1 334 ? 23.052 -4.319 -16.962 1.00 98.12 334 TYR A O 1
ATOM 2662 N N . LEU A 1 335 ? 22.035 -2.657 -18.090 1.00 97.25 335 LEU A N 1
ATOM 2663 C CA . LEU A 1 335 ? 23.077 -1.654 -17.863 1.00 97.25 335 LEU A CA 1
ATOM 2664 C C . LEU A 1 335 ? 22.669 -0.739 -16.707 1.00 97.25 335 LEU A C 1
ATOM 2666 O O . LEU A 1 335 ? 21.547 -0.259 -16.660 1.00 97.25 335 LEU A O 1
ATOM 2670 N N . THR A 1 336 ? 23.582 -0.464 -15.780 1.00 96.69 336 THR A N 1
ATOM 2671 C CA . THR A 1 336 ? 23.286 0.239 -14.516 1.00 96.69 336 THR A CA 1
ATOM 2672 C C . THR A 1 336 ? 23.548 1.747 -14.596 1.00 96.69 336 THR A C 1
ATOM 2674 O O . THR A 1 336 ? 24.093 2.360 -13.676 1.00 96.69 336 THR A O 1
ATOM 2677 N N . SER A 1 337 ? 23.225 2.341 -15.741 1.00 97.00 337 SER A N 1
ATOM 2678 C CA . SER A 1 337 ? 23.437 3.754 -16.075 1.00 97.00 337 SER A CA 1
ATOM 2679 C C . SER A 1 337 ? 22.317 4.231 -17.016 1.00 97.00 337 SER A C 1
ATOM 2681 O O . SER A 1 337 ? 21.518 3.396 -17.451 1.00 97.00 337 SER A O 1
ATOM 2683 N N . PRO A 1 338 ? 22.273 5.517 -17.428 1.00 97.19 338 PRO A N 1
ATOM 2684 C CA . PRO A 1 338 ? 21.337 5.972 -18.464 1.00 97.19 338 PRO A CA 1
ATOM 2685 C C . PRO A 1 338 ? 21.401 5.154 -19.767 1.00 97.19 338 PRO A C 1
ATOM 2687 O O . PRO A 1 338 ? 20.451 5.141 -20.546 1.00 97.19 338 PRO A O 1
ATOM 2690 N N . SER A 1 339 ? 22.500 4.426 -20.004 1.00 97.38 339 SER A N 1
ATOM 2691 C CA . SER A 1 339 ? 22.649 3.505 -21.135 1.00 97.38 339 SER A CA 1
ATOM 2692 C C . SER A 1 339 ? 21.700 2.302 -21.090 1.00 97.38 339 SER A C 1
ATOM 2694 O O . SER A 1 339 ? 21.589 1.617 -22.104 1.00 97.38 339 SER A O 1
ATOM 2696 N N . ALA A 1 340 ? 20.993 2.056 -19.975 1.00 97.56 340 ALA A N 1
ATOM 2697 C CA . ALA A 1 340 ? 19.829 1.161 -19.947 1.00 97.56 340 ALA A CA 1
ATOM 2698 C C . ALA A 1 340 ? 18.825 1.521 -21.057 1.00 97.56 340 ALA A C 1
ATOM 2700 O O . ALA A 1 340 ? 18.207 0.648 -21.657 1.00 97.56 340 ALA A O 1
ATOM 2701 N N . GLY A 1 341 ? 18.748 2.814 -21.388 1.00 97.62 341 GLY A N 1
ATOM 2702 C CA . GLY A 1 341 ? 18.041 3.340 -22.542 1.00 97.62 341 GLY A CA 1
ATOM 2703 C C . GLY A 1 341 ? 16.539 3.456 -22.321 1.00 97.62 341 GLY A C 1
ATOM 2704 O O . GLY A 1 341 ? 15.928 2.660 -21.617 1.00 97.62 341 GLY A O 1
ATOM 2705 N N . THR A 1 342 ? 15.942 4.463 -22.949 1.00 97.38 342 THR A N 1
ATOM 2706 C CA . THR A 1 342 ? 14.495 4.693 -22.916 1.00 97.38 342 THR A CA 1
ATOM 2707 C C . THR A 1 342 ? 13.754 3.647 -23.748 1.00 97.38 342 THR A C 1
ATOM 2709 O O . THR A 1 342 ? 14.200 3.329 -24.855 1.00 97.38 342 THR A O 1
ATOM 2712 N N . ASN A 1 343 ? 12.620 3.148 -23.245 1.00 97.06 343 ASN A N 1
ATOM 2713 C CA . ASN A 1 343 ? 11.736 2.188 -23.919 1.00 97.06 343 ASN A CA 1
ATOM 2714 C C . ASN A 1 343 ? 12.469 0.914 -24.376 1.00 97.06 343 ASN A C 1
ATOM 2716 O O . ASN A 1 343 ? 12.270 0.414 -25.486 1.00 97.06 343 ASN A O 1
ATOM 2720 N N . ARG A 1 344 ? 13.372 0.405 -23.531 1.00 97.88 344 ARG A N 1
ATOM 2721 C CA . ARG A 1 344 ? 14.134 -0.825 -23.768 1.00 97.88 344 ARG A CA 1
ATOM 2722 C C . ARG A 1 344 ? 13.550 -1.950 -22.927 1.00 97.88 344 ARG A C 1
ATOM 2724 O O . ARG A 1 344 ? 13.459 -1.835 -21.709 1.00 97.88 344 ARG A O 1
ATOM 2731 N N . THR A 1 345 ? 13.196 -3.049 -23.582 1.00 98.50 345 THR A N 1
ATOM 2732 C CA . THR A 1 345 ? 12.662 -4.234 -22.908 1.00 98.50 345 THR A CA 1
ATOM 2733 C C . THR A 1 345 ? 13.780 -5.167 -22.459 1.00 98.50 345 THR A C 1
ATOM 2735 O O . THR A 1 345 ? 14.653 -5.550 -23.241 1.00 98.50 345 THR A O 1
ATOM 2738 N N . TYR A 1 346 ? 13.703 -5.560 -21.194 1.00 98.75 346 TYR A N 1
ATOM 2739 C CA . TYR A 1 346 ? 14.535 -6.553 -20.540 1.00 98.75 346 TYR A CA 1
ATOM 2740 C C . TYR A 1 346 ? 13.656 -7.717 -20.101 1.00 98.75 346 TYR A C 1
ATOM 2742 O O . TYR A 1 346 ? 12.708 -7.535 -19.336 1.00 98.75 346 TYR A O 1
ATOM 2750 N N . VAL A 1 347 ? 13.971 -8.914 -20.584 1.00 98.69 347 VAL A N 1
ATOM 2751 C CA . VAL A 1 347 ? 13.225 -10.130 -20.260 1.00 98.69 347 VAL A CA 1
ATOM 2752 C C . VAL A 1 347 ? 13.961 -10.892 -19.173 1.00 98.69 347 VAL A C 1
ATOM 2754 O O . VAL A 1 347 ? 15.130 -11.236 -19.338 1.00 98.69 347 VAL A O 1
ATOM 2757 N N . PHE A 1 348 ? 13.263 -11.148 -18.073 1.00 98.81 348 PHE A N 1
ATOM 2758 C CA . PHE A 1 348 ? 13.723 -11.906 -16.923 1.00 98.81 348 PHE A CA 1
ATOM 2759 C C . PHE A 1 348 ? 13.037 -13.266 -16.926 1.00 98.81 348 PHE A C 1
ATOM 2761 O O . PHE A 1 348 ? 11.848 -13.342 -16.630 1.00 98.81 348 PHE A O 1
ATOM 2768 N N . ASP A 1 349 ? 13.774 -14.329 -17.230 1.00 98.75 349 ASP A N 1
ATOM 2769 C CA . ASP A 1 349 ? 13.305 -15.697 -16.999 1.00 98.75 349 ASP A CA 1
ATOM 2770 C C . ASP A 1 349 ? 13.811 -16.198 -15.648 1.00 98.75 349 ASP A C 1
ATOM 2772 O O . ASP A 1 349 ? 14.899 -15.813 -15.212 1.00 98.75 349 ASP A O 1
ATOM 2776 N N . PHE A 1 350 ? 13.074 -17.105 -15.022 1.00 98.81 350 PHE A N 1
ATOM 2777 C CA . PHE A 1 350 ? 13.436 -17.732 -13.753 1.00 98.81 350 PHE A CA 1
ATOM 2778 C C . PHE A 1 350 ? 12.784 -19.114 -13.624 1.00 98.81 350 PHE A C 1
ATOM 2780 O O . PHE A 1 350 ? 11.975 -19.517 -14.459 1.00 98.81 350 PHE A O 1
ATOM 2787 N N . ASP A 1 351 ? 13.156 -19.869 -12.592 1.00 98.69 351 ASP A N 1
ATOM 2788 C CA . ASP A 1 351 ? 12.529 -21.162 -12.321 1.00 98.69 351 ASP A CA 1
ATOM 2789 C C . ASP A 1 351 ? 11.038 -20.974 -1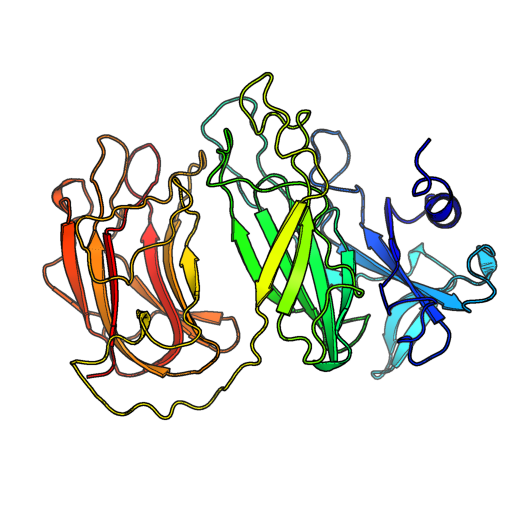2.003 1.00 98.69 351 ASP A C 1
ATOM 2791 O O . ASP A 1 351 ? 10.661 -20.053 -11.272 1.00 98.69 351 ASP A O 1
ATOM 2795 N N . THR A 1 352 ? 10.182 -21.874 -12.501 1.00 98.50 352 THR A N 1
ATOM 2796 C CA . THR A 1 352 ? 8.738 -21.800 -12.247 1.00 98.50 352 THR A CA 1
ATOM 2797 C C . THR A 1 352 ? 8.441 -21.705 -10.754 1.00 98.50 352 THR A C 1
ATOM 2799 O O . THR A 1 352 ? 8.825 -22.554 -9.947 1.00 98.50 352 THR A O 1
ATOM 2802 N N . THR A 1 353 ? 7.668 -20.688 -10.396 1.00 98.06 353 THR A N 1
ATOM 2803 C CA . THR A 1 353 ? 7.257 -20.405 -9.025 1.00 98.06 353 THR A CA 1
ATOM 2804 C C . THR A 1 353 ? 5.775 -20.038 -8.991 1.00 98.06 353 THR A C 1
ATOM 2806 O O . THR A 1 353 ? 5.091 -20.024 -10.014 1.00 98.06 353 THR A O 1
ATOM 2809 N N . THR A 1 354 ? 5.244 -19.777 -7.800 1.00 97.88 354 THR A N 1
ATOM 2810 C CA . THR A 1 354 ? 3.866 -19.319 -7.602 1.00 97.88 354 THR A CA 1
ATOM 2811 C C . THR A 1 354 ? 3.828 -18.070 -6.734 1.00 97.88 354 THR A C 1
ATOM 2813 O O . THR A 1 354 ? 4.626 -17.957 -5.806 1.00 97.88 354 THR A O 1
ATOM 2816 N N . GLY A 1 355 ? 2.875 -17.173 -6.954 1.00 97.25 355 GLY A N 1
ATOM 2817 C CA . GLY A 1 355 ? 2.706 -15.990 -6.111 1.00 97.25 355 GLY A CA 1
ATOM 2818 C C . GLY A 1 355 ? 1.385 -15.264 -6.334 1.00 97.25 355 GLY A C 1
ATOM 2819 O O . GLY A 1 355 ? 0.752 -15.428 -7.371 1.00 97.25 355 GLY A O 1
ATOM 2820 N N . ASP A 1 356 ? 0.967 -14.481 -5.342 1.00 96.69 356 ASP A N 1
ATOM 2821 C CA . ASP A 1 356 ? -0.159 -13.534 -5.409 1.00 96.69 356 ASP A CA 1
ATOM 2822 C C . ASP A 1 356 ? 0.300 -12.102 -5.746 1.00 96.69 356 ASP A C 1
ATOM 2824 O O . ASP A 1 356 ? -0.456 -11.140 -5.654 1.00 96.69 356 ASP A O 1
ATOM 2828 N N . GLY A 1 357 ? 1.555 -11.960 -6.162 1.00 97.69 357 GLY A N 1
ATOM 2829 C CA . GLY A 1 357 ? 2.129 -10.727 -6.671 1.00 97.69 357 GLY A CA 1
ATOM 2830 C C . GLY A 1 357 ? 3.508 -10.979 -7.257 1.00 97.69 357 GLY A C 1
ATOM 2831 O O . GLY A 1 357 ? 4.140 -12.001 -6.967 1.00 97.69 357 GLY A O 1
ATOM 2832 N N . MET A 1 358 ? 3.970 -10.051 -8.082 1.00 98.31 358 MET A N 1
ATOM 2833 C CA . MET A 1 358 ? 5.328 -10.034 -8.613 1.00 98.31 358 MET A CA 1
ATOM 2834 C C . MET A 1 358 ? 5.837 -8.590 -8.660 1.00 98.31 358 MET A C 1
ATOM 2836 O O . MET A 1 358 ? 5.034 -7.664 -8.771 1.00 98.31 358 MET A O 1
ATOM 2840 N N . ARG A 1 359 ? 7.148 -8.381 -8.533 1.00 98.75 359 ARG A N 1
ATOM 2841 C CA . ARG A 1 359 ? 7.768 -7.067 -8.732 1.00 98.75 359 ARG A CA 1
ATOM 2842 C C . ARG A 1 359 ? 9.171 -7.187 -9.302 1.00 98.75 359 ARG A C 1
ATOM 2844 O O . ARG A 1 359 ? 9.912 -8.098 -8.933 1.00 98.75 359 ARG A O 1
ATOM 2851 N N . VAL A 1 360 ? 9.540 -6.225 -10.138 1.00 98.81 360 VAL A N 1
ATOM 2852 C CA . VAL A 1 360 ? 10.932 -5.897 -10.444 1.00 98.81 360 VAL A CA 1
ATOM 2853 C C . VAL A 1 360 ? 11.424 -4.920 -9.376 1.00 98.81 360 VAL A C 1
ATOM 2855 O O . VAL A 1 360 ? 10.749 -3.939 -9.074 1.00 98.81 360 VAL A O 1
ATOM 2858 N N . ILE A 1 361 ? 12.560 -5.210 -8.749 1.00 98.81 361 ILE A N 1
ATOM 2859 C CA . ILE A 1 361 ? 13.091 -4.446 -7.614 1.00 98.81 361 ILE A CA 1
ATOM 2860 C C . ILE A 1 361 ? 14.609 -4.320 -7.706 1.00 98.81 361 ILE A C 1
ATOM 2862 O O . ILE A 1 361 ? 15.313 -5.261 -8.067 1.00 98.81 361 ILE A O 1
ATOM 2866 N N . GLY A 1 362 ? 15.143 -3.164 -7.336 1.00 98.25 362 GLY A N 1
ATOM 2867 C CA . GLY A 1 362 ? 16.580 -2.927 -7.368 1.00 98.25 362 GLY A CA 1
ATOM 2868 C C . GLY A 1 362 ? 16.960 -1.611 -6.717 1.00 98.25 362 GLY A C 1
ATOM 2869 O O . GLY A 1 362 ? 16.100 -0.845 -6.283 1.00 98.25 362 GLY A O 1
ATOM 2870 N N . GLY A 1 363 ? 18.264 -1.351 -6.658 1.00 98.12 363 GLY A N 1
ATOM 2871 C CA . GLY A 1 363 ? 18.754 -0.055 -6.203 1.00 98.12 363 GLY A CA 1
ATOM 2872 C C . GLY A 1 363 ? 18.318 1.052 -7.162 1.00 98.12 363 GLY A C 1
ATOM 2873 O O . GLY A 1 363 ? 18.310 0.841 -8.374 1.00 98.12 363 GLY A O 1
ATOM 2874 N N . SER A 1 364 ? 17.963 2.223 -6.645 1.00 97.12 364 SER A N 1
ATOM 2875 C CA . SER A 1 364 ? 17.535 3.354 -7.475 1.00 97.12 364 SER A CA 1
ATOM 2876 C C . SER A 1 364 ? 18.752 4.108 -8.020 1.00 97.12 364 SER A C 1
ATOM 2878 O O . SER A 1 364 ? 19.706 4.369 -7.285 1.00 97.12 364 SER A O 1
ATOM 2880 N N . GLY A 1 365 ? 18.766 4.401 -9.319 1.00 97.00 365 GLY A N 1
ATOM 2881 C CA . GLY A 1 365 ? 19.881 5.053 -10.006 1.00 97.00 365 GLY A CA 1
ATOM 2882 C C . GLY A 1 365 ? 19.799 6.577 -10.021 1.00 97.00 365 GLY A C 1
ATOM 2883 O O . GLY A 1 365 ? 18.748 7.173 -9.797 1.00 97.00 365 GLY A O 1
ATOM 2884 N N . GLY A 1 366 ? 20.940 7.201 -10.322 1.00 96.31 366 GLY A N 1
ATOM 2885 C CA . GLY A 1 366 ? 21.057 8.649 -10.474 1.00 96.31 366 GLY A CA 1
ATOM 2886 C C . GLY A 1 366 ? 21.064 9.423 -9.154 1.00 96.31 366 GLY A C 1
ATOM 2887 O O . GLY A 1 366 ? 20.931 8.864 -8.065 1.00 96.31 366 GLY A O 1
ATOM 2888 N N . THR A 1 367 ? 21.270 10.737 -9.241 1.00 95.06 367 THR A N 1
ATOM 2889 C CA . THR A 1 367 ? 21.347 11.617 -8.068 1.00 95.06 367 THR A CA 1
ATOM 2890 C C . THR A 1 367 ? 19.995 11.876 -7.416 1.00 95.06 367 THR A C 1
ATOM 2892 O O . THR A 1 367 ? 19.981 12.254 -6.250 1.00 95.06 367 THR A O 1
ATOM 2895 N N . GLN A 1 368 ? 18.887 11.676 -8.131 1.00 94.69 368 GLN A N 1
ATOM 2896 C CA . GLN A 1 368 ? 17.525 11.748 -7.593 1.00 94.69 368 GLN A CA 1
ATOM 2897 C C . GLN A 1 368 ? 16.956 10.372 -7.237 1.00 94.69 368 GLN A C 1
ATOM 2899 O O . GLN A 1 368 ? 15.814 10.283 -6.790 1.00 94.69 368 GLN A O 1
ATOM 2904 N N . THR A 1 369 ? 17.748 9.301 -7.388 1.00 96.69 369 THR A N 1
ATOM 2905 C CA . THR A 1 369 ? 17.395 7.942 -6.952 1.00 96.69 369 THR A CA 1
ATOM 2906 C C . THR A 1 369 ? 16.003 7.525 -7.420 1.00 96.69 369 THR A C 1
ATOM 2908 O O . THR A 1 369 ? 15.155 7.131 -6.621 1.00 96.69 369 THR A O 1
ATOM 2911 N N . SER A 1 370 ? 15.742 7.645 -8.719 1.00 97.06 370 SER A N 1
ATOM 2912 C CA . SER A 1 370 ? 14.473 7.243 -9.325 1.00 97.06 370 SER A CA 1
ATOM 2913 C C . SER A 1 370 ? 14.676 6.218 -10.432 1.00 97.06 370 SER A C 1
ATOM 2915 O O . SER A 1 370 ? 15.748 6.108 -11.032 1.00 97.06 370 SER A O 1
ATOM 2917 N N . THR A 1 371 ? 13.627 5.455 -10.697 1.00 98.31 371 THR A N 1
ATOM 2918 C CA . THR A 1 371 ? 13.509 4.540 -11.832 1.00 98.31 371 THR A CA 1
ATOM 2919 C C . THR A 1 371 ? 12.266 4.903 -12.625 1.00 98.31 371 THR A C 1
ATOM 2921 O O . THR A 1 371 ? 11.346 5.510 -12.080 1.00 98.31 371 THR A O 1
ATOM 2924 N N . SER A 1 372 ? 12.241 4.552 -13.905 1.00 97.88 372 SER A N 1
ATOM 2925 C CA . SER A 1 372 ? 11.103 4.819 -14.777 1.00 97.88 372 SER A CA 1
ATOM 2926 C C . SER A 1 372 ? 10.669 3.562 -15.507 1.00 97.88 372 SER A C 1
ATOM 2928 O O . SER A 1 372 ? 11.475 2.681 -15.807 1.00 97.88 372 SER A O 1
ATOM 2930 N N . ILE A 1 373 ? 9.389 3.493 -15.830 1.00 98.56 373 ILE A N 1
ATOM 2931 C CA . ILE A 1 373 ? 8.750 2.346 -16.458 1.00 98.56 373 ILE A CA 1
ATOM 2932 C C . ILE A 1 373 ? 7.884 2.811 -17.625 1.00 98.56 373 ILE A C 1
ATOM 2934 O O . ILE A 1 373 ? 7.265 3.874 -17.564 1.00 98.56 373 ILE A O 1
ATOM 2938 N N . ALA A 1 374 ? 7.847 2.007 -18.682 1.00 98.12 374 ALA A N 1
ATOM 2939 C CA . ALA A 1 374 ? 6.891 2.159 -19.771 1.00 98.12 374 ALA A CA 1
ATOM 2940 C C . ALA A 1 374 ? 5.884 1.004 -19.804 1.00 98.12 374 ALA A C 1
ATOM 2942 O O . ALA A 1 374 ? 4.703 1.228 -20.022 1.00 98.12 374 ALA A O 1
ATOM 2943 N N . GLU A 1 375 ? 6.343 -0.227 -19.566 1.00 98.25 375 GLU A N 1
ATOM 2944 C CA . GLU A 1 375 ? 5.486 -1.417 -19.550 1.00 98.25 375 GLU A CA 1
ATOM 2945 C C . GLU A 1 375 ? 6.123 -2.500 -18.668 1.00 98.25 375 GLU A C 1
ATOM 2947 O O . GLU A 1 375 ? 7.351 -2.629 -18.602 1.00 98.25 375 GLU A O 1
ATOM 2952 N N . LEU A 1 376 ? 5.297 -3.299 -18.004 1.00 98.62 376 LEU A N 1
ATOM 2953 C CA . LEU A 1 376 ? 5.698 -4.458 -17.224 1.00 98.62 376 LEU A CA 1
ATOM 2954 C C . LEU A 1 376 ? 4.678 -5.572 -17.389 1.00 98.62 376 LEU A C 1
ATOM 2956 O O . LEU A 1 376 ? 3.510 -5.434 -17.032 1.00 98.62 376 LEU A O 1
ATOM 2960 N N . GLU A 1 377 ? 5.167 -6.701 -17.871 1.00 98.62 377 GLU A N 1
ATOM 2961 C CA . GLU A 1 377 ? 4.363 -7.854 -18.246 1.00 98.62 377 GLU A CA 1
ATOM 2962 C C . GLU A 1 377 ? 4.819 -9.072 -17.436 1.00 98.62 377 GLU A C 1
ATOM 2964 O O . GLU A 1 377 ? 6.004 -9.209 -17.108 1.00 98.62 377 GLU A O 1
ATOM 2969 N N . ALA A 1 378 ? 3.898 -9.984 -17.127 1.00 98.50 378 ALA A N 1
ATOM 2970 C CA . ALA A 1 378 ? 4.187 -11.180 -16.337 1.00 98.50 378 ALA A CA 1
ATOM 2971 C C . ALA A 1 378 ? 3.573 -12.423 -16.979 1.00 98.50 378 ALA A C 1
ATOM 2973 O O . ALA A 1 378 ? 2.417 -12.412 -17.391 1.00 98.50 378 ALA A O 1
ATOM 2974 N N . TYR A 1 379 ? 4.322 -13.522 -17.025 1.00 98.56 379 TYR A N 1
ATOM 2975 C CA . TYR A 1 379 ? 3.942 -14.699 -17.798 1.00 98.56 379 TYR A CA 1
ATOM 2976 C C . TYR A 1 379 ? 4.222 -16.015 -17.071 1.00 98.56 379 TYR A C 1
ATOM 2978 O O . TYR A 1 379 ? 5.083 -16.110 -16.193 1.00 98.56 379 TYR A O 1
ATOM 2986 N N . TYR A 1 380 ? 3.491 -17.041 -17.504 1.00 98.44 380 TYR A N 1
ATOM 2987 C CA . TYR A 1 380 ? 3.800 -18.447 -17.269 1.00 98.44 380 TYR A CA 1
ATOM 2988 C C . TYR A 1 380 ? 3.811 -19.155 -18.616 1.00 98.44 380 TYR A C 1
ATOM 2990 O O . TYR A 1 380 ? 2.771 -19.149 -19.280 1.00 98.44 380 TYR A O 1
ATOM 2998 N N . ARG A 1 381 ? 4.954 -19.690 -19.048 1.00 95.38 381 ARG A N 1
ATOM 2999 C CA . ARG A 1 381 ? 5.163 -20.079 -20.452 1.00 95.38 381 ARG A CA 1
ATOM 3000 C C . ARG A 1 381 ? 5.505 -21.544 -20.660 1.00 95.38 381 ARG A C 1
ATOM 3002 O O . ARG A 1 381 ? 6.166 -22.153 -19.797 1.00 95.38 381 ARG A O 1
#